Protein AF-A0A815BY81-F1 (afdb_monomer)

Nearest PDB structures (foldseek):
  7vg5-assembly1_B  TM=2.797E-01  e=1.780E+00  Methylorubrum extorquens AM1

Foldseek 3Di:
DVVVVLVVVLVPDDPVCNVVVVVVVVVVVVVCVPDPPPDDPQDPLLVLLLVVLLVLLVVCQVPQPPPPDFFQPPPGDGPNVCSNNVCSVVCVSVRVVSNCPDQQADALCLPPGVVLVLCWALHLVFQSDALVSSVSVNVVSNCRVVVCPPPPVPDDVCNVVPDDDDDDDDDDDDDDDDDDDDDDDDDDDPDDDDQDDFDDQDDLVLLLLQLLLLLLCLLLLQVQLVVPSSCLSPLLNSLSVQLNCLQQQHDHDDSGGDYCVSVVDPDDRQHSNNLSVDDNVVHDPSSVVSSVSSNVLSNPCVVLVLLSLLLSVLCLPQSLVSNVPSDPPGDPVSNVSSVSSSVSSVVSSVVSVVVVPPDPVSNVSSPVSNVSSVSVSVSSVD

Structure (mmCIF, N/CA/C/O backbone):
data_AF-A0A815BY81-F1
#
_entry.id   AF-A0A815BY81-F1
#
loop_
_atom_site.group_PDB
_atom_site.id
_atom_site.type_symbol
_atom_site.label_atom_id
_atom_site.label_alt_id
_atom_site.label_comp_id
_atom_site.label_asym_id
_atom_site.label_entity_id
_atom_site.label_seq_id
_atom_site.pdbx_PDB_ins_code
_atom_site.Cartn_x
_atom_site.Cartn_y
_atom_site.Cartn_z
_atom_site.occupancy
_atom_site.B_iso_or_equiv
_atom_site.auth_seq_id
_atom_site.auth_comp_id
_atom_site.auth_asym_id
_atom_site.auth_atom_id
_atom_site.pdbx_PDB_model_num
ATOM 1 N N . MET A 1 1 ? 24.069 11.978 -43.665 1.00 48.53 1 MET A N 1
ATOM 2 C CA . MET A 1 1 ? 25.466 11.741 -44.108 1.00 48.53 1 MET A CA 1
ATOM 3 C C . MET A 1 1 ? 25.632 10.469 -44.945 1.00 48.53 1 MET A C 1
ATOM 5 O O . MET A 1 1 ? 26.271 10.564 -45.980 1.00 48.53 1 MET A O 1
ATOM 9 N N . GLY A 1 2 ? 25.047 9.317 -44.578 1.00 62.75 2 GLY A N 1
ATOM 10 C CA . GLY A 1 2 ? 25.281 8.039 -45.286 1.00 62.75 2 GLY A CA 1
ATOM 11 C C . GLY A 1 2 ? 24.891 7.992 -46.775 1.00 62.75 2 GLY A C 1
ATOM 12 O O . GLY A 1 2 ? 25.688 7.543 -47.590 1.00 62.75 2 GLY A O 1
ATOM 13 N N . ILE A 1 3 ? 23.718 8.516 -47.156 1.00 68.75 3 ILE A N 1
ATOM 14 C CA . ILE A 1 3 ? 23.249 8.509 -48.561 1.00 68.75 3 ILE A CA 1
ATOM 15 C C . ILE A 1 3 ? 24.209 9.269 -49.490 1.00 68.75 3 ILE A C 1
ATOM 17 O O . ILE A 1 3 ? 24.577 8.759 -50.544 1.00 68.75 3 ILE A O 1
ATOM 21 N N . ASN A 1 4 ? 24.683 10.447 -49.076 1.00 73.75 4 ASN A N 1
ATOM 22 C CA . ASN A 1 4 ? 25.595 11.259 -49.890 1.00 73.75 4 ASN A CA 1
ATOM 23 C C . ASN A 1 4 ? 26.972 10.597 -50.050 1.00 73.75 4 ASN A C 1
ATOM 25 O O . ASN A 1 4 ? 27.585 10.722 -51.106 1.00 73.75 4 ASN A O 1
ATOM 29 N N . ALA A 1 5 ? 27.437 9.857 -49.037 1.00 68.88 5 ALA A N 1
ATOM 30 C CA . ALA A 1 5 ? 28.677 9.087 -49.117 1.00 68.88 5 ALA A CA 1
ATOM 31 C C . ALA A 1 5 ? 28.552 7.903 -50.091 1.00 68.88 5 ALA A C 1
ATOM 33 O O . ALA A 1 5 ? 29.449 7.679 -50.897 1.00 68.88 5 ALA A O 1
ATOM 34 N N . VAL A 1 6 ? 27.418 7.193 -50.071 1.00 77.75 6 VAL A N 1
ATOM 35 C CA . VAL A 1 6 ? 27.131 6.096 -51.010 1.00 77.75 6 VAL A CA 1
ATOM 36 C C . VAL A 1 6 ? 27.026 6.613 -52.445 1.00 77.75 6 VAL A C 1
ATOM 38 O O . VAL A 1 6 ? 27.640 6.043 -53.342 1.00 77.75 6 VAL A O 1
ATOM 41 N N . ILE A 1 7 ? 26.308 7.718 -52.664 1.00 86.25 7 ILE A N 1
ATOM 42 C CA . ILE A 1 7 ? 26.185 8.349 -53.986 1.00 86.25 7 ILE A CA 1
ATOM 43 C C . ILE A 1 7 ? 27.554 8.824 -54.491 1.00 86.25 7 ILE A C 1
ATOM 45 O O . ILE A 1 7 ? 27.908 8.545 -55.634 1.00 86.25 7 ILE A O 1
ATOM 49 N N . GLY A 1 8 ? 28.345 9.487 -53.641 1.00 85.00 8 GLY A N 1
ATOM 50 C CA . GLY A 1 8 ? 29.691 9.946 -53.994 1.00 85.00 8 GLY A CA 1
ATOM 51 C C . GLY A 1 8 ? 30.643 8.794 -54.327 1.00 85.00 8 GLY A C 1
ATOM 52 O O . GLY A 1 8 ? 31.340 8.845 -55.338 1.00 85.00 8 GLY A O 1
ATOM 53 N N . TYR A 1 9 ? 30.614 7.717 -53.537 1.00 81.81 9 TYR A N 1
ATOM 54 C CA . TYR A 1 9 ? 31.386 6.504 -53.805 1.00 81.81 9 TYR A CA 1
ATOM 55 C C . TYR A 1 9 ? 30.983 5.860 -55.139 1.00 81.81 9 TYR A C 1
ATOM 57 O O . TYR A 1 9 ? 31.836 5.628 -55.993 1.00 81.81 9 TYR A O 1
ATOM 65 N N . MET A 1 10 ? 29.683 5.664 -55.375 1.00 91.69 10 MET A N 1
ATOM 66 C CA . MET A 1 10 ? 29.163 5.088 -56.622 1.00 91.69 10 MET A CA 1
ATOM 67 C C . MET A 1 10 ? 29.511 5.929 -57.857 1.00 91.69 10 MET A C 1
ATOM 69 O O . MET A 1 10 ? 29.828 5.376 -58.911 1.00 91.69 10 MET A O 1
ATOM 73 N N . ALA A 1 11 ? 29.492 7.258 -57.734 1.00 90.31 11 ALA A N 1
ATOM 74 C CA . ALA A 1 11 ? 29.867 8.170 -58.811 1.00 90.31 11 ALA A CA 1
ATOM 75 C C . ALA A 1 11 ? 31.370 8.119 -59.134 1.00 90.31 11 ALA A C 1
ATOM 77 O O . ALA A 1 11 ? 31.743 8.294 -60.293 1.00 90.31 11 ALA A O 1
ATOM 78 N N . SER A 1 12 ? 32.216 7.843 -58.135 1.00 88.25 12 SER A N 1
ATOM 79 C CA . SER A 1 12 ? 33.674 7.765 -58.300 1.00 88.25 12 SER A CA 1
ATOM 80 C C . SER A 1 12 ? 34.167 6.492 -59.004 1.00 88.25 12 SER A C 1
ATOM 82 O O . SER A 1 12 ? 35.311 6.451 -59.451 1.00 88.25 12 SER A O 1
ATOM 84 N N . LEU A 1 13 ? 33.317 5.465 -59.132 1.00 84.62 13 LEU A N 1
ATOM 85 C CA . LEU A 1 13 ? 33.681 4.180 -59.734 1.00 84.62 13 LEU A CA 1
ATOM 86 C C . LEU A 1 13 ? 33.457 4.141 -61.261 1.00 84.62 13 LEU A C 1
ATOM 88 O O . LEU A 1 13 ? 32.479 4.729 -61.754 1.00 84.62 13 LEU A O 1
ATOM 92 N N . PRO A 1 14 ? 34.285 3.386 -62.015 1.00 90.69 14 PRO A N 1
ATOM 93 C CA . PRO A 1 14 ? 34.027 3.052 -63.416 1.00 90.69 14 PRO A CA 1
ATOM 94 C C . PRO A 1 14 ? 32.682 2.340 -63.595 1.00 90.69 14 PRO A C 1
ATOM 96 O O . PRO A 1 14 ? 32.283 1.536 -62.755 1.00 90.69 14 PRO A O 1
ATOM 99 N N . VAL A 1 15 ? 31.990 2.586 -64.714 1.00 91.19 15 VAL A N 1
ATOM 100 C CA . VAL A 1 15 ? 30.632 2.053 -64.963 1.00 91.19 15 VAL A CA 1
ATOM 101 C C . VAL A 1 15 ? 30.565 0.527 -64.821 1.00 91.19 15 VAL A C 1
ATOM 103 O O . VAL A 1 15 ? 29.623 0.022 -64.221 1.00 91.19 15 VAL A O 1
ATOM 106 N N . ALA A 1 16 ? 31.591 -0.193 -65.286 1.00 86.19 16 ALA A N 1
ATOM 107 C CA . ALA A 1 16 ? 31.665 -1.654 -65.213 1.00 86.19 16 ALA A CA 1
ATOM 108 C C . ALA A 1 16 ? 31.754 -2.217 -63.777 1.00 86.19 16 ALA A C 1
ATOM 110 O O . ALA A 1 16 ? 31.455 -3.387 -63.557 1.00 86.19 16 ALA A O 1
ATOM 111 N N . GLU A 1 17 ? 32.146 -1.404 -62.791 1.00 73.94 17 GLU A N 1
ATOM 112 C CA . GLU A 1 17 ? 32.333 -1.834 -61.397 1.00 73.94 17 GLU A CA 1
ATOM 113 C C . GLU A 1 17 ? 31.159 -1.460 -60.485 1.00 73.94 17 GLU A C 1
ATOM 115 O O . GLU A 1 17 ? 31.024 -2.005 -59.384 1.00 73.94 17 GLU A O 1
ATOM 120 N N . ARG A 1 18 ? 30.284 -0.555 -60.940 1.00 85.25 18 ARG A N 1
ATOM 121 C CA . ARG A 1 18 ? 29.180 -0.008 -60.139 1.00 85.25 18 ARG A CA 1
ATOM 122 C C . ARG A 1 18 ? 28.195 -1.081 -59.697 1.00 85.25 18 ARG A C 1
ATOM 124 O O . ARG A 1 18 ? 27.808 -1.081 -58.535 1.00 85.25 18 ARG A O 1
ATOM 131 N N . ASP A 1 19 ? 27.848 -2.032 -60.557 1.00 79.69 19 ASP A N 1
ATOM 132 C CA . ASP A 1 19 ? 26.893 -3.089 -60.199 1.00 79.69 19 ASP A CA 1
ATOM 133 C C . ASP A 1 19 ? 27.435 -4.015 -59.102 1.00 79.69 19 ASP A C 1
ATOM 135 O O . ASP A 1 19 ? 26.716 -4.394 -58.174 1.00 79.69 19 ASP A O 1
ATOM 139 N N . THR A 1 20 ? 28.725 -4.348 -59.162 1.00 70.25 20 THR A N 1
ATOM 140 C CA . THR A 1 20 ? 29.395 -5.156 -58.134 1.00 70.25 20 THR A CA 1
ATOM 141 C C . THR A 1 20 ? 29.527 -4.380 -56.826 1.00 70.25 20 THR A C 1
ATOM 143 O O . THR A 1 20 ? 29.276 -4.930 -55.751 1.00 70.25 20 THR A O 1
ATOM 146 N N . ALA A 1 21 ? 29.874 -3.093 -56.897 1.00 66.12 21 ALA A N 1
ATOM 147 C CA . ALA A 1 21 ? 29.936 -2.219 -55.731 1.00 66.12 21 ALA A CA 1
ATOM 148 C C . ALA A 1 21 ? 28.558 -2.029 -55.081 1.00 66.12 21 ALA A C 1
ATOM 150 O O . ALA A 1 21 ? 28.442 -2.133 -53.862 1.00 66.12 21 ALA A O 1
ATOM 151 N N . TRP A 1 22 ? 27.497 -1.855 -55.873 1.00 85.19 22 TRP A N 1
ATOM 152 C CA . TRP A 1 22 ? 26.129 -1.739 -55.372 1.00 85.19 22 TRP A CA 1
ATOM 153 C C . TRP A 1 22 ? 25.679 -3.010 -54.657 1.00 85.19 22 TRP A C 1
ATOM 155 O O . TRP A 1 22 ? 25.191 -2.933 -53.533 1.00 85.19 22 TRP A O 1
ATOM 165 N N . LYS A 1 23 ? 25.947 -4.188 -55.235 1.00 71.62 23 LYS A N 1
ATOM 166 C CA . LYS A 1 23 ? 25.676 -5.477 -54.577 1.00 71.62 23 LYS A CA 1
ATOM 167 C C . LYS A 1 23 ? 26.419 -5.617 -53.246 1.00 71.62 23 LYS A C 1
ATOM 169 O O . LYS A 1 23 ? 25.850 -6.134 -52.291 1.00 71.62 23 LYS A O 1
ATOM 174 N N . ARG A 1 24 ? 27.660 -5.124 -53.145 1.00 65.06 24 ARG A N 1
ATOM 175 C CA . ARG A 1 24 ? 28.427 -5.108 -51.883 1.00 65.06 24 ARG A CA 1
ATOM 176 C C . ARG A 1 24 ? 27.854 -4.133 -50.859 1.00 65.06 24 ARG A C 1
ATOM 178 O O . ARG A 1 24 ? 27.809 -4.473 -49.684 1.00 65.06 24 ARG A O 1
ATOM 185 N N . ILE A 1 25 ? 27.394 -2.958 -51.284 1.00 77.00 25 ILE A N 1
ATOM 186 C CA . ILE A 1 25 ? 26.728 -1.983 -50.406 1.00 77.00 25 ILE A CA 1
ATOM 187 C C . ILE A 1 25 ? 25.402 -2.547 -49.900 1.00 77.00 25 ILE A C 1
ATOM 189 O O . ILE A 1 25 ? 25.125 -2.457 -48.711 1.00 77.00 25 ILE A O 1
ATOM 193 N N . GLN A 1 26 ? 24.611 -3.176 -50.771 1.00 74.94 26 GLN A N 1
ATOM 194 C CA . GLN A 1 26 ? 23.369 -3.847 -50.392 1.00 74.94 26 GLN A CA 1
ATOM 195 C C . GLN A 1 26 ? 23.634 -5.002 -49.424 1.00 74.94 26 GLN A C 1
ATOM 197 O O . GLN A 1 26 ? 22.978 -5.083 -48.391 1.00 74.94 26 GLN A O 1
ATOM 202 N N . ALA A 1 27 ? 24.630 -5.848 -49.704 1.00 65.50 27 ALA A N 1
ATOM 203 C CA . ALA A 1 27 ? 25.035 -6.920 -48.801 1.00 65.50 27 ALA A CA 1
ATOM 204 C C . ALA A 1 27 ? 25.524 -6.368 -47.455 1.00 65.50 27 ALA A C 1
ATOM 206 O O . ALA A 1 27 ? 25.107 -6.860 -46.417 1.00 65.50 27 ALA A O 1
ATOM 207 N N . GLY A 1 28 ? 26.344 -5.314 -47.453 1.00 64.50 28 GLY A N 1
ATOM 208 C CA . GLY A 1 28 ? 26.811 -4.646 -46.238 1.00 64.50 28 GLY A CA 1
ATOM 209 C C . GLY A 1 28 ? 25.683 -3.976 -45.453 1.00 64.50 28 GLY A C 1
ATOM 210 O O . GLY A 1 28 ? 25.695 -4.016 -44.229 1.00 64.50 28 GLY A O 1
ATOM 211 N N . PHE A 1 29 ? 24.682 -3.417 -46.136 1.00 71.81 29 PHE A N 1
ATOM 212 C CA . PHE A 1 29 ? 23.483 -2.866 -45.511 1.00 71.81 29 PHE A CA 1
ATOM 213 C C . PHE A 1 29 ? 22.631 -3.963 -44.880 1.00 71.81 29 PHE A C 1
ATOM 215 O O . PHE A 1 29 ? 22.260 -3.818 -43.724 1.00 71.81 29 PHE A O 1
ATOM 222 N N . ILE A 1 30 ? 22.350 -5.058 -45.591 1.00 62.66 30 ILE A N 1
ATOM 223 C CA . ILE A 1 30 ? 21.593 -6.200 -45.054 1.00 62.66 30 ILE A CA 1
ATOM 224 C C . ILE A 1 30 ? 22.336 -6.787 -43.851 1.00 62.66 30 ILE A C 1
ATOM 226 O O . ILE A 1 30 ? 21.757 -6.933 -42.781 1.00 62.66 30 ILE A O 1
ATOM 230 N N . LEU A 1 31 ? 23.646 -7.002 -43.987 1.00 56.50 31 LEU A N 1
ATOM 231 C CA . LEU A 1 31 ? 24.490 -7.537 -42.925 1.00 56.50 31 LEU A CA 1
ATOM 232 C C . LEU A 1 31 ? 24.534 -6.597 -41.716 1.00 56.50 31 LEU A C 1
ATOM 234 O O . LEU A 1 31 ? 24.397 -7.054 -40.593 1.00 56.50 31 LEU A O 1
ATOM 238 N N . ALA A 1 32 ? 24.640 -5.282 -41.919 1.00 55.41 32 ALA A N 1
ATOM 239 C CA . ALA A 1 32 ? 24.532 -4.312 -40.832 1.00 55.41 32 ALA A CA 1
ATOM 240 C C . ALA A 1 32 ? 23.131 -4.309 -40.201 1.00 55.41 32 ALA A C 1
ATOM 242 O O . ALA A 1 32 ? 23.019 -4.303 -38.979 1.00 55.41 32 ALA A O 1
ATOM 243 N N . SER A 1 33 ? 22.071 -4.354 -41.008 1.00 50.72 33 SER A N 1
ATOM 244 C CA . SER A 1 33 ? 20.670 -4.326 -40.557 1.00 50.72 33 SER A CA 1
ATOM 245 C C . SER A 1 33 ? 20.299 -5.547 -39.716 1.00 50.72 33 SER A C 1
ATOM 247 O O . SER A 1 33 ? 19.435 -5.452 -38.850 1.00 50.72 33 SER A O 1
ATOM 249 N N . GLU A 1 34 ? 20.963 -6.677 -39.960 1.00 47.81 34 GLU A N 1
ATOM 250 C CA . GLU A 1 34 ? 20.783 -7.938 -39.235 1.00 47.81 34 GLU A CA 1
ATOM 251 C C . GLU A 1 34 ? 21.797 -8.136 -38.095 1.00 47.81 34 GLU A C 1
ATOM 253 O O . GLU A 1 34 ? 21.674 -9.076 -37.306 1.00 47.81 34 GLU A O 1
ATOM 258 N N . LEU A 1 35 ? 22.793 -7.252 -37.970 1.00 46.19 35 LEU A N 1
ATOM 259 C CA . LEU A 1 35 ? 23.715 -7.251 -36.841 1.00 46.19 35 LEU A CA 1
ATOM 260 C C . LEU A 1 35 ? 23.099 -6.502 -35.643 1.00 46.19 35 LEU A C 1
ATOM 262 O O . LEU A 1 35 ? 22.540 -5.416 -35.818 1.00 46.19 35 LEU A O 1
ATOM 266 N N . PRO A 1 36 ? 23.309 -6.980 -34.397 1.00 45.22 36 PRO A N 1
ATOM 267 C CA . PRO A 1 36 ? 22.882 -6.289 -33.170 1.00 45.22 36 PRO A CA 1
ATOM 268 C C . PRO A 1 36 ? 23.466 -4.874 -32.995 1.00 45.22 36 PRO A C 1
ATOM 270 O O . PRO A 1 36 ? 23.150 -4.181 -32.033 1.00 45.22 36 PRO A O 1
ATOM 273 N N . THR A 1 37 ? 24.372 -4.459 -33.884 1.00 43.38 37 THR A N 1
ATOM 274 C CA . THR A 1 37 ? 25.070 -3.173 -33.857 1.00 43.38 37 THR A CA 1
ATOM 275 C C . THR A 1 37 ? 24.299 -2.043 -34.531 1.00 43.38 37 THR A C 1
ATOM 277 O O . THR A 1 37 ? 24.677 -0.887 -34.344 1.00 43.38 37 THR A O 1
ATOM 280 N N . THR A 1 38 ? 23.248 -2.330 -35.310 1.00 45.25 38 THR A N 1
ATOM 281 C CA . THR A 1 38 ? 22.400 -1.264 -35.859 1.00 45.25 38 THR A CA 1
ATOM 282 C C . THR A 1 38 ? 21.433 -0.810 -34.770 1.00 45.25 38 THR A C 1
ATOM 284 O O . THR A 1 38 ? 20.601 -1.604 -34.331 1.00 45.25 38 THR A O 1
ATOM 287 N N . PRO A 1 39 ? 21.542 0.438 -34.273 1.00 55.34 39 PRO A N 1
ATOM 288 C CA . PRO A 1 39 ? 20.691 0.905 -33.194 1.00 55.34 39 PRO A CA 1
ATOM 289 C C . PRO A 1 39 ? 19.236 0.863 -33.657 1.00 55.34 39 PRO A C 1
ATOM 291 O O . PRO A 1 39 ? 18.868 1.581 -34.587 1.00 55.34 39 PRO A O 1
ATOM 294 N N . SER A 1 40 ? 18.414 0.045 -32.993 1.00 60.88 40 SER A N 1
ATOM 295 C CA . SER A 1 40 ? 16.973 0.036 -33.228 1.00 60.88 40 SER A CA 1
ATOM 296 C C . SER A 1 40 ? 16.444 1.467 -33.110 1.00 60.88 40 SER A C 1
ATOM 298 O O . SER A 1 40 ? 16.832 2.170 -32.159 1.00 60.88 40 SER A O 1
ATOM 300 N N . PRO A 1 41 ? 15.621 1.926 -34.069 1.00 69.00 41 PRO A N 1
ATOM 301 C CA . PRO A 1 41 ? 15.045 3.257 -34.007 1.00 69.00 41 PRO A CA 1
ATOM 302 C C . PRO A 1 41 ? 14.274 3.408 -32.696 1.00 69.00 41 PRO A C 1
ATOM 304 O O . PRO A 1 41 ? 13.594 2.482 -32.260 1.00 69.00 41 PRO A O 1
ATOM 307 N N . ARG A 1 42 ? 14.432 4.570 -32.060 1.00 81.81 42 ARG A N 1
ATOM 308 C CA . ARG A 1 42 ? 13.729 4.928 -30.825 1.00 81.81 42 ARG A CA 1
ATOM 309 C C . ARG A 1 42 ? 12.224 4.839 -31.081 1.00 81.81 42 ARG A C 1
ATOM 311 O O . ARG A 1 42 ? 11.720 5.563 -31.937 1.00 81.81 42 ARG A O 1
ATOM 318 N N . SER A 1 43 ? 11.542 3.951 -30.370 1.00 87.38 43 SER A N 1
ATOM 319 C CA . SER A 1 43 ? 10.088 3.815 -30.438 1.00 87.38 43 SER A CA 1
ATOM 320 C C . SER A 1 43 ? 9.389 4.860 -29.562 1.00 87.38 43 SER A C 1
ATOM 322 O O . SER A 1 43 ? 9.998 5.450 -28.664 1.00 87.38 43 SER A O 1
ATOM 324 N N . ASP A 1 44 ? 8.088 5.061 -29.776 1.00 89.62 44 ASP A N 1
ATOM 325 C CA . ASP A 1 44 ? 7.266 5.899 -28.891 1.00 89.62 44 ASP A CA 1
ATOM 326 C C . ASP A 1 44 ? 7.221 5.335 -27.460 1.00 89.62 44 ASP A C 1
ATOM 328 O O . ASP A 1 44 ? 7.180 6.093 -26.491 1.00 89.62 44 ASP A O 1
ATOM 332 N N . LEU A 1 45 ? 7.292 4.004 -27.318 1.00 91.69 45 LEU A N 1
ATOM 333 C CA . LEU A 1 45 ? 7.376 3.327 -26.022 1.00 91.69 45 LEU A CA 1
ATOM 334 C C . LEU A 1 45 ? 8.717 3.592 -25.332 1.00 91.69 45 LEU A C 1
ATOM 336 O O . LEU A 1 45 ? 8.727 3.842 -24.128 1.00 91.69 45 LEU A O 1
ATOM 340 N N . ASP A 1 46 ? 9.828 3.615 -26.077 1.00 91.56 46 ASP A N 1
ATOM 341 C CA . ASP A 1 46 ? 11.123 4.028 -25.526 1.00 91.56 46 ASP A CA 1
ATOM 342 C C . ASP A 1 46 ? 11.042 5.471 -25.025 1.00 91.56 46 ASP A C 1
ATOM 344 O O . ASP A 1 46 ? 11.392 5.739 -23.882 1.00 91.56 46 ASP A O 1
ATOM 348 N N . ALA A 1 47 ? 10.502 6.395 -25.828 1.00 91.31 47 ALA A N 1
ATOM 349 C CA . ALA A 1 47 ? 10.364 7.794 -25.427 1.00 91.31 47 ALA A CA 1
ATOM 350 C C . ALA A 1 47 ? 9.481 7.971 -24.176 1.00 91.31 47 ALA A C 1
ATOM 352 O O . ALA A 1 47 ? 9.818 8.756 -23.285 1.00 91.31 47 ALA A O 1
ATOM 353 N N . ALA A 1 48 ? 8.376 7.224 -24.083 1.00 94.06 48 ALA A N 1
ATOM 354 C CA . ALA A 1 48 ? 7.510 7.223 -22.909 1.00 94.06 48 ALA A CA 1
ATOM 355 C C . ALA A 1 48 ? 8.234 6.686 -21.663 1.00 94.06 48 ALA A C 1
ATOM 357 O O . ALA A 1 48 ? 8.140 7.288 -20.594 1.00 94.06 48 ALA A O 1
ATOM 358 N N . LEU A 1 49 ? 8.999 5.598 -21.792 1.00 94.69 49 LEU A N 1
ATOM 359 C CA . LEU A 1 49 ? 9.771 5.041 -20.682 1.00 94.69 49 LEU A CA 1
ATOM 360 C C . LEU A 1 49 ? 10.934 5.921 -20.249 1.00 94.69 49 LEU A C 1
ATOM 362 O O . LEU A 1 49 ? 11.173 6.042 -19.050 1.00 94.69 49 LEU A O 1
ATOM 366 N N . GLU A 1 50 ? 11.640 6.551 -21.185 1.00 94.12 50 GLU A N 1
ATOM 367 C CA . GLU A 1 50 ? 12.690 7.513 -20.851 1.00 94.12 50 GLU A CA 1
ATOM 368 C C . GLU A 1 50 ? 12.119 8.653 -20.010 1.00 94.12 50 GLU A C 1
ATOM 370 O O . GLU A 1 50 ? 12.717 9.046 -19.012 1.00 94.12 50 GLU A O 1
ATOM 375 N N . LYS A 1 51 ? 10.921 9.139 -20.353 1.00 94.00 51 LYS A N 1
ATOM 376 C CA . LYS A 1 51 ? 10.232 10.139 -19.537 1.00 94.00 51 LYS A CA 1
ATOM 377 C C . LYS A 1 51 ? 9.915 9.605 -18.136 1.00 94.00 51 LYS A C 1
ATOM 379 O O . LYS A 1 51 ? 10.272 10.255 -17.158 1.00 94.00 51 LYS A O 1
ATOM 384 N N . ILE A 1 52 ? 9.300 8.423 -18.038 1.00 94.12 52 ILE A N 1
ATOM 385 C CA . ILE A 1 52 ? 8.919 7.813 -16.753 1.00 94.12 52 ILE A CA 1
ATOM 386 C C . ILE A 1 52 ? 10.146 7.640 -15.853 1.00 94.12 52 ILE A C 1
ATOM 388 O O . ILE A 1 52 ? 10.166 8.136 -14.730 1.00 94.12 52 ILE A O 1
ATOM 392 N N . PHE A 1 53 ? 11.193 6.969 -16.333 1.00 93.62 53 PHE A N 1
ATOM 393 C CA . PHE A 1 53 ? 12.408 6.761 -15.545 1.00 93.62 53 PHE A CA 1
ATOM 394 C C . PHE A 1 53 ? 13.115 8.079 -15.230 1.00 93.62 53 PHE A C 1
ATOM 396 O O . PHE A 1 53 ? 13.597 8.230 -14.110 1.00 93.62 53 PHE A O 1
ATOM 403 N N . GLY A 1 54 ? 13.112 9.041 -16.157 1.00 92.38 54 GLY A N 1
ATOM 404 C CA . GLY A 1 54 ? 13.614 10.395 -15.936 1.00 92.38 54 GLY A CA 1
ATOM 405 C C . GLY A 1 54 ? 12.951 11.076 -14.739 1.00 92.38 54 GLY A C 1
ATOM 406 O O . GLY A 1 54 ? 13.647 11.569 -13.857 1.00 92.38 54 GLY A O 1
ATOM 407 N N . GLU A 1 55 ? 11.622 11.021 -14.640 1.00 90.38 55 GLU A N 1
ATOM 408 C CA . GLU A 1 55 ? 10.867 11.560 -13.499 1.00 90.38 55 GLU A CA 1
ATOM 409 C C . GLU A 1 55 ? 11.181 10.807 -12.192 1.00 90.38 55 GLU A C 1
ATOM 411 O O . GLU A 1 55 ? 11.276 11.418 -11.124 1.00 90.38 55 GLU A O 1
ATOM 416 N N . LYS A 1 56 ? 11.418 9.487 -12.260 1.00 89.06 56 LYS A N 1
ATOM 417 C CA . LYS A 1 56 ? 11.799 8.683 -11.084 1.00 89.06 56 LYS A CA 1
ATOM 418 C C . LYS A 1 56 ? 13.243 8.896 -10.629 1.00 89.06 56 LYS A C 1
ATOM 420 O O . LYS A 1 56 ? 13.504 8.687 -9.445 1.00 89.06 56 LYS A O 1
ATOM 425 N N . THR A 1 57 ? 14.164 9.326 -11.500 1.00 88.00 57 THR A N 1
ATOM 426 C CA . THR A 1 57 ? 15.568 9.575 -11.106 1.00 88.00 57 THR A CA 1
ATOM 427 C C . THR A 1 57 ? 15.665 10.576 -9.955 1.00 88.00 57 THR A C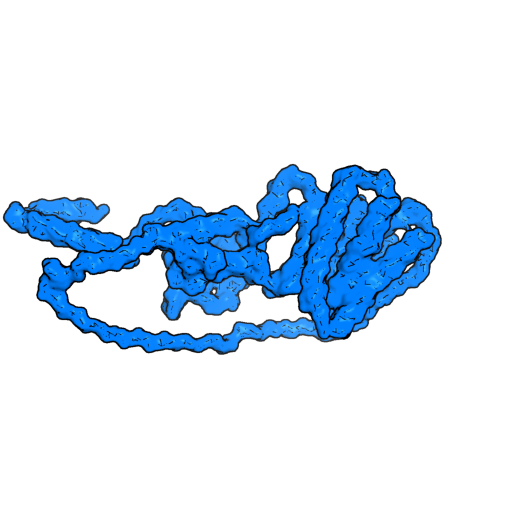 1
ATOM 429 O O . THR A 1 57 ? 16.405 10.357 -9.000 1.00 88.00 57 THR A O 1
ATOM 432 N N . ILE A 1 58 ? 14.841 11.628 -9.993 1.00 82.56 58 ILE A N 1
ATOM 433 C CA . ILE A 1 58 ? 14.800 12.679 -8.970 1.00 82.56 58 ILE A CA 1
ATOM 434 C C . ILE A 1 58 ? 14.256 12.123 -7.648 1.00 82.56 58 ILE A C 1
ATOM 436 O O . ILE A 1 58 ? 14.838 12.343 -6.588 1.00 82.56 58 ILE A O 1
ATOM 440 N N . ALA A 1 59 ? 13.154 11.373 -7.705 1.00 75.19 59 ALA A N 1
ATOM 441 C CA . ALA A 1 59 ? 12.496 10.834 -6.516 1.00 75.19 59 ALA A CA 1
ATOM 442 C C . ALA A 1 59 ? 13.317 9.736 -5.814 1.00 75.19 59 ALA A C 1
ATOM 444 O O . ALA A 1 59 ? 13.186 9.547 -4.606 1.00 75.19 59 ALA A O 1
ATOM 445 N N . ALA A 1 60 ? 14.158 9.010 -6.556 1.00 71.00 60 ALA A N 1
ATOM 446 C CA . ALA A 1 60 ? 14.843 7.816 -6.066 1.00 71.00 60 ALA A CA 1
ATOM 447 C C . ALA A 1 60 ? 16.342 8.007 -5.761 1.00 71.00 60 ALA A C 1
ATOM 449 O O . ALA A 1 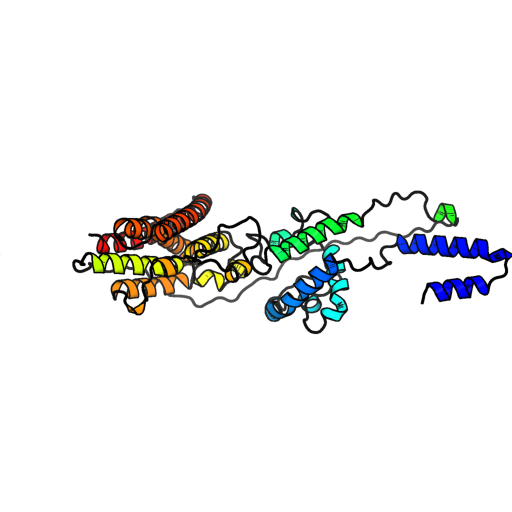60 ? 16.995 7.062 -5.311 1.00 71.00 60 ALA A O 1
ATOM 450 N N . GLN A 1 61 ? 16.887 9.213 -5.952 1.00 68.12 61 GLN A N 1
ATOM 451 C CA . GLN A 1 61 ? 18.319 9.517 -5.828 1.00 68.12 61 GLN A CA 1
ATOM 452 C C . GLN A 1 61 ? 18.971 9.044 -4.502 1.00 68.12 61 GLN A C 1
ATOM 454 O O . GLN A 1 61 ? 20.011 8.390 -4.557 1.00 68.12 61 GLN A O 1
ATOM 459 N N . PRO A 1 62 ? 18.388 9.249 -3.298 1.00 66.50 62 PRO A N 1
ATOM 460 C CA . PRO A 1 62 ? 18.988 8.726 -2.064 1.00 66.50 62 PRO A CA 1
ATOM 461 C C . PRO A 1 62 ? 18.750 7.219 -1.853 1.00 66.50 62 PRO A C 1
ATOM 463 O O . PRO A 1 62 ? 19.419 6.595 -1.031 1.00 66.50 62 PRO A O 1
ATOM 466 N N . MET A 1 63 ? 17.796 6.615 -2.569 1.00 69.94 63 MET A N 1
ATOM 467 C CA . MET A 1 63 ? 17.403 5.214 -2.387 1.00 69.94 63 MET A CA 1
ATOM 468 C C . MET A 1 63 ? 18.272 4.236 -3.187 1.00 69.94 63 MET A C 1
ATOM 470 O O . MET A 1 63 ? 18.389 3.068 -2.808 1.00 69.94 63 MET A O 1
ATOM 474 N N . HIS A 1 64 ? 18.872 4.681 -4.295 1.00 71.44 64 HIS A N 1
ATOM 475 C CA . HIS A 1 64 ? 19.639 3.816 -5.199 1.00 71.44 64 HIS A CA 1
ATOM 476 C C . HIS A 1 64 ? 21.147 3.790 -4.935 1.00 71.44 64 HIS A C 1
ATOM 478 O O . HIS A 1 64 ? 21.784 2.806 -5.316 1.00 71.44 64 HIS A O 1
ATOM 484 N N . ALA A 1 65 ? 21.685 4.753 -4.180 1.00 69.94 65 ALA A N 1
ATOM 485 C CA . ALA A 1 65 ? 23.103 4.815 -3.807 1.00 69.94 65 ALA A CA 1
ATOM 486 C C . ALA A 1 65 ? 23.624 3.520 -3.146 1.00 69.94 65 ALA A C 1
ATOM 488 O O . ALA A 1 65 ? 24.752 3.084 -3.385 1.00 69.94 65 ALA A O 1
ATOM 489 N N . SER A 1 66 ? 22.778 2.855 -2.354 1.00 69.00 66 SER A N 1
ATOM 490 C CA . SER A 1 66 ? 23.111 1.605 -1.654 1.00 69.00 66 SER A CA 1
ATOM 491 C C . SER A 1 66 ? 22.738 0.337 -2.436 1.00 69.00 66 SER A C 1
ATOM 493 O O . SER A 1 66 ? 22.900 -0.770 -1.924 1.00 69.00 66 SER A O 1
ATOM 495 N N . CYS A 1 67 ? 22.205 0.455 -3.658 1.00 73.44 67 CYS A N 1
ATOM 496 C CA . CYS A 1 67 ? 21.769 -0.694 -4.446 1.00 73.44 67 CYS A CA 1
ATOM 497 C C . CYS A 1 67 ? 22.967 -1.365 -5.148 1.00 73.44 67 CYS A C 1
ATOM 499 O O . CYS A 1 67 ? 23.575 -0.762 -6.034 1.00 73.44 67 CYS A O 1
ATOM 501 N N . PRO A 1 68 ? 23.293 -2.639 -4.850 1.00 73.19 68 PRO A N 1
ATOM 502 C CA . PRO A 1 68 ? 24.410 -3.331 -5.498 1.00 73.19 68 PRO A CA 1
ATOM 503 C C . PRO A 1 68 ? 24.080 -3.804 -6.925 1.00 73.19 68 PRO A C 1
ATOM 505 O O . PRO A 1 68 ? 24.923 -4.404 -7.595 1.00 73.19 68 PRO A O 1
ATOM 508 N N . ALA A 1 69 ? 22.845 -3.594 -7.396 1.00 77.81 69 ALA A N 1
ATOM 509 C CA . ALA A 1 69 ? 22.409 -4.070 -8.697 1.00 77.81 69 ALA A CA 1
ATOM 510 C C . ALA A 1 69 ? 23.148 -3.347 -9.833 1.00 77.81 69 ALA A C 1
ATOM 512 O O . ALA A 1 69 ? 23.218 -2.119 -9.879 1.00 77.81 69 ALA A O 1
ATOM 513 N N . LYS A 1 70 ? 23.647 -4.138 -10.786 1.00 86.12 70 LYS A N 1
ATOM 514 C CA . LYS A 1 70 ? 24.212 -3.662 -12.050 1.00 86.12 70 LYS A CA 1
ATOM 515 C C . LYS A 1 70 ? 23.294 -4.030 -13.208 1.00 86.12 70 LYS A C 1
ATOM 517 O O . LYS A 1 70 ? 22.716 -5.121 -13.220 1.00 86.12 70 LYS A O 1
ATOM 522 N N . ILE A 1 71 ? 23.187 -3.133 -14.182 1.00 86.50 71 ILE A N 1
ATOM 523 C CA . ILE A 1 71 ? 22.436 -3.340 -15.427 1.00 86.50 71 ILE A CA 1
ATOM 524 C C . ILE A 1 71 ? 23.421 -3.255 -16.598 1.00 86.50 71 ILE A C 1
ATOM 526 O O . ILE A 1 71 ? 24.251 -2.345 -16.638 1.00 86.50 71 ILE A O 1
ATOM 530 N N . GLY A 1 72 ? 23.344 -4.214 -17.529 1.00 81.12 72 GLY A N 1
ATOM 531 C CA . GLY A 1 72 ? 24.294 -4.363 -18.643 1.00 81.12 72 GLY A CA 1
ATOM 532 C C . GLY A 1 72 ? 25.370 -5.451 -18.463 1.00 81.12 72 GLY A C 1
ATOM 533 O O . GLY A 1 72 ? 26.435 -5.361 -19.062 1.00 81.12 72 GLY A O 1
ATOM 534 N N . GLY A 1 73 ? 25.129 -6.476 -17.635 1.00 76.81 73 GLY A N 1
ATOM 535 C CA . GLY A 1 73 ? 26.048 -7.617 -17.466 1.00 76.81 73 GLY A CA 1
ATOM 536 C C . GLY A 1 73 ? 27.249 -7.340 -16.547 1.00 76.81 73 GLY A C 1
ATOM 537 O O . GLY A 1 73 ? 27.183 -6.470 -15.680 1.00 76.81 73 GLY A O 1
ATOM 538 N N . GLN A 1 74 ? 28.346 -8.097 -16.703 1.00 68.06 74 GLN A N 1
ATOM 539 C CA . GLN A 1 74 ? 29.541 -8.003 -15.837 1.00 68.06 74 GLN A CA 1
ATOM 540 C C . GLN A 1 74 ? 30.219 -6.621 -15.881 1.00 68.06 74 GLN A C 1
ATOM 542 O O . GLN A 1 74 ? 30.696 -6.142 -14.853 1.00 68.06 74 GLN A O 1
ATOM 547 N N . MET A 1 75 ? 30.189 -5.963 -17.044 1.00 72.69 75 MET A N 1
ATOM 548 C CA . MET A 1 75 ? 30.700 -4.600 -17.262 1.00 72.69 75 MET A CA 1
ATOM 549 C C . MET A 1 75 ? 29.597 -3.531 -17.155 1.00 72.69 75 MET A C 1
ATOM 551 O O . MET A 1 75 ? 29.802 -2.382 -17.538 1.00 72.69 75 MET A O 1
ATOM 555 N N . GLY A 1 76 ? 28.412 -3.906 -16.665 1.00 80.00 76 GLY A N 1
ATOM 556 C CA . GLY A 1 76 ? 27.279 -3.002 -16.511 1.00 80.00 76 GLY A CA 1
ATOM 557 C C . GLY A 1 76 ? 27.517 -1.926 -15.449 1.00 80.00 76 GLY A C 1
ATOM 558 O O . GLY A 1 76 ? 28.237 -2.147 -14.470 1.00 80.00 76 GLY A O 1
ATOM 559 N N . LYS A 1 77 ? 26.876 -0.767 -15.622 1.00 86.44 77 LYS A N 1
ATOM 560 C CA . LYS A 1 77 ? 26.898 0.318 -14.629 1.00 86.44 77 LYS A CA 1
ATOM 561 C C . LYS A 1 77 ? 25.990 -0.013 -13.440 1.00 86.44 77 LYS A C 1
ATOM 563 O O . LYS A 1 77 ? 25.073 -0.840 -13.567 1.00 86.44 77 LYS A O 1
ATOM 568 N N . LYS A 1 78 ? 26.239 0.608 -12.280 1.00 88.69 78 LYS A N 1
ATOM 569 C CA . LYS A 1 78 ? 25.322 0.494 -11.136 1.00 88.69 78 LYS A CA 1
ATOM 570 C C . LYS A 1 78 ? 23.994 1.162 -11.479 1.00 88.69 78 LYS A C 1
ATOM 572 O O . LYS A 1 78 ? 23.935 2.034 -12.341 1.00 88.69 78 LYS A O 1
ATOM 577 N N . LEU A 1 79 ? 22.928 0.745 -10.798 1.00 86.88 79 LEU A N 1
ATOM 578 C CA . LEU A 1 79 ? 21.614 1.365 -10.969 1.00 86.88 79 LEU A CA 1
ATOM 579 C C . LEU A 1 79 ? 21.655 2.877 -10.687 1.00 86.88 79 LEU A C 1
ATOM 581 O O . LEU A 1 79 ? 21.033 3.633 -11.420 1.00 86.88 79 LEU A O 1
ATOM 585 N N . ASP A 1 80 ? 22.428 3.296 -9.684 1.00 87.38 80 ASP A N 1
ATOM 586 C CA . ASP A 1 80 ? 22.622 4.707 -9.327 1.00 87.38 80 ASP A CA 1
ATOM 587 C C . ASP A 1 80 ? 23.279 5.508 -10.465 1.00 87.38 80 ASP A C 1
ATOM 589 O O . ASP A 1 80 ? 22.739 6.513 -10.906 1.00 87.38 80 ASP A O 1
ATOM 593 N N . ASP A 1 81 ? 24.362 4.986 -11.054 1.00 89.12 81 ASP A N 1
ATOM 594 C CA . ASP A 1 81 ? 25.030 5.615 -12.206 1.00 89.12 81 ASP A CA 1
ATOM 595 C C . ASP A 1 81 ? 24.105 5.708 -13.434 1.00 89.12 81 ASP A C 1
ATOM 597 O O . ASP A 1 81 ? 24.193 6.633 -14.244 1.00 89.12 81 ASP A O 1
ATOM 601 N N . TRP A 1 82 ? 23.243 4.702 -13.618 1.00 91.56 82 TRP A N 1
ATOM 602 C CA . TRP A 1 82 ? 22.262 4.695 -14.698 1.00 91.56 82 TRP A CA 1
ATOM 603 C C . TRP A 1 82 ? 21.156 5.723 -14.478 1.00 91.56 82 TRP A C 1
ATOM 605 O O . TRP A 1 82 ? 20.686 6.282 -15.463 1.00 91.56 82 TRP A O 1
ATOM 615 N N . LEU A 1 83 ? 20.750 5.967 -13.232 1.00 90.50 83 LEU A N 1
ATOM 616 C CA . LEU A 1 83 ? 19.640 6.845 -12.859 1.00 90.50 83 LEU A CA 1
ATOM 617 C C . LEU A 1 83 ? 20.108 8.183 -12.261 1.00 90.50 83 LEU A C 1
ATOM 619 O O . LEU A 1 83 ? 19.340 8.833 -11.560 1.00 90.50 83 LEU A O 1
ATOM 623 N N . ASP A 1 84 ? 21.335 8.616 -12.557 1.00 89.81 84 ASP A N 1
ATOM 624 C CA . ASP A 1 84 ? 21.820 9.959 -12.226 1.00 89.81 84 ASP A CA 1
ATOM 625 C C . ASP A 1 84 ? 20.950 11.018 -12.940 1.00 89.81 84 ASP A C 1
ATOM 627 O O . ASP A 1 84 ? 20.945 11.043 -14.174 1.00 89.81 84 ASP A O 1
ATOM 631 N N . PRO A 1 85 ? 20.237 11.914 -12.227 1.00 89.50 85 PRO A N 1
ATOM 632 C CA . PRO A 1 85 ? 19.327 12.880 -12.852 1.00 89.50 85 PRO A CA 1
ATOM 633 C C . PRO A 1 85 ? 19.995 13.839 -13.849 1.00 89.50 85 PRO A C 1
ATOM 635 O O . PRO A 1 85 ? 19.346 14.315 -14.780 1.00 89.50 85 PRO A O 1
ATOM 638 N N . ILE A 1 86 ? 21.286 14.135 -13.663 1.00 89.69 86 ILE A N 1
ATOM 639 C CA . ILE A 1 86 ? 22.062 15.042 -14.515 1.00 89.69 86 ILE A CA 1
ATOM 640 C C . ILE A 1 86 ? 22.469 14.322 -15.803 1.00 89.69 86 ILE A C 1
ATOM 642 O O . ILE A 1 86 ? 22.383 14.893 -16.892 1.00 89.69 86 ILE A O 1
ATOM 646 N N . LEU A 1 87 ? 22.908 13.066 -15.695 1.00 90.62 87 LEU A N 1
ATOM 647 C CA . LEU A 1 87 ? 23.420 12.301 -16.835 1.00 90.62 87 LEU A CA 1
ATOM 648 C C . LEU A 1 87 ? 22.334 11.520 -17.579 1.00 90.62 87 LEU A C 1
ATOM 650 O O . LEU A 1 87 ? 22.499 11.247 -18.771 1.00 90.62 87 LEU A O 1
ATOM 654 N N . TYR A 1 88 ? 21.218 11.195 -16.923 1.00 92.19 88 TYR A N 1
ATOM 655 C CA . TYR A 1 88 ? 20.154 10.356 -17.470 1.00 92.19 88 TYR A CA 1
ATOM 656 C C . TYR A 1 88 ? 19.689 10.782 -18.871 1.00 92.19 88 TYR A C 1
ATOM 658 O O . TYR A 1 88 ? 19.675 9.918 -19.750 1.00 92.19 88 TYR A O 1
ATOM 666 N N . PRO A 1 89 ? 19.418 12.073 -19.166 1.00 92.19 89 PRO A N 1
ATOM 667 C CA . PRO A 1 89 ? 18.974 12.489 -20.501 1.00 92.19 89 PRO A CA 1
ATOM 668 C C . PRO A 1 89 ? 19.959 12.153 -21.630 1.00 92.19 89 PRO A C 1
ATOM 670 O O . PRO A 1 89 ? 19.569 12.081 -22.793 1.00 92.19 89 PRO A O 1
ATOM 673 N N . THR A 1 90 ? 21.242 11.963 -21.309 1.00 89.44 90 THR A N 1
ATOM 674 C CA . THR A 1 90 ? 22.291 11.667 -22.295 1.00 89.44 90 THR A CA 1
ATOM 675 C C . THR A 1 90 ? 22.432 10.175 -22.597 1.00 89.44 90 THR A C 1
ATOM 677 O O . THR A 1 90 ? 22.919 9.810 -23.668 1.00 89.44 90 THR A O 1
ATOM 680 N N . HIS A 1 91 ? 21.999 9.298 -21.683 1.00 90.56 91 HIS A N 1
ATOM 681 C CA . HIS A 1 91 ? 22.163 7.845 -21.809 1.00 90.56 91 HIS A CA 1
ATOM 682 C C . HIS A 1 91 ? 20.878 7.041 -21.593 1.00 90.56 91 HIS A C 1
ATOM 684 O O . HIS A 1 91 ? 20.946 5.815 -21.521 1.00 90.56 91 HIS A O 1
ATOM 690 N N . SER A 1 92 ? 19.719 7.689 -21.506 1.00 92.75 92 SER A N 1
ATOM 691 C CA . SER A 1 92 ? 18.415 7.079 -21.214 1.00 92.75 92 SER A CA 1
ATOM 692 C C . SER A 1 92 ? 18.070 5.922 -22.159 1.00 92.75 92 SER A C 1
ATOM 694 O O . SER A 1 92 ? 17.714 4.833 -21.709 1.00 92.75 92 SER A O 1
ATOM 696 N N . LEU A 1 93 ? 18.301 6.079 -23.464 1.00 90.38 93 LEU A N 1
ATOM 697 C CA . LEU A 1 93 ? 18.070 5.006 -24.433 1.00 90.38 93 LEU A CA 1
ATOM 698 C C . LEU A 1 93 ? 19.062 3.843 -24.273 1.00 90.38 93 LEU A C 1
ATOM 700 O O . LEU A 1 93 ? 18.703 2.676 -24.432 1.00 90.38 93 LEU A O 1
ATOM 704 N N . ALA A 1 94 ? 20.321 4.143 -23.945 1.00 90.12 94 ALA A N 1
ATOM 705 C CA . ALA A 1 94 ? 21.324 3.115 -23.670 1.00 90.12 94 ALA A CA 1
ATOM 706 C C . ALA A 1 94 ? 20.980 2.331 -22.394 1.00 90.12 94 ALA A C 1
ATOM 708 O O . ALA A 1 94 ? 21.151 1.112 -22.362 1.00 90.12 94 ALA A O 1
ATOM 709 N N . PHE A 1 95 ? 20.434 3.013 -21.384 1.00 92.56 95 PHE A N 1
ATOM 710 C CA . PHE A 1 95 ? 19.898 2.396 -20.177 1.00 92.56 95 PHE A CA 1
ATOM 711 C C . PHE A 1 95 ? 18.753 1.433 -20.500 1.00 92.56 95 PHE A C 1
ATOM 713 O O . PHE A 1 95 ? 18.817 0.275 -20.094 1.00 92.56 95 PHE A O 1
ATOM 720 N N . LEU A 1 96 ? 17.742 1.866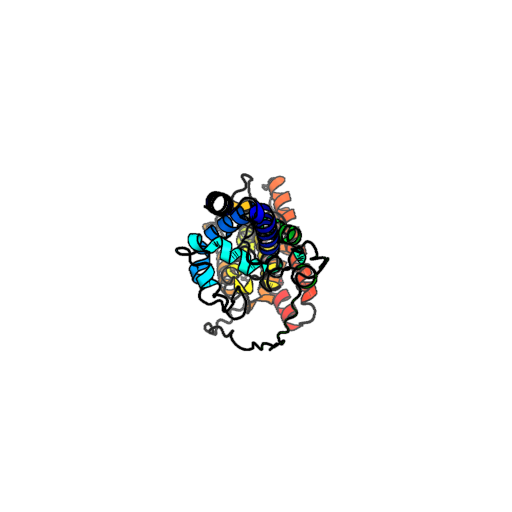 -21.266 1.00 93.06 96 LEU A N 1
ATOM 721 C CA . LEU A 1 96 ? 16.602 1.011 -21.620 1.00 93.06 96 LEU A CA 1
ATOM 722 C C . LEU A 1 96 ? 17.032 -0.245 -22.381 1.00 93.06 96 LEU A C 1
ATOM 724 O O . LEU A 1 96 ? 16.559 -1.339 -22.080 1.00 93.06 96 LEU A O 1
ATOM 728 N N . ARG A 1 97 ? 17.982 -0.115 -23.312 1.00 89.31 97 ARG A N 1
ATOM 729 C CA . ARG A 1 97 ? 18.557 -1.264 -24.029 1.00 89.31 97 ARG A CA 1
ATOM 730 C C . ARG A 1 97 ? 19.268 -2.221 -23.074 1.00 89.31 97 ARG A C 1
ATOM 732 O O . ARG A 1 97 ? 18.985 -3.415 -23.071 1.00 89.31 97 ARG A O 1
ATOM 739 N N . ALA A 1 98 ? 20.123 -1.694 -22.197 1.00 90.75 98 ALA A N 1
ATOM 740 C CA . ALA A 1 98 ? 20.806 -2.503 -21.192 1.00 90.75 98 ALA A CA 1
ATOM 741 C C . ALA A 1 98 ? 19.827 -3.175 -20.207 1.00 90.75 98 ALA A C 1
ATOM 743 O O . ALA A 1 98 ? 20.097 -4.278 -19.730 1.00 90.75 98 ALA A O 1
ATOM 744 N N . LEU A 1 99 ? 18.694 -2.531 -19.905 1.00 92.44 99 LEU A N 1
ATOM 745 C CA . LEU A 1 99 ? 17.623 -3.076 -19.073 1.00 92.44 99 LEU A CA 1
ATOM 746 C C . LEU A 1 99 ? 16.863 -4.198 -19.793 1.00 92.44 99 LEU A C 1
ATOM 748 O O . LEU A 1 99 ? 16.639 -5.245 -19.182 1.00 92.44 99 LEU A O 1
ATOM 752 N N . ALA A 1 100 ? 16.531 -4.011 -21.074 1.00 91.19 100 ALA A N 1
ATOM 753 C CA . ALA A 1 100 ? 15.877 -5.006 -21.928 1.00 91.19 100 ALA A CA 1
ATOM 754 C C . ALA A 1 100 ? 16.692 -6.302 -22.057 1.00 91.19 100 ALA A C 1
ATOM 756 O O . ALA A 1 100 ? 16.119 -7.388 -22.116 1.00 91.19 100 ALA A O 1
ATOM 757 N N . ASP A 1 101 ? 18.021 -6.183 -22.072 1.00 88.19 101 ASP A N 1
ATOM 758 C CA . ASP A 1 101 ? 18.959 -7.313 -22.139 1.00 88.19 101 ASP A CA 1
ATOM 759 C C . ASP A 1 101 ? 19.364 -7.859 -20.764 1.00 88.19 101 ASP A C 1
ATOM 761 O O . ASP A 1 101 ? 20.142 -8.809 -20.652 1.00 88.19 101 ASP A O 1
ATOM 765 N N . SER A 1 102 ? 18.862 -7.264 -19.683 1.00 89.38 102 SER A N 1
ATOM 766 C CA . SER A 1 102 ? 19.189 -7.699 -18.332 1.00 89.38 102 SER A CA 1
ATOM 767 C C . SER A 1 102 ? 18.325 -8.879 -17.886 1.00 89.38 102 SER A C 1
ATOM 769 O O . SER A 1 102 ? 17.205 -9.082 -18.343 1.00 89.38 102 SER A O 1
ATOM 771 N N . ARG A 1 103 ? 18.781 -9.584 -16.845 1.00 89.38 103 ARG A N 1
ATOM 772 C CA . ARG A 1 103 ? 18.004 -10.636 -16.158 1.00 89.38 103 ARG A CA 1
ATOM 773 C C . ARG A 1 103 ? 16.667 -10.173 -15.553 1.00 89.38 103 ARG A C 1
ATOM 775 O O . ARG A 1 103 ? 15.941 -10.990 -14.993 1.00 89.38 103 ARG A O 1
ATOM 782 N N . TRP A 1 104 ? 16.385 -8.869 -15.551 1.00 91.12 104 TRP A N 1
ATOM 783 C CA . TRP A 1 104 ? 15.152 -8.319 -14.991 1.00 91.12 104 TRP A CA 1
ATOM 784 C C . TRP A 1 104 ? 13.984 -8.368 -15.975 1.00 91.12 104 TRP A C 1
ATOM 786 O O . TRP A 1 104 ? 12.834 -8.382 -15.530 1.00 91.12 104 TRP A O 1
ATOM 796 N N . VAL A 1 105 ? 14.275 -8.435 -17.275 1.00 93.88 105 VAL A N 1
ATOM 797 C CA . VAL A 1 105 ? 13.288 -8.419 -18.354 1.00 93.88 105 VAL A CA 1
ATOM 798 C C . VAL A 1 105 ? 13.334 -9.748 -19.102 1.00 93.88 105 VAL A C 1
ATOM 800 O O . VAL A 1 105 ? 14.388 -10.215 -19.518 1.00 93.88 105 VAL A O 1
ATOM 803 N N . VAL A 1 106 ? 12.167 -10.361 -19.273 1.00 93.31 106 VAL A N 1
ATOM 804 C CA . VAL A 1 106 ? 11.952 -11.479 -20.192 1.00 93.31 106 VAL A CA 1
ATOM 805 C C . VAL A 1 106 ? 11.218 -10.899 -21.395 1.00 93.31 106 VAL A C 1
ATOM 807 O O . VAL A 1 106 ? 10.044 -10.546 -21.302 1.00 93.31 106 VAL A O 1
ATOM 810 N N . ARG A 1 107 ? 11.936 -10.730 -22.510 1.00 92.75 107 ARG A N 1
ATOM 811 C CA . ARG A 1 107 ? 11.416 -10.095 -23.732 1.00 92.75 107 ARG A CA 1
ATOM 812 C C . ARG A 1 107 ? 10.119 -10.771 -24.185 1.00 92.75 107 ARG A C 1
ATOM 814 O O . ARG A 1 107 ? 10.060 -11.992 -24.275 1.00 92.75 107 ARG A O 1
ATOM 821 N N . GLY A 1 108 ? 9.092 -9.976 -24.471 1.00 93.06 108 GLY A N 1
ATOM 822 C CA . GLY A 1 108 ? 7.772 -10.459 -24.874 1.00 93.06 108 GLY A CA 1
ATOM 823 C C . GLY A 1 108 ? 6.890 -10.990 -23.746 1.00 93.06 108 GLY A C 1
ATOM 824 O O . GLY A 1 108 ? 5.717 -11.250 -23.987 1.00 93.06 108 GLY A O 1
ATOM 825 N N . GLU A 1 109 ? 7.423 -11.155 -22.534 1.00 94.75 109 GLU A N 1
ATOM 826 C CA . GLU A 1 109 ? 6.731 -11.812 -21.426 1.00 94.75 109 GLU A CA 1
ATOM 827 C C . GLU A 1 109 ? 6.754 -10.927 -20.164 1.00 94.75 109 GLU A C 1
ATOM 829 O O . GLU A 1 109 ? 7.542 -11.166 -19.235 1.00 94.75 109 GLU A O 1
ATOM 834 N N . PRO A 1 110 ? 5.897 -9.890 -20.090 1.00 94.12 110 PRO A N 1
ATOM 835 C CA . PRO A 1 110 ? 5.864 -8.974 -18.949 1.00 94.12 110 PRO A CA 1
ATOM 836 C C . PRO A 1 110 ? 5.613 -9.699 -17.623 1.00 94.12 110 PRO A C 1
ATOM 838 O O . PRO A 1 110 ? 6.330 -9.460 -16.657 1.00 94.12 110 PRO A O 1
ATOM 841 N N . GLU A 1 111 ? 4.700 -10.671 -17.585 1.00 92.06 111 GLU A N 1
ATOM 842 C CA . GLU A 1 111 ? 4.365 -11.397 -16.349 1.00 92.06 111 GLU A CA 1
ATOM 843 C C . GLU A 1 111 ? 5.507 -12.274 -15.813 1.00 92.06 111 GLU A C 1
ATOM 845 O O . GLU A 1 111 ? 5.631 -12.497 -14.606 1.00 92.06 111 GLU A O 1
ATOM 850 N N . LYS A 1 112 ? 6.395 -12.756 -16.694 1.00 93.94 112 LYS A N 1
ATOM 851 C CA . LYS A 1 112 ? 7.592 -13.510 -16.283 1.00 93.94 112 LYS A CA 1
ATOM 852 C C . LYS A 1 112 ? 8.755 -12.593 -15.907 1.00 93.94 112 LYS A C 1
ATOM 854 O O . LYS A 1 112 ? 9.682 -13.021 -15.208 1.00 93.94 112 LYS A O 1
ATOM 859 N N . SER A 1 113 ? 8.710 -11.332 -16.329 1.00 94.75 113 SER A N 1
ATOM 860 C CA . SER A 1 113 ? 9.756 -10.352 -16.056 1.00 94.75 113 SER A CA 1
ATOM 861 C C . SER A 1 113 ? 9.829 -10.041 -14.563 1.00 94.75 113 SER A C 1
ATOM 863 O O . SER A 1 113 ? 8.841 -9.715 -13.906 1.00 94.75 113 SER A O 1
ATOM 865 N N . LYS A 1 114 ? 11.032 -10.149 -13.988 1.00 93.56 114 LYS A N 1
ATOM 866 C CA . LYS A 1 114 ? 11.257 -9.821 -12.573 1.00 93.56 114 LYS A CA 1
ATOM 867 C 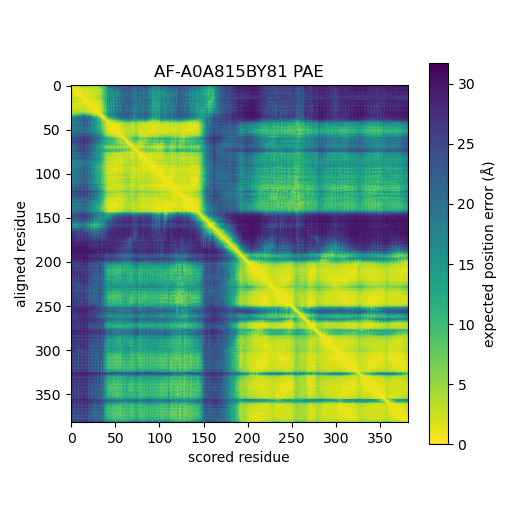C . LYS A 1 114 ? 10.945 -8.351 -12.287 1.00 93.56 114 LYS A C 1
ATOM 869 O O . LYS A 1 114 ? 10.421 -8.059 -11.222 1.00 93.56 114 LYS A O 1
ATOM 874 N N . LEU A 1 115 ? 11.233 -7.458 -13.236 1.00 93.19 115 LEU A N 1
ATOM 875 C CA . LEU A 1 115 ? 10.968 -6.025 -13.114 1.00 93.19 115 LEU A CA 1
ATOM 876 C C . LEU A 1 115 ? 9.490 -5.734 -12.811 1.00 93.19 115 LEU A C 1
ATOM 878 O O . LEU A 1 115 ? 9.195 -5.081 -11.818 1.00 93.19 115 LEU A O 1
ATOM 882 N N . ILE A 1 116 ? 8.578 -6.286 -13.618 1.00 95.06 116 ILE A N 1
ATOM 883 C CA . ILE A 1 116 ? 7.129 -6.094 -13.462 1.00 95.06 116 ILE A CA 1
ATOM 884 C C . ILE A 1 116 ? 6.642 -6.662 -12.129 1.00 95.06 116 ILE A C 1
ATOM 886 O O . ILE A 1 116 ? 5.938 -5.984 -11.386 1.00 95.06 116 ILE A O 1
ATOM 890 N N . ARG A 1 117 ? 7.079 -7.875 -11.769 1.00 92.31 117 ARG A N 1
ATOM 891 C CA . ARG A 1 117 ? 6.717 -8.495 -10.483 1.00 92.31 117 ARG A CA 1
ATOM 892 C C . ARG A 1 117 ? 7.164 -7.676 -9.276 1.00 92.31 117 ARG A C 1
ATOM 894 O O . ARG A 1 117 ? 6.455 -7.632 -8.283 1.00 92.31 117 ARG A O 1
ATOM 901 N N . GLU A 1 118 ? 8.328 -7.036 -9.354 1.00 90.12 118 GLU A N 1
ATOM 902 C CA . GLU A 1 118 ? 8.838 -6.201 -8.263 1.00 90.12 118 GLU A CA 1
ATOM 903 C C . GLU A 1 118 ? 8.097 -4.862 -8.162 1.00 90.12 118 GLU A C 1
ATOM 905 O O . GLU A 1 118 ? 8.090 -4.273 -7.087 1.00 90.12 118 GLU A O 1
ATOM 910 N N . MET A 1 119 ? 7.464 -4.394 -9.242 1.00 89.19 119 MET A N 1
ATOM 911 C CA . MET A 1 119 ? 6.614 -3.198 -9.236 1.00 89.19 119 MET A CA 1
ATOM 912 C C . MET A 1 119 ? 5.188 -3.498 -8.758 1.00 89.19 119 MET A C 1
ATOM 914 O O . MET A 1 119 ? 4.590 -2.649 -8.105 1.00 89.19 119 MET A O 1
ATOM 918 N N . LYS A 1 120 ? 4.655 -4.694 -9.044 1.00 85.94 120 LYS A N 1
ATOM 919 C CA . LYS A 1 120 ? 3.320 -5.148 -8.612 1.00 85.94 120 LYS A CA 1
ATOM 920 C C . LYS A 1 120 ? 3.254 -5.438 -7.099 1.00 85.94 120 LYS A C 1
ATOM 922 O O . LYS A 1 120 ? 4.254 -5.398 -6.380 1.00 85.94 120 LYS A O 1
ATOM 927 N N . TRP A 1 121 ? 2.044 -5.720 -6.604 1.00 75.62 121 TRP A N 1
ATOM 928 C CA . TRP A 1 121 ? 1.777 -6.064 -5.201 1.00 75.62 121 TRP A CA 1
ATOM 929 C C . TRP A 1 121 ? 2.714 -7.170 -4.681 1.00 75.62 121 TRP A C 1
ATOM 931 O O . TRP A 1 121 ? 2.833 -8.232 -5.287 1.00 75.62 121 TRP A O 1
ATOM 941 N N . GLY A 1 122 ? 3.357 -6.928 -3.533 1.00 76.56 122 GLY A N 1
ATOM 942 C CA . GLY A 1 122 ? 4.319 -7.846 -2.905 1.00 76.56 122 GLY A CA 1
ATOM 943 C C . GLY A 1 122 ? 5.758 -7.704 -3.411 1.00 76.56 122 GLY A C 1
ATOM 944 O O . GLY A 1 122 ? 6.668 -8.322 -2.861 1.00 76.56 122 GLY A O 1
ATOM 945 N N . GLY A 1 123 ? 5.984 -6.883 -4.437 1.00 82.81 123 GLY A N 1
ATOM 946 C CA . GLY A 1 123 ? 7.307 -6.542 -4.938 1.00 82.81 123 GLY A CA 1
ATOM 947 C C . GLY A 1 123 ? 7.990 -5.429 -4.137 1.00 82.81 123 GLY A C 1
ATOM 948 O O . GLY A 1 123 ? 7.341 -4.612 -3.486 1.00 82.81 123 GLY A O 1
ATOM 949 N N . ARG A 1 124 ? 9.328 -5.358 -4.188 1.00 82.31 124 ARG A N 1
ATOM 950 C CA . ARG A 1 124 ? 10.105 -4.354 -3.427 1.00 82.31 124 ARG A CA 1
ATOM 951 C C . ARG A 1 124 ? 10.014 -2.935 -3.988 1.00 82.31 124 ARG A C 1
ATOM 953 O O . ARG A 1 124 ? 10.414 -1.994 -3.314 1.00 82.31 124 ARG A O 1
ATOM 960 N N . MET A 1 125 ? 9.541 -2.791 -5.221 1.00 83.62 125 MET A N 1
ATOM 961 C CA . MET A 1 125 ? 9.315 -1.514 -5.902 1.00 83.62 125 MET A CA 1
ATOM 962 C C . MET A 1 125 ? 7.820 -1.159 -5.942 1.00 83.62 125 MET A C 1
ATOM 964 O O . MET A 1 125 ? 7.423 -0.258 -6.684 1.00 83.62 125 MET A O 1
ATOM 968 N N . PHE A 1 126 ? 6.991 -1.856 -5.160 1.00 81.88 126 PHE A N 1
ATOM 969 C CA . PHE A 1 126 ? 5.571 -1.565 -5.040 1.00 81.88 126 PHE A CA 1
ATOM 970 C C . PHE A 1 126 ? 5.331 -0.111 -4.611 1.00 81.88 126 PHE A C 1
ATOM 972 O O . PHE A 1 126 ? 5.978 0.394 -3.694 1.00 81.88 126 PHE A O 1
ATOM 979 N N . GLY A 1 127 ? 4.416 0.570 -5.305 1.00 79.62 127 GLY A N 1
ATOM 980 C CA . GLY A 1 127 ? 4.077 1.977 -5.067 1.00 79.62 127 GLY A CA 1
ATOM 981 C C . GLY A 1 127 ? 5.066 2.996 -5.648 1.00 79.62 127 GLY A C 1
ATOM 982 O O . GLY A 1 127 ? 4.745 4.180 -5.705 1.00 79.62 127 GLY A O 1
ATOM 983 N N . ALA A 1 128 ? 6.237 2.573 -6.144 1.00 84.06 128 ALA A N 1
ATOM 984 C CA . ALA A 1 128 ? 7.178 3.486 -6.804 1.00 84.06 128 ALA A CA 1
ATOM 985 C C . ALA A 1 128 ? 6.685 3.927 -8.197 1.00 84.06 128 ALA A C 1
ATOM 987 O O . ALA A 1 128 ? 7.020 5.019 -8.669 1.00 84.06 128 ALA A O 1
ATOM 988 N N . PHE A 1 129 ? 5.869 3.085 -8.838 1.00 88.06 129 PHE A N 1
ATOM 989 C CA . PHE A 1 129 ? 5.294 3.314 -10.160 1.00 88.06 129 PHE A CA 1
ATOM 990 C C . PHE A 1 129 ? 3.767 3.313 -10.100 1.00 88.06 129 PHE A C 1
ATOM 992 O O . PHE A 1 129 ? 3.162 2.547 -9.350 1.00 88.06 129 PHE A O 1
ATOM 999 N N . THR A 1 130 ? 3.140 4.159 -10.911 1.00 84.94 130 THR A N 1
ATOM 1000 C CA . THR A 1 130 ? 1.685 4.182 -11.078 1.00 84.94 130 THR A CA 1
ATOM 1001 C C . THR A 1 130 ? 1.221 3.023 -11.963 1.00 84.94 130 THR A C 1
ATOM 1003 O O . THR A 1 130 ? 1.994 2.483 -12.753 1.00 84.94 130 THR A O 1
ATOM 1006 N N . SER A 1 131 ? -0.063 2.655 -11.888 1.00 83.00 131 SER A N 1
ATOM 1007 C CA . SER A 1 131 ? -0.636 1.626 -12.775 1.00 83.00 131 SER A CA 1
ATOM 1008 C C . SER A 1 131 ? -0.452 1.957 -14.265 1.00 83.00 131 SER A C 1
ATOM 1010 O O . SER A 1 131 ? -0.150 1.067 -15.054 1.00 83.00 131 SER A O 1
ATOM 1012 N N . GLN A 1 132 ? -0.562 3.235 -14.649 1.00 86.38 132 GLN A N 1
ATOM 1013 C CA . GLN A 1 132 ? -0.350 3.666 -16.035 1.00 86.38 132 GLN A CA 1
ATOM 1014 C C . GLN A 1 132 ? 1.117 3.524 -16.454 1.00 86.38 132 GLN A C 1
ATOM 1016 O O . GLN A 1 132 ? 1.398 3.075 -17.562 1.00 86.38 132 GLN A O 1
ATOM 1021 N N . GLU A 1 133 ? 2.053 3.885 -15.574 1.00 93.06 133 GLU A N 1
ATOM 1022 C CA . GLU A 1 133 ? 3.486 3.714 -15.830 1.00 93.06 133 GLU A CA 1
ATOM 1023 C C . GLU A 1 133 ? 3.833 2.230 -16.001 1.00 93.06 133 GLU A C 1
ATOM 1025 O O . GLU A 1 133 ? 4.518 1.867 -16.955 1.00 93.06 133 GLU A O 1
ATOM 1030 N N . VAL A 1 134 ? 3.308 1.358 -15.133 1.00 93.38 134 VAL A N 1
ATOM 1031 C CA . VAL A 1 134 ? 3.516 -0.092 -15.255 1.00 93.38 134 VAL A CA 1
ATOM 1032 C C . VAL A 1 134 ? 2.909 -0.643 -16.542 1.00 93.38 134 VAL A C 1
ATOM 1034 O O . VAL A 1 134 ? 3.581 -1.414 -17.219 1.00 93.38 134 VAL A O 1
ATOM 1037 N N . ALA A 1 135 ? 1.721 -0.192 -16.951 1.00 92.06 135 ALA A N 1
ATOM 1038 C CA . ALA A 1 135 ? 1.127 -0.597 -18.226 1.00 92.06 135 ALA A CA 1
ATOM 1039 C C . ALA A 1 135 ? 2.004 -0.214 -19.437 1.00 92.06 135 ALA A C 1
ATOM 1041 O O . ALA A 1 135 ? 2.126 -0.990 -20.386 1.00 92.06 135 ALA A O 1
ATOM 1042 N N . VAL A 1 136 ? 2.667 0.951 -19.401 1.00 95.50 136 VAL A N 1
ATOM 1043 C CA . VAL A 1 136 ? 3.639 1.351 -20.437 1.00 95.50 136 VAL A CA 1
ATOM 1044 C C . VAL A 1 136 ? 4.856 0.421 -20.435 1.00 95.50 136 VAL A C 1
ATOM 1046 O O . VAL A 1 136 ? 5.291 -0.002 -21.506 1.00 95.50 136 VAL A O 1
ATOM 1049 N N . LEU A 1 137 ? 5.381 0.051 -19.260 1.00 95.69 137 LEU A N 1
ATOM 1050 C CA . LEU A 1 137 ? 6.466 -0.932 -19.164 1.00 95.69 137 LEU A CA 1
ATOM 1051 C C . LEU A 1 137 ? 6.050 -2.308 -19.697 1.00 95.69 137 LEU A C 1
ATOM 1053 O O . LEU A 1 137 ? 6.826 -2.935 -20.412 1.00 95.69 137 LEU A O 1
ATOM 1057 N N . GLU A 1 138 ? 4.851 -2.788 -19.373 1.00 95.62 138 GLU A N 1
ATOM 1058 C CA . GLU A 1 138 ? 4.349 -4.075 -19.864 1.00 95.62 138 GLU A CA 1
ATOM 1059 C C . GLU A 1 138 ? 4.203 -4.070 -21.389 1.00 95.62 138 GLU A C 1
ATOM 1061 O O . GLU A 1 138 ? 4.669 -4.998 -22.054 1.00 95.62 138 GLU A O 1
ATOM 1066 N N . ALA A 1 139 ? 3.633 -2.998 -21.951 1.00 95.19 139 ALA A N 1
ATOM 1067 C CA . ALA A 1 139 ? 3.521 -2.810 -23.394 1.00 95.19 139 ALA A CA 1
ATOM 1068 C C . ALA A 1 139 ? 4.898 -2.783 -24.074 1.00 95.19 139 ALA A C 1
ATOM 1070 O O . ALA A 1 139 ? 5.090 -3.444 -25.095 1.00 95.19 139 ALA A O 1
ATOM 1071 N N . TRP A 1 140 ? 5.869 -2.083 -23.483 1.00 95.69 140 TRP A N 1
ATOM 1072 C CA . TRP A 1 140 ? 7.248 -2.064 -23.966 1.00 95.69 140 TRP A CA 1
ATOM 1073 C C . TRP A 1 140 ? 7.893 -3.451 -23.927 1.00 95.69 140 TRP A C 1
ATOM 1075 O O . TRP A 1 140 ? 8.436 -3.889 -24.938 1.00 95.69 140 TRP A O 1
ATOM 1085 N N . ILE A 1 141 ? 7.775 -4.201 -22.823 1.00 95.00 141 ILE A N 1
ATOM 1086 C CA . ILE A 1 141 ? 8.322 -5.566 -22.732 1.00 95.00 141 ILE A CA 1
ATOM 1087 C C . ILE A 1 141 ? 7.691 -6.484 -23.782 1.00 95.00 141 ILE A C 1
ATOM 1089 O O . ILE A 1 141 ? 8.411 -7.261 -24.410 1.00 95.00 141 ILE A O 1
ATOM 1093 N N . CYS A 1 142 ? 6.377 -6.393 -23.999 1.00 93.62 142 CYS A N 1
ATOM 1094 C CA . CYS A 1 142 ? 5.685 -7.117 -25.067 1.00 93.62 142 CYS A CA 1
ATOM 1095 C C . CYS A 1 142 ? 6.268 -6.793 -26.451 1.00 93.62 142 CYS A C 1
ATOM 1097 O O . CYS A 1 142 ? 6.493 -7.698 -27.259 1.00 93.62 142 CYS A O 1
ATOM 1099 N N . ASP A 1 143 ? 6.547 -5.515 -26.715 1.00 90.81 143 ASP A N 1
ATOM 1100 C CA . ASP A 1 143 ? 7.068 -5.036 -27.997 1.00 90.81 143 ASP A CA 1
ATOM 1101 C C . ASP A 1 143 ? 8.508 -5.507 -28.271 1.00 90.81 143 ASP A C 1
ATOM 1103 O O . ASP A 1 143 ? 8.857 -5.787 -29.419 1.00 90.81 143 ASP A O 1
ATOM 1107 N N . LEU A 1 144 ? 9.312 -5.763 -27.225 1.00 87.69 144 LEU A N 1
ATOM 1108 C CA . LEU A 1 144 ? 10.679 -6.296 -27.361 1.00 87.69 144 LEU A CA 1
ATOM 1109 C C . LEU A 1 144 ? 10.762 -7.627 -28.130 1.00 87.69 144 LEU A C 1
ATOM 1111 O O . LEU A 1 144 ? 11.842 -7.973 -28.617 1.00 87.69 144 LEU A O 1
ATOM 1115 N N . ASN A 1 145 ? 9.660 -8.380 -28.240 1.00 78.38 145 ASN A N 1
ATOM 1116 C CA . ASN A 1 145 ? 9.610 -9.631 -29.000 1.00 78.38 145 ASN A CA 1
ATOM 1117 C C . ASN A 1 145 ? 9.450 -9.414 -30.513 1.00 78.38 145 ASN A C 1
ATOM 1119 O O . ASN A 1 145 ? 9.847 -10.270 -31.301 1.00 78.38 145 ASN A O 1
ATOM 1123 N N . ARG A 1 146 ? 8.912 -8.265 -30.943 1.00 66.00 146 ARG A N 1
ATOM 1124 C CA . ARG A 1 146 ? 8.706 -7.953 -32.370 1.00 66.00 146 ARG A CA 1
ATOM 1125 C C . ARG A 1 146 ? 10.016 -7.755 -33.129 1.00 66.00 146 ARG A C 1
ATOM 1127 O O . ARG A 1 146 ? 10.049 -7.903 -34.346 1.00 66.00 146 ARG A O 1
ATOM 1134 N N . HIS A 1 147 ? 11.097 -7.485 -32.403 1.00 57.94 147 HIS A N 1
ATOM 1135 C CA . HIS A 1 147 ? 12.445 -7.348 -32.950 1.00 57.94 147 HIS A CA 1
ATOM 1136 C C . HIS A 1 147 ? 13.262 -8.650 -32.918 1.00 57.94 147 HIS A C 1
ATOM 1138 O O . HIS A 1 147 ? 14.353 -8.688 -33.475 1.00 57.94 147 HIS A O 1
ATOM 1144 N N . ASN A 1 148 ? 12.722 -9.727 -32.336 1.00 51.50 148 ASN A N 1
ATOM 1145 C CA . ASN A 1 148 ? 13.295 -11.072 -32.383 1.00 51.50 148 ASN A CA 1
ATOM 1146 C C . ASN A 1 148 ? 12.547 -11.929 -33.414 1.00 51.50 148 ASN A C 1
ATOM 1148 O O . ASN A 1 148 ? 12.012 -12.991 -33.088 1.00 51.50 148 ASN A O 1
ATOM 1152 N N . LEU A 1 149 ? 12.505 -11.496 -34.681 1.00 44.53 149 LEU A N 1
ATOM 1153 C CA . LEU A 1 149 ? 12.230 -12.464 -35.742 1.00 44.53 149 LEU A CA 1
ATOM 1154 C C . LEU A 1 149 ? 13.291 -13.569 -35.619 1.00 44.53 149 LEU A C 1
ATOM 1156 O O . LEU A 1 149 ? 14.478 -13.248 -35.509 1.00 44.53 149 LEU A O 1
ATOM 1160 N N . PRO A 1 150 ? 12.902 -14.858 -35.582 1.00 41.59 150 PRO A N 1
ATOM 1161 C CA . PRO A 1 150 ? 13.872 -15.932 -35.525 1.00 41.59 150 PRO A CA 1
ATOM 1162 C C . PRO A 1 150 ? 14.788 -15.754 -36.726 1.00 41.59 150 PRO A C 1
ATOM 1164 O O . PRO A 1 150 ? 14.319 -15.772 -37.866 1.00 41.59 150 PRO A O 1
ATOM 1167 N N . ILE A 1 151 ? 16.079 -15.559 -36.461 1.00 43.84 151 ILE A N 1
ATOM 1168 C CA . ILE A 1 151 ? 17.122 -15.596 -37.477 1.00 43.84 151 ILE A CA 1
ATOM 1169 C C . ILE A 1 151 ? 17.064 -17.007 -38.074 1.00 43.84 151 ILE A C 1
ATOM 1171 O O . ILE A 1 151 ? 17.750 -17.927 -37.627 1.00 43.84 151 ILE A O 1
ATOM 1175 N N . LYS A 1 152 ? 16.205 -17.218 -39.077 1.00 39.78 152 LYS A N 1
ATOM 1176 C CA . LYS A 1 152 ? 16.384 -18.304 -40.027 1.00 39.78 152 LYS A CA 1
ATOM 1177 C C . LYS A 1 152 ? 17.681 -17.942 -40.723 1.00 39.78 152 LYS A C 1
ATOM 1179 O O . LYS A 1 152 ? 17.694 -17.086 -41.596 1.00 39.78 152 LYS A O 1
ATOM 1184 N N . ARG A 1 153 ? 18.781 -18.556 -40.285 1.00 43.25 153 ARG A N 1
ATOM 1185 C CA . ARG A 1 153 ? 20.064 -18.538 -40.989 1.00 43.25 153 ARG A CA 1
ATOM 1186 C C . ARG A 1 153 ? 19.878 -19.244 -42.335 1.00 43.25 153 ARG A C 1
ATOM 1188 O O . ARG A 1 153 ? 20.291 -20.385 -42.511 1.00 43.25 153 ARG A O 1
ATOM 1195 N N . THR A 1 154 ? 19.174 -18.618 -43.269 1.00 40.50 154 THR A N 1
ATOM 1196 C CA . THR A 1 154 ? 19.114 -19.052 -44.659 1.00 40.50 154 THR A CA 1
ATOM 1197 C C . THR A 1 154 ? 20.381 -18.562 -45.338 1.00 40.50 154 THR A C 1
ATOM 1199 O O . THR A 1 154 ? 20.448 -17.421 -45.772 1.00 40.50 154 THR A O 1
ATOM 1202 N N . GLY A 1 155 ? 21.376 -19.452 -45.387 1.00 45.25 155 GLY A N 1
ATOM 1203 C CA . GLY A 1 155 ? 22.630 -19.284 -46.122 1.00 45.25 155 GLY A CA 1
ATOM 1204 C C . GLY A 1 155 ? 23.654 -18.443 -45.369 1.00 45.25 155 GLY A C 1
ATOM 1205 O O . GLY A 1 155 ? 23.509 -17.231 -45.256 1.00 45.25 155 GLY A O 1
ATOM 1206 N N . SER A 1 156 ? 24.705 -19.078 -44.846 1.00 44.69 156 SER A N 1
ATOM 1207 C CA . SER A 1 156 ? 25.815 -18.343 -44.249 1.00 44.69 156 SER A CA 1
ATOM 1208 C C . SER A 1 156 ? 26.485 -17.447 -45.297 1.00 44.69 156 SER A C 1
ATOM 1210 O O . SER A 1 156 ? 26.610 -17.804 -46.468 1.00 44.69 156 SER A O 1
ATOM 1212 N N . TYR A 1 157 ? 26.943 -16.274 -44.858 1.00 41.12 157 TYR A N 1
ATOM 1213 C CA . TYR A 1 157 ? 27.804 -15.339 -45.595 1.00 41.12 157 TYR A CA 1
ATOM 1214 C C . TYR A 1 157 ? 28.987 -16.041 -46.299 1.00 41.12 157 TYR A C 1
ATOM 1216 O O . TYR A 1 157 ? 29.455 -15.589 -47.343 1.00 41.12 157 TYR A O 1
ATOM 1224 N N . GLU A 1 158 ? 29.411 -17.194 -45.778 1.00 42.44 158 GLU A N 1
ATOM 1225 C CA . GLU A 1 158 ? 30.464 -18.069 -46.305 1.00 42.44 158 GLU A CA 1
ATOM 1226 C C . GLU A 1 158 ? 30.078 -18.715 -47.647 1.00 42.44 158 GLU A C 1
ATOM 1228 O O . GLU A 1 158 ? 30.939 -18.877 -48.504 1.00 42.44 158 GLU A O 1
ATOM 1233 N N . ALA A 1 159 ? 28.791 -18.991 -47.898 1.00 47.47 159 ALA A N 1
ATOM 1234 C CA . ALA A 1 159 ? 28.302 -19.442 -49.207 1.00 47.47 159 ALA A CA 1
ATOM 1235 C C . ALA A 1 159 ? 28.261 -18.307 -50.253 1.00 47.47 159 ALA A C 1
ATOM 1237 O O . ALA A 1 159 ? 28.308 -18.569 -51.453 1.00 47.47 159 ALA A O 1
ATOM 1238 N N . PHE A 1 160 ? 28.193 -17.046 -49.808 1.00 45.84 160 PHE A N 1
ATOM 1239 C CA . PHE A 1 160 ? 28.193 -15.852 -50.663 1.00 45.84 160 PHE A CA 1
ATOM 1240 C C . PHE A 1 160 ? 29.608 -15.275 -50.894 1.00 45.84 160 PHE A C 1
ATOM 1242 O O . PHE A 1 160 ? 29.829 -14.587 -51.888 1.00 45.84 160 PHE A O 1
ATOM 1249 N N . THR A 1 161 ? 30.574 -15.553 -50.001 1.00 45.44 161 THR A N 1
ATOM 1250 C CA . THR A 1 161 ? 31.935 -14.961 -50.014 1.00 45.44 161 THR A CA 1
ATOM 1251 C C . THR A 1 161 ? 33.106 -15.956 -49.974 1.00 45.44 161 THR A C 1
ATOM 1253 O O . THR A 1 161 ? 34.227 -15.561 -50.285 1.00 45.44 161 THR A O 1
ATOM 1256 N N . GLY A 1 162 ? 32.875 -17.237 -49.670 1.00 43.16 162 GLY A N 1
ATOM 1257 C CA . GLY A 1 162 ? 33.826 -18.333 -49.900 1.00 43.16 162 GLY A CA 1
ATOM 1258 C C . GLY A 1 162 ? 34.945 -18.564 -48.871 1.00 43.16 162 GLY A C 1
ATOM 1259 O O . GLY A 1 162 ? 35.933 -19.194 -49.239 1.00 43.16 162 GLY A O 1
ATOM 1260 N N . ALA A 1 163 ? 34.851 -18.102 -47.616 1.00 38.16 163 ALA A N 1
ATOM 1261 C CA . ALA A 1 163 ? 35.923 -18.300 -46.623 1.00 38.16 163 ALA A CA 1
ATOM 1262 C C . ALA A 1 163 ? 35.414 -18.717 -45.227 1.00 38.16 163 ALA A C 1
ATOM 1264 O O . ALA A 1 163 ? 34.591 -18.020 -44.643 1.00 38.16 163 ALA A O 1
ATOM 1265 N N . GLU A 1 164 ? 35.946 -19.819 -44.675 1.00 32.38 164 GLU A N 1
ATOM 1266 C CA . GLU A 1 164 ? 35.654 -20.318 -43.317 1.00 32.38 164 GLU A CA 1
ATOM 1267 C C . GLU A 1 164 ? 36.603 -19.717 -42.264 1.00 32.38 164 GLU A C 1
ATOM 1269 O O . GLU A 1 164 ? 37.822 -19.726 -42.439 1.00 32.38 164 GLU A O 1
ATOM 1274 N N . THR A 1 165 ? 36.075 -19.288 -41.111 1.00 34.91 165 THR A N 1
ATOM 1275 C CA . THR A 1 165 ? 36.892 -19.007 -39.911 1.00 34.91 165 THR A CA 1
ATOM 1276 C C . THR A 1 165 ? 36.245 -19.558 -38.639 1.00 34.91 165 THR A C 1
ATOM 1278 O O . THR A 1 165 ? 35.041 -19.450 -38.432 1.00 34.91 165 THR A O 1
ATOM 1281 N N . LYS A 1 166 ? 37.062 -20.169 -37.768 1.00 34.72 166 LYS A N 1
ATOM 1282 C CA . LYS A 1 166 ? 36.651 -20.776 -36.489 1.00 34.72 166 LYS A CA 1
ATOM 1283 C C . LYS A 1 166 ? 37.140 -19.930 -35.314 1.00 34.72 166 LYS A C 1
ATOM 1285 O O . LYS A 1 166 ? 38.311 -19.562 -35.287 1.00 34.72 166 LYS A O 1
ATOM 1290 N N . PHE A 1 167 ? 36.289 -19.726 -34.307 1.00 32.22 167 PHE A N 1
ATOM 1291 C CA . PHE A 1 167 ? 36.681 -19.145 -33.017 1.00 32.22 167 PHE A CA 1
ATOM 1292 C C . PHE A 1 167 ? 36.209 -19.993 -31.823 1.00 32.22 167 PHE A C 1
ATOM 1294 O O . PHE A 1 167 ? 35.195 -20.688 -31.938 1.00 32.22 167 PHE A O 1
ATOM 1301 N N . PRO A 1 168 ? 36.939 -19.957 -30.687 1.00 34.84 168 PRO A N 1
ATOM 1302 C CA . PRO A 1 168 ? 36.678 -20.803 -29.529 1.00 34.84 168 PRO A CA 1
ATOM 1303 C C . PRO A 1 168 ? 35.713 -20.161 -28.520 1.00 34.84 168 PRO A C 1
ATOM 1305 O O . PRO A 1 168 ? 35.615 -18.942 -28.394 1.00 34.84 168 PRO A O 1
ATOM 1308 N N . VAL A 1 169 ? 35.030 -21.027 -27.770 1.00 33.47 169 VAL A N 1
ATOM 1309 C CA . VAL A 1 169 ? 34.057 -20.706 -26.717 1.00 33.47 169 VAL A CA 1
ATOM 1310 C C . VAL A 1 169 ? 34.763 -20.658 -25.362 1.00 33.47 169 VAL A C 1
ATOM 1312 O O . VAL A 1 169 ? 35.478 -21.596 -25.018 1.00 33.47 169 VAL A O 1
ATOM 1315 N N . ILE A 1 170 ? 34.519 -19.616 -24.562 1.00 28.97 170 ILE A N 1
ATOM 1316 C CA . ILE A 1 170 ? 34.877 -19.593 -23.136 1.00 28.97 170 ILE A CA 1
ATOM 1317 C C . ILE A 1 170 ? 33.664 -19.093 -22.348 1.00 28.97 170 ILE A C 1
ATOM 1319 O O . ILE A 1 170 ? 33.153 -18.006 -22.606 1.00 28.97 170 ILE A O 1
ATOM 1323 N N . GLY A 1 171 ? 33.204 -19.902 -21.394 1.00 38.56 171 GLY A N 1
ATOM 1324 C CA . GLY A 1 171 ? 32.174 -19.548 -20.420 1.00 38.56 171 GLY A CA 1
ATOM 1325 C C . GLY A 1 171 ? 32.737 -19.622 -19.007 1.00 38.56 171 GLY A C 1
ATOM 1326 O O . GLY A 1 171 ? 33.545 -20.503 -18.738 1.00 38.56 171 GLY A O 1
ATOM 1327 N N . VAL A 1 172 ? 32.301 -18.728 -18.113 1.00 25.98 172 VAL A N 1
ATOM 1328 C CA . VAL A 1 172 ? 32.477 -18.876 -16.658 1.00 25.98 172 VAL A CA 1
ATOM 1329 C C . VAL A 1 172 ? 31.302 -18.233 -15.909 1.00 25.98 172 VAL A C 1
ATOM 1331 O O . VAL A 1 172 ? 30.811 -17.160 -16.261 1.00 25.98 172 VAL A O 1
ATOM 1334 N N . THR A 1 173 ? 30.861 -18.953 -14.881 1.00 30.19 173 THR A N 1
ATOM 1335 C CA . THR A 1 173 ? 29.733 -18.755 -13.965 1.00 30.19 173 THR A CA 1
ATOM 1336 C C . THR A 1 173 ? 30.042 -17.815 -12.787 1.00 30.19 173 THR A C 1
ATOM 1338 O O . THR A 1 173 ? 31.195 -17.602 -12.430 1.00 30.19 173 THR A O 1
ATOM 1341 N N . CYS A 1 174 ? 28.987 -17.253 -12.179 1.00 28.28 174 CYS A N 1
ATOM 1342 C CA . CYS A 1 174 ? 29.010 -16.374 -10.994 1.00 28.28 174 CYS A CA 1
ATOM 1343 C C . CYS A 1 174 ? 28.843 -17.143 -9.670 1.00 28.28 174 CYS A C 1
ATOM 1345 O O . CYS A 1 174 ? 28.153 -18.156 -9.669 1.00 28.28 174 CYS A O 1
ATOM 1347 N N . GLU A 1 175 ? 29.255 -16.540 -8.546 1.00 28.95 175 GLU A N 1
ATOM 1348 C CA . GLU A 1 175 ? 28.610 -16.716 -7.229 1.00 28.95 175 GLU A CA 1
ATOM 1349 C C . GLU A 1 175 ? 28.505 -15.374 -6.477 1.00 28.95 175 GLU A C 1
ATOM 1351 O O . GLU A 1 175 ? 29.399 -14.535 -6.558 1.00 28.95 175 GLU A O 1
ATOM 1356 N N . TRP A 1 176 ? 27.370 -15.157 -5.800 1.00 28.16 176 TRP A N 1
ATOM 1357 C CA . TRP A 1 176 ? 27.026 -13.963 -5.017 1.00 28.16 176 TRP A CA 1
ATOM 1358 C C . TRP A 1 176 ? 26.370 -14.404 -3.707 1.00 28.16 176 TRP A C 1
ATOM 1360 O O . TRP A 1 176 ? 25.199 -14.785 -3.700 1.00 28.16 176 TRP A O 1
ATOM 1370 N N . SER A 1 177 ? 27.090 -14.285 -2.603 1.00 33.44 177 SER A N 1
ATOM 1371 C CA . SER A 1 177 ? 26.536 -14.331 -1.254 1.00 33.44 177 SER A CA 1
ATOM 1372 C C . SER A 1 177 ? 27.222 -13.256 -0.425 1.00 33.44 177 SER A C 1
ATOM 1374 O O . SER A 1 177 ? 28.396 -12.975 -0.636 1.00 33.44 177 SER A O 1
ATOM 1376 N N . ASP A 1 178 ? 26.451 -12.680 0.492 1.00 28.42 178 ASP A N 1
ATOM 1377 C CA . ASP A 1 178 ? 26.826 -11.657 1.471 1.00 28.42 178 ASP A CA 1
ATOM 1378 C C . ASP A 1 178 ? 26.632 -10.221 0.980 1.00 28.42 178 ASP A C 1
ATOM 1380 O O . ASP A 1 178 ? 27.312 -9.758 0.078 1.00 28.42 178 ASP A O 1
ATOM 1384 N N . ILE A 1 179 ? 25.642 -9.542 1.569 1.00 30.02 179 ILE A N 1
ATOM 1385 C CA . ILE A 1 179 ? 25.579 -8.110 1.934 1.00 30.02 179 ILE A CA 1
ATOM 1386 C C . ILE A 1 179 ? 24.098 -7.823 2.193 1.00 30.02 179 ILE A C 1
ATOM 1388 O O . ILE A 1 179 ? 23.379 -7.510 1.256 1.00 30.02 179 ILE A O 1
ATOM 1392 N N . LEU A 1 180 ? 23.639 -7.954 3.442 1.00 30.05 180 LEU A N 1
ATOM 1393 C CA . LEU A 1 180 ? 22.524 -7.185 4.020 1.00 30.05 180 LEU A CA 1
ATOM 1394 C C . LEU A 1 180 ? 22.551 -7.363 5.552 1.00 30.05 180 LEU A C 1
ATOM 1396 O O . LEU A 1 180 ? 21.963 -8.299 6.086 1.00 30.05 180 LEU A O 1
ATOM 1400 N N . ALA A 1 181 ? 23.214 -6.451 6.265 1.00 28.47 181 ALA A N 1
ATOM 1401 C CA . ALA A 1 181 ? 23.053 -6.284 7.709 1.00 28.47 181 ALA A CA 1
ATOM 1402 C C . ALA A 1 181 ? 22.665 -4.827 7.993 1.00 28.47 181 ALA A C 1
ATOM 1404 O O . ALA A 1 181 ? 23.382 -3.906 7.607 1.00 28.47 181 ALA A O 1
ATOM 1405 N N . CYS A 1 182 ? 21.513 -4.626 8.638 1.00 30.41 182 CYS A N 1
ATOM 1406 C CA . CYS A 1 182 ? 21.033 -3.315 9.082 1.00 30.41 182 CYS A CA 1
ATOM 1407 C C . CYS A 1 182 ? 21.345 -3.083 10.574 1.00 30.41 182 CYS A C 1
ATOM 1409 O O . CYS A 1 182 ? 21.441 -4.051 11.333 1.00 30.41 182 CYS A O 1
ATOM 1411 N N . PRO A 1 183 ? 21.471 -1.816 11.016 1.00 31.12 183 PRO A N 1
ATOM 1412 C CA . PRO A 1 183 ? 21.806 -1.488 12.395 1.00 31.12 183 PRO A CA 1
ATOM 1413 C C . PRO A 1 183 ? 20.618 -1.669 13.350 1.00 31.12 183 PRO A C 1
ATOM 1415 O O . PRO A 1 183 ? 19.456 -1.495 12.987 1.00 31.12 183 PRO A O 1
ATOM 1418 N N . SER A 1 184 ? 20.939 -2.015 14.597 1.00 32.09 184 SER A N 1
ATOM 1419 C CA . SER A 1 184 ? 19.977 -2.316 15.662 1.00 32.09 184 SER A CA 1
ATOM 1420 C C . SER A 1 184 ? 19.446 -1.042 16.326 1.00 32.09 184 SER A C 1
ATOM 1422 O O . SER A 1 184 ? 20.230 -0.221 16.794 1.00 32.09 184 SER A O 1
ATOM 1424 N N . ALA A 1 185 ? 18.120 -0.910 16.423 1.00 36.50 185 ALA A N 1
ATOM 1425 C CA . ALA A 1 185 ? 17.455 0.132 17.207 1.00 36.50 185 ALA A CA 1
ATOM 1426 C C . ALA A 1 185 ? 17.428 -0.208 18.720 1.00 36.50 185 ALA A C 1
ATOM 1428 O O . ALA A 1 185 ? 17.483 -1.395 19.074 1.00 36.50 185 ALA A O 1
ATOM 1429 N N . PRO A 1 186 ? 17.306 0.794 19.618 1.00 38.06 186 PRO A N 1
ATOM 1430 C CA . PRO A 1 186 ? 17.385 0.605 21.065 1.00 38.06 186 PRO A CA 1
ATOM 1431 C C . PRO A 1 186 ? 16.366 -0.407 21.611 1.00 38.06 186 PRO A C 1
ATOM 1433 O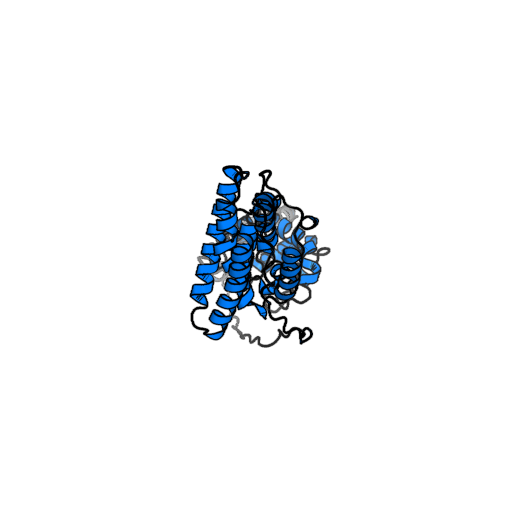 O . PRO A 1 186 ? 15.251 -0.579 21.102 1.00 38.06 186 PRO A O 1
ATOM 1436 N N . ARG A 1 187 ? 16.787 -1.119 22.657 1.00 47.81 187 ARG A N 1
ATOM 1437 C CA . ARG A 1 187 ? 15.995 -2.110 23.390 1.00 47.81 187 ARG A CA 1
ATOM 1438 C C . ARG A 1 187 ? 15.300 -1.447 24.586 1.00 47.81 187 ARG A C 1
ATOM 1440 O O . ARG A 1 187 ? 15.901 -0.596 25.223 1.00 47.81 187 ARG A O 1
ATOM 1447 N N . GLN A 1 188 ? 14.116 -1.981 24.907 1.00 43.91 188 GLN A N 1
ATOM 1448 C CA . GLN A 1 188 ? 13.348 -1.860 26.161 1.00 43.91 188 GLN A CA 1
ATOM 1449 C C . GLN A 1 188 ? 12.288 -0.750 26.248 1.00 43.91 188 GLN A C 1
ATOM 1451 O O . GLN A 1 188 ? 12.494 0.269 26.887 1.00 43.91 188 GLN A O 1
ATOM 1456 N N . TYR A 1 189 ? 11.096 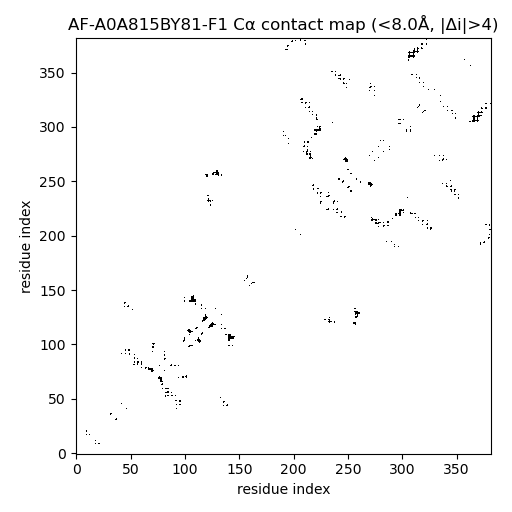-1.052 25.725 1.00 46.88 189 TYR A N 1
ATOM 1457 C CA . TYR A 1 189 ? 9.826 -0.710 26.374 1.00 46.88 189 TYR A CA 1
ATOM 1458 C C . TYR A 1 189 ? 8.904 -1.929 26.259 1.00 46.88 189 TYR A C 1
ATOM 1460 O O . TYR A 1 189 ? 8.453 -2.275 25.170 1.00 46.88 189 TYR A O 1
ATOM 1468 N N . THR A 1 190 ? 8.677 -2.633 27.369 1.00 48.09 190 THR A N 1
ATOM 1469 C CA . THR A 1 190 ? 7.620 -3.649 27.489 1.00 48.09 190 THR A CA 1
ATOM 1470 C C . THR A 1 190 ? 6.343 -2.934 27.918 1.00 48.09 190 THR A C 1
ATOM 1472 O O . THR A 1 190 ? 5.956 -2.983 29.084 1.00 48.09 190 THR A O 1
ATOM 1475 N N . SER A 1 191 ? 5.735 -2.179 27.005 1.00 55.06 191 SER A N 1
ATOM 1476 C CA . SER A 1 191 ? 4.455 -1.520 27.271 1.00 55.06 191 SER A CA 1
ATOM 1477 C C . SER A 1 191 ? 3.344 -2.560 27.165 1.00 55.06 191 SER A C 1
ATOM 1479 O O . SER A 1 191 ? 2.869 -2.865 26.076 1.00 55.06 191 SER A O 1
ATOM 1481 N N . SER A 1 192 ? 2.970 -3.152 28.298 1.00 66.69 192 SER A N 1
ATOM 1482 C CA . SER A 1 192 ? 1.750 -3.952 28.397 1.00 66.69 192 SER A CA 1
ATOM 1483 C C . SER A 1 192 ? 0.550 -3.032 28.165 1.00 66.69 192 SER A C 1
ATOM 1485 O O . SER A 1 192 ? 0.389 -2.066 28.909 1.00 66.69 192 SER A O 1
ATOM 1487 N N . LEU A 1 193 ? -0.284 -3.322 27.160 1.00 73.88 193 LEU A N 1
ATOM 1488 C CA . LEU A 1 193 ? -1.592 -2.676 26.998 1.00 73.88 193 LEU A CA 1
ATOM 1489 C C . LEU A 1 193 ? -2.433 -2.995 28.227 1.00 73.88 193 LEU A C 1
ATOM 1491 O O . LEU A 1 193 ? -2.771 -4.155 28.463 1.00 73.88 193 LEU A O 1
ATOM 1495 N N . MET A 1 194 ? -2.738 -1.978 29.024 1.00 73.62 194 MET A N 1
ATOM 1496 C CA . MET A 1 194 ? -3.619 -2.138 30.172 1.00 73.62 194 MET A CA 1
ATOM 1497 C C . MET A 1 194 ? -5.036 -1.733 29.764 1.00 73.62 194 MET A C 1
ATOM 1499 O O . MET A 1 194 ? -5.211 -0.663 29.178 1.00 73.62 194 MET A O 1
ATOM 1503 N N . PRO A 1 195 ? -6.060 -2.553 30.061 1.00 66.94 195 PRO A N 1
ATOM 1504 C CA . PRO A 1 195 ? -7.443 -2.124 29.925 1.00 66.94 195 PRO A CA 1
ATOM 1505 C C . PRO A 1 195 ? -7.661 -0.875 30.784 1.00 66.94 195 PRO A C 1
ATOM 1507 O O . PRO A 1 195 ? -7.323 -0.870 31.968 1.00 66.94 195 PRO A O 1
ATOM 1510 N N . THR A 1 196 ? -8.215 0.185 30.202 1.00 63.59 196 THR A N 1
ATOM 1511 C CA . THR A 1 196 ? -8.592 1.385 30.956 1.00 63.59 196 THR A CA 1
ATOM 1512 C C . THR A 1 196 ? -9.666 1.024 31.983 1.00 63.59 196 THR A C 1
ATOM 1514 O O . THR A 1 196 ? -10.637 0.337 31.648 1.00 63.59 196 THR A O 1
ATOM 1517 N N . ASN A 1 197 ? -9.486 1.478 33.226 1.00 62.03 197 ASN A N 1
ATOM 1518 C CA . ASN A 1 197 ? -10.425 1.238 34.321 1.00 62.03 197 ASN A CA 1
ATOM 1519 C C . ASN A 1 197 ? -11.814 1.846 34.039 1.00 62.03 197 ASN A C 1
ATOM 1521 O O . ASN A 1 197 ? -11.962 2.731 33.201 1.00 62.03 197 ASN A O 1
ATOM 1525 N N . SER A 1 198 ? -12.821 1.312 34.739 1.00 62.78 198 SER A N 1
ATOM 1526 C CA . SER A 1 198 ? -14.265 1.552 34.583 1.00 62.78 198 SER A CA 1
ATOM 1527 C C . SER A 1 198 ? -14.653 2.985 34.206 1.00 62.78 198 SER A C 1
ATOM 1529 O O . SER A 1 198 ? -14.343 3.929 34.934 1.00 62.78 198 SER A O 1
ATOM 1531 N N . PHE A 1 199 ? -15.416 3.120 33.122 1.00 68.81 199 PHE A N 1
ATOM 1532 C CA . PHE A 1 199 ? -16.025 4.381 32.714 1.00 68.81 199 PHE A CA 1
ATOM 1533 C C . PHE A 1 199 ? -17.200 4.732 33.635 1.00 68.81 199 PHE A C 1
ATOM 1535 O O . PHE A 1 199 ? -17.967 3.861 34.051 1.00 68.81 199 PHE A O 1
ATOM 1542 N N . SER A 1 200 ? -17.369 6.022 33.927 1.00 77.62 200 SER A N 1
ATOM 1543 C CA . SER A 1 200 ? -18.644 6.536 34.437 1.00 77.62 200 SER A CA 1
ATOM 1544 C C . SER A 1 200 ? -19.745 6.326 33.385 1.00 77.62 200 SER A C 1
ATOM 1546 O O . SER A 1 200 ? -19.434 6.366 32.192 1.00 77.62 200 SER A O 1
ATOM 1548 N N . PRO A 1 201 ? -21.021 6.145 33.779 1.00 82.38 201 PRO A N 1
ATOM 1549 C CA . PRO A 1 201 ? -22.115 5.962 32.828 1.00 82.38 201 PRO A CA 1
ATOM 1550 C C . PRO A 1 201 ? -22.175 7.126 31.831 1.00 82.38 201 PRO A C 1
ATOM 1552 O O . PRO A 1 201 ? -22.367 8.273 32.232 1.00 82.38 201 PRO A O 1
ATOM 1555 N N . LEU A 1 202 ? -22.001 6.827 30.543 1.00 85.31 202 LEU A N 1
ATOM 1556 C CA . LEU A 1 202 ? -22.031 7.818 29.466 1.00 85.31 202 LEU A CA 1
ATOM 1557 C C . LEU A 1 202 ? -23.464 8.024 28.956 1.00 85.31 202 LEU A C 1
ATOM 1559 O O . LEU A 1 202 ? -24.236 7.072 28.815 1.00 85.31 202 LEU A O 1
ATOM 1563 N N . SER A 1 203 ? -23.819 9.260 28.613 1.00 89.44 203 SER A N 1
ATOM 1564 C CA . SER A 1 203 ? -25.033 9.557 27.848 1.00 89.44 203 SER A CA 1
ATOM 1565 C C . SER A 1 203 ? -24.942 8.996 26.424 1.00 89.44 203 SER A C 1
ATOM 1567 O O . SER A 1 203 ? -23.859 8.740 25.903 1.00 89.44 203 SER A O 1
ATOM 1569 N N . PHE A 1 204 ? -26.080 8.841 25.742 1.00 88.81 204 PHE A N 1
ATOM 1570 C CA . PHE A 1 204 ? -26.110 8.327 24.366 1.00 88.81 204 PHE A CA 1
ATOM 1571 C C . PHE A 1 204 ? -25.208 9.120 23.400 1.00 88.81 204 PHE A C 1
ATOM 1573 O O . PHE A 1 204 ? -24.498 8.530 22.586 1.00 88.81 204 PHE A O 1
ATOM 1580 N N . GLN A 1 205 ? -25.193 10.451 23.516 1.00 87.75 205 GLN A N 1
ATOM 1581 C CA . GLN A 1 205 ? -24.364 11.311 22.670 1.00 87.75 205 GLN A CA 1
ATOM 1582 C C . GLN A 1 205 ? -22.869 11.116 22.954 1.00 87.75 205 GLN A C 1
ATOM 1584 O O . GLN A 1 205 ? -22.075 11.027 22.019 1.00 87.75 205 GLN A O 1
ATOM 1589 N N . GLU A 1 206 ? -22.485 10.980 24.226 1.00 88.56 206 GLU A N 1
ATOM 1590 C CA . GLU A 1 206 ? -21.100 10.698 24.619 1.00 88.56 206 GLU A CA 1
ATOM 1591 C C . GLU A 1 206 ? -20.650 9.309 24.149 1.00 88.56 206 GLU A C 1
ATOM 1593 O O . GLU A 1 206 ? -19.532 9.170 23.653 1.00 88.56 206 GLU A O 1
ATOM 1598 N N . LYS A 1 207 ? -21.533 8.300 24.223 1.00 90.50 207 LYS A N 1
ATOM 1599 C CA . LYS A 1 207 ? -21.283 6.956 23.675 1.00 90.50 207 LYS A CA 1
ATOM 1600 C C . LYS A 1 207 ? -21.019 7.022 22.170 1.00 90.50 207 LYS A C 1
ATOM 1602 O O . LYS A 1 207 ? -20.007 6.502 21.703 1.00 90.50 207 LYS A O 1
ATOM 1607 N N . SER A 1 208 ? -21.884 7.710 21.420 1.00 89.62 208 SER A N 1
ATOM 1608 C CA . SER A 1 208 ? -21.717 7.899 19.972 1.00 89.62 208 SER A CA 1
ATOM 1609 C C . SER A 1 208 ? -20.393 8.594 19.647 1.00 89.62 208 SER A C 1
ATOM 1611 O O . SER A 1 208 ? -19.645 8.119 18.796 1.00 89.62 208 SER A O 1
ATOM 1613 N N . HIS A 1 209 ? -20.070 9.686 20.343 1.00 88.88 209 HIS A N 1
ATOM 1614 C CA . HIS A 1 209 ? -18.835 10.433 20.111 1.00 88.88 209 HIS A CA 1
ATOM 1615 C C . HIS A 1 209 ? -17.586 9.596 20.422 1.00 88.88 209 HIS A C 1
ATOM 1617 O O . HIS A 1 209 ? -16.636 9.582 19.640 1.00 88.88 209 HIS A O 1
ATOM 1623 N N . ALA A 1 210 ? -17.583 8.853 21.532 1.00 89.69 210 ALA A N 1
ATOM 1624 C CA . ALA A 1 210 ? -16.472 7.980 21.905 1.00 89.69 210 ALA A CA 1
ATOM 1625 C C . ALA A 1 210 ? -16.235 6.869 20.868 1.00 89.69 210 ALA A C 1
ATOM 1627 O O . ALA A 1 210 ? -15.092 6.600 20.503 1.00 89.69 210 ALA A O 1
ATOM 1628 N N . ILE A 1 211 ? -17.302 6.266 20.337 1.00 93.00 211 ILE A N 1
ATOM 1629 C CA . ILE A 1 211 ? -17.201 5.238 19.295 1.00 93.00 211 ILE A CA 1
ATOM 1630 C C . ILE A 1 211 ? -16.693 5.817 17.963 1.00 93.00 211 ILE A C 1
ATOM 1632 O O . ILE A 1 211 ? -15.808 5.217 17.355 1.00 93.00 211 ILE A O 1
ATOM 1636 N N . LEU A 1 212 ? -17.147 7.004 17.547 1.00 91.00 212 LEU A N 1
ATOM 1637 C CA . LEU A 1 212 ? -16.601 7.693 16.363 1.00 91.00 212 LEU A CA 1
ATOM 1638 C C . LEU A 1 212 ? -15.128 8.087 16.550 1.00 91.00 212 LEU A C 1
ATOM 1640 O O . LEU A 1 212 ? -14.331 8.003 15.620 1.00 91.00 212 LEU A O 1
ATOM 1644 N N . SER A 1 213 ? -14.742 8.446 17.773 1.00 90.88 213 SER A N 1
ATOM 1645 C CA . SER A 1 213 ? -13.343 8.717 18.121 1.00 90.88 213 SER A CA 1
ATOM 1646 C C . SER A 1 213 ? -12.472 7.465 17.991 1.00 90.88 213 SER A C 1
ATOM 1648 O O . SER A 1 213 ? -11.343 7.543 17.524 1.00 90.88 213 SER A O 1
ATOM 1650 N N . LEU A 1 214 ? -12.989 6.295 18.381 1.00 93.25 214 LEU A N 1
ATOM 1651 C CA . LEU A 1 214 ? -12.300 5.021 18.162 1.00 93.25 214 LEU A CA 1
ATOM 1652 C C . LEU A 1 214 ? -12.244 4.656 16.676 1.00 93.25 214 LEU A C 1
ATOM 1654 O O . LEU A 1 214 ? -11.246 4.104 16.217 1.00 93.25 214 LEU A O 1
ATOM 1658 N N . LEU A 1 215 ? -13.289 4.976 15.911 1.00 94.50 215 LEU A N 1
ATOM 1659 C CA . LEU A 1 215 ? -13.297 4.760 14.469 1.00 94.50 215 LEU A CA 1
ATOM 1660 C C . LEU A 1 215 ? -12.195 5.573 13.775 1.00 94.50 215 LEU A C 1
ATOM 1662 O O . LEU A 1 215 ? -11.466 5.011 12.955 1.00 94.50 215 LEU A O 1
ATOM 1666 N N . SER A 1 216 ? -12.017 6.849 14.134 1.00 91.75 216 SER A N 1
ATOM 1667 C CA . SER A 1 216 ? -11.022 7.723 13.492 1.00 91.75 216 SER A CA 1
ATOM 1668 C C . SER A 1 216 ? -9.576 7.265 13.707 1.00 91.75 216 SER A C 1
ATOM 1670 O O . SER A 1 216 ? -8.717 7.531 12.871 1.00 91.75 216 SER A O 1
ATOM 1672 N N . VAL A 1 217 ? -9.307 6.516 14.780 1.00 92.88 217 VAL A N 1
ATOM 1673 C CA . VAL A 1 217 ? -7.974 5.974 15.103 1.00 92.88 217 VAL A CA 1
ATOM 1674 C C . VAL A 1 217 ? -7.791 4.514 14.696 1.00 92.88 217 VAL A C 1
ATOM 1676 O O . VAL A 1 217 ? -6.764 3.907 14.993 1.00 92.88 217 VAL A O 1
ATOM 1679 N N . SER A 1 218 ? -8.754 3.934 13.980 1.00 95.31 218 SER A N 1
ATOM 1680 C CA . SER A 1 218 ? -8.697 2.529 13.560 1.00 95.31 218 SER A CA 1
ATOM 1681 C C . SER A 1 218 ? -7.584 2.216 12.549 1.00 95.31 218 SER A C 1
ATOM 1683 O O . SER A 1 218 ? -7.303 1.041 12.332 1.00 95.31 218 SER A O 1
ATOM 1685 N N . ALA A 1 219 ? -6.939 3.232 11.957 1.00 94.44 219 ALA A N 1
ATOM 1686 C CA . ALA A 1 219 ? -5.764 3.100 11.084 1.00 94.44 219 ALA A CA 1
ATOM 1687 C C . ALA A 1 219 ? -4.422 3.083 11.836 1.00 94.44 219 ALA A C 1
ATOM 1689 O O . ALA A 1 219 ? -3.439 2.542 11.323 1.00 94.44 219 ALA A O 1
ATOM 1690 N N . VAL A 1 220 ? -4.388 3.598 13.071 1.00 93.56 220 VAL A N 1
ATOM 1691 C CA . VAL A 1 220 ? -3.160 3.725 13.868 1.00 93.56 220 VAL A CA 1
ATOM 1692 C C . VAL A 1 220 ? -2.386 2.406 14.019 1.00 93.56 220 VAL A C 1
ATOM 1694 O O . VAL A 1 220 ? -1.162 2.477 13.884 1.00 93.56 220 VAL A O 1
ATOM 1697 N N . PRO A 1 221 ? -3.012 1.211 14.204 1.00 95.69 221 PRO A N 1
ATOM 1698 C CA . PRO A 1 221 ? -2.268 -0.043 14.368 1.00 95.69 221 PRO A CA 1
ATOM 1699 C C . PRO A 1 221 ? -1.205 -0.301 13.289 1.00 95.69 221 PRO A C 1
ATOM 1701 O O . PRO A 1 221 ? -0.189 -0.943 13.550 1.00 95.69 221 PRO A O 1
ATOM 1704 N N . PHE A 1 222 ? -1.419 0.199 12.070 1.00 94.69 222 PHE A N 1
ATOM 1705 C CA . PHE A 1 222 ? -0.526 -0.029 10.937 1.00 94.69 222 PHE A CA 1
ATOM 1706 C C . PHE A 1 222 ? 0.142 1.241 10.398 1.00 94.69 222 PHE A C 1
ATOM 1708 O O . PHE A 1 222 ? 1.005 1.143 9.527 1.00 94.69 222 PHE A O 1
ATOM 1715 N N . GLU A 1 223 ? -0.197 2.420 10.921 1.00 88.00 223 GLU A N 1
ATOM 1716 C CA . GLU A 1 223 ? 0.174 3.727 10.358 1.00 88.00 223 GLU A CA 1
ATOM 1717 C C . GLU A 1 223 ? 1.692 3.981 10.305 1.00 88.00 223 GLU A C 1
ATOM 1719 O O . GLU A 1 223 ? 2.181 4.697 9.436 1.00 88.00 223 GLU A O 1
ATOM 1724 N N . TYR A 1 224 ? 2.471 3.333 11.174 1.00 86.06 224 TYR A N 1
ATOM 1725 C CA . TYR A 1 224 ? 3.936 3.435 11.177 1.00 86.06 224 TYR A CA 1
ATOM 1726 C C . TYR A 1 224 ? 4.637 2.489 10.194 1.00 86.06 224 TYR A C 1
ATOM 1728 O O . TYR A 1 224 ? 5.829 2.654 9.935 1.00 86.06 224 TYR A O 1
ATOM 1736 N N . LEU A 1 225 ? 3.941 1.498 9.635 1.00 81.62 225 LEU A N 1
ATOM 1737 C CA . LEU A 1 225 ? 4.547 0.508 8.746 1.00 81.62 225 LEU A CA 1
ATOM 1738 C C . LEU A 1 225 ? 5.046 1.090 7.405 1.00 81.62 225 LEU A C 1
ATOM 1740 O O . LEU A 1 225 ? 6.150 0.713 6.998 1.00 81.62 225 LEU A O 1
ATOM 1744 N N . PRO A 1 226 ? 4.337 2.041 6.753 1.00 78.44 226 PRO A N 1
ATOM 1745 C CA . PRO A 1 226 ? 4.832 2.746 5.565 1.00 78.44 226 PRO A CA 1
ATOM 1746 C C . PRO A 1 226 ? 6.181 3.453 5.756 1.00 78.44 226 PRO A C 1
ATOM 1748 O O . PRO A 1 226 ? 6.932 3.607 4.795 1.00 78.44 226 PRO A O 1
ATOM 1751 N N . SER A 1 227 ? 6.538 3.819 6.994 1.00 73.81 227 SER A N 1
ATOM 1752 C CA . SER A 1 227 ? 7.845 4.409 7.325 1.00 73.81 227 SER A CA 1
ATOM 1753 C C . SER A 1 227 ? 9.018 3.438 7.132 1.00 73.81 227 SER A C 1
ATOM 1755 O O . SER A 1 227 ? 10.176 3.850 7.175 1.00 73.81 227 SER A O 1
ATOM 1757 N N . PHE A 1 228 ? 8.741 2.152 6.879 1.00 71.75 228 PHE A N 1
ATOM 1758 C CA . PHE A 1 228 ? 9.730 1.118 6.578 1.00 71.75 228 PHE A CA 1
ATOM 1759 C C . PHE A 1 228 ? 9.460 0.494 5.196 1.00 71.75 228 PHE A C 1
ATOM 1761 O O . PHE A 1 228 ? 8.972 -0.640 5.112 1.00 71.75 228 PHE A O 1
ATOM 1768 N N . PRO A 1 229 ? 9.812 1.170 4.082 1.00 65.56 229 PRO A N 1
ATOM 1769 C CA . PRO A 1 229 ? 9.472 0.715 2.729 1.00 65.56 229 PRO A CA 1
ATOM 1770 C C . PRO A 1 229 ? 9.931 -0.716 2.419 1.00 65.56 229 PRO A C 1
ATOM 1772 O O . PRO A 1 229 ? 9.192 -1.505 1.836 1.00 65.56 229 PRO A O 1
ATOM 1775 N N . ALA A 1 230 ? 11.116 -1.106 2.901 1.00 67.81 230 ALA A N 1
ATOM 1776 C CA . ALA A 1 230 ? 11.645 -2.461 2.724 1.00 67.81 230 ALA A CA 1
ATOM 1777 C C . ALA A 1 230 ? 10.762 -3.556 3.356 1.00 67.81 230 ALA A C 1
ATOM 1779 O O . ALA A 1 230 ? 10.823 -4.714 2.946 1.00 67.81 230 ALA A O 1
ATOM 1780 N N . LYS A 1 231 ? 9.954 -3.203 4.361 1.00 74.50 231 LYS A N 1
ATOM 1781 C CA . LYS A 1 231 ? 9.063 -4.117 5.086 1.00 74.50 231 LYS A CA 1
ATOM 1782 C C . LYS A 1 231 ? 7.642 -4.107 4.545 1.00 74.50 231 LYS A C 1
ATOM 1784 O O . LYS A 1 231 ? 6.939 -5.100 4.726 1.00 74.50 231 LYS A O 1
ATOM 1789 N N . CYS A 1 232 ? 7.253 -3.062 3.815 1.00 76.75 232 CYS A N 1
ATOM 1790 C CA . CYS A 1 232 ? 5.954 -2.984 3.150 1.00 76.75 232 CYS A CA 1
ATOM 1791 C C . CYS A 1 232 ? 5.746 -4.142 2.164 1.00 76.75 232 CYS A C 1
ATOM 1793 O O . CYS A 1 232 ? 4.640 -4.649 2.079 1.00 76.75 232 CYS A O 1
ATOM 1795 N N . ALA A 1 233 ? 6.810 -4.632 1.518 1.00 77.62 233 ALA A N 1
ATOM 1796 C CA . ALA A 1 233 ? 6.756 -5.773 0.596 1.00 77.62 233 ALA A CA 1
ATOM 1797 C C . ALA A 1 233 ? 6.619 -7.151 1.283 1.00 77.62 233 ALA A C 1
ATOM 1799 O O . ALA A 1 233 ? 6.431 -8.164 0.613 1.00 77.62 233 ALA A O 1
ATOM 1800 N N . SER A 1 234 ? 6.740 -7.227 2.613 1.00 82.25 234 SER A N 1
ATOM 1801 C CA . SER A 1 234 ? 6.518 -8.483 3.341 1.00 82.25 234 SER A CA 1
ATOM 1802 C C . SER A 1 234 ? 5.034 -8.853 3.361 1.00 82.25 234 SER A C 1
ATOM 1804 O O . SER A 1 234 ? 4.178 -7.988 3.218 1.00 82.25 234 SER A O 1
ATOM 1806 N N . THR A 1 235 ? 4.693 -10.119 3.616 1.00 87.88 235 THR A N 1
ATOM 1807 C CA . THR A 1 235 ? 3.286 -10.542 3.754 1.00 87.88 235 THR A CA 1
ATOM 1808 C C . THR A 1 235 ? 2.518 -9.703 4.786 1.00 87.88 235 THR A C 1
ATOM 1810 O O . THR A 1 235 ? 1.387 -9.296 4.531 1.00 87.88 235 THR A O 1
ATOM 1813 N N . TYR A 1 236 ? 3.145 -9.421 5.935 1.00 91.25 236 TYR A N 1
ATOM 1814 C CA . TYR A 1 236 ? 2.587 -8.547 6.971 1.00 91.25 236 TYR A CA 1
ATOM 1815 C C . TYR A 1 236 ? 2.427 -7.109 6.466 1.00 91.25 236 TYR A C 1
ATOM 1817 O O . TYR A 1 236 ? 1.347 -6.535 6.571 1.00 91.25 236 TYR A O 1
ATOM 1825 N N . GLY A 1 237 ? 3.486 -6.583 5.841 1.00 86.50 237 GLY A N 1
ATOM 1826 C CA . GLY A 1 237 ? 3.519 -5.304 5.135 1.00 86.50 237 GLY A CA 1
ATOM 1827 C C . GLY A 1 237 ? 2.331 -5.106 4.211 1.00 86.50 237 GLY A C 1
ATOM 1828 O O . GLY A 1 237 ? 1.548 -4.177 4.387 1.00 86.50 237 GLY A O 1
ATOM 1829 N N . MET A 1 238 ? 2.159 -6.026 3.265 1.00 85.25 238 MET A N 1
ATOM 1830 C CA . MET A 1 238 ? 1.098 -5.955 2.273 1.00 85.25 238 MET A CA 1
ATOM 1831 C C . MET A 1 238 ? -0.285 -6.040 2.923 1.00 85.25 238 MET A C 1
ATOM 1833 O O . MET A 1 238 ? -1.168 -5.285 2.535 1.00 85.25 238 MET A O 1
ATOM 1837 N N . MET A 1 239 ? -0.486 -6.911 3.921 1.00 93.69 239 MET A N 1
ATOM 1838 C CA . MET A 1 239 ? -1.752 -6.979 4.666 1.00 93.69 239 MET A CA 1
ATOM 1839 C C . MET A 1 239 ? -2.085 -5.629 5.312 1.00 93.69 239 MET A C 1
ATOM 1841 O O . MET A 1 239 ? -3.167 -5.088 5.091 1.00 93.69 239 MET A O 1
ATOM 1845 N N . ALA A 1 240 ? -1.136 -5.046 6.039 1.00 93.25 240 ALA A N 1
ATOM 1846 C CA . ALA A 1 240 ? -1.321 -3.766 6.704 1.00 93.25 240 ALA A CA 1
ATOM 1847 C C . ALA A 1 240 ? -1.568 -2.619 5.709 1.00 93.25 240 ALA A C 1
ATOM 1849 O O . ALA A 1 240 ? -2.480 -1.826 5.923 1.00 93.25 240 ALA A O 1
ATOM 1850 N N . ILE A 1 241 ? -0.845 -2.562 4.583 1.00 88.94 241 ILE A N 1
ATOM 1851 C CA . ILE A 1 241 ? -1.081 -1.561 3.528 1.00 88.94 241 ILE A CA 1
ATOM 1852 C C . ILE A 1 241 ? -2.485 -1.694 2.925 1.00 88.94 241 ILE A C 1
ATOM 1854 O O . ILE A 1 241 ? -3.150 -0.683 2.711 1.00 88.94 241 ILE A O 1
ATOM 1858 N N . ARG A 1 242 ? -2.972 -2.916 2.679 1.00 90.88 242 ARG A N 1
ATOM 1859 C CA . ARG A 1 242 ? -4.341 -3.140 2.178 1.00 90.88 242 ARG A CA 1
ATOM 1860 C C . ARG A 1 242 ? -5.399 -2.682 3.178 1.00 90.88 242 ARG A C 1
ATOM 1862 O O . ARG A 1 242 ? -6.371 -2.036 2.785 1.00 90.88 242 ARG A O 1
ATOM 1869 N N . CYS A 1 243 ? -5.183 -2.960 4.465 1.00 94.75 243 CYS A N 1
ATOM 1870 C CA . CYS A 1 243 ? -6.030 -2.454 5.542 1.00 94.75 243 CYS A CA 1
ATOM 1871 C C . CYS A 1 243 ? -6.011 -0.922 5.583 1.00 94.75 243 CYS A C 1
ATOM 1873 O O . CYS A 1 243 ? -7.071 -0.317 5.506 1.00 94.75 243 CYS A O 1
ATOM 1875 N N . LEU A 1 244 ? -4.836 -0.283 5.612 1.00 92.25 244 LEU A N 1
ATOM 1876 C CA . LEU A 1 244 ? -4.718 1.181 5.593 1.00 92.25 244 LEU A CA 1
ATOM 1877 C C . LEU A 1 244 ? -5.420 1.790 4.381 1.00 92.25 244 LEU A C 1
ATOM 1879 O O . LEU A 1 244 ? -6.161 2.755 4.522 1.00 92.25 244 LEU A O 1
ATOM 1883 N N . ARG A 1 245 ? -5.259 1.199 3.194 1.00 90.19 245 ARG A N 1
ATOM 1884 C CA . ARG A 1 245 ? -5.951 1.666 1.989 1.00 90.19 245 ARG A CA 1
ATOM 1885 C C . ARG A 1 245 ? -7.462 1.622 2.139 1.00 90.19 245 ARG A C 1
ATOM 1887 O O . ARG A 1 245 ? -8.133 2.583 1.782 1.00 90.19 245 ARG A O 1
ATOM 1894 N N . ALA A 1 246 ? -7.997 0.526 2.670 1.00 93.12 246 ALA A N 1
ATOM 1895 C CA . ALA A 1 246 ? -9.418 0.445 2.972 1.00 93.12 246 ALA A CA 1
ATOM 1896 C C . ALA A 1 246 ? -9.824 1.504 4.002 1.00 93.12 246 ALA A C 1
ATOM 1898 O O . ALA A 1 246 ? -10.777 2.234 3.763 1.00 93.12 246 ALA A O 1
ATOM 1899 N N . LEU A 1 247 ? -9.079 1.640 5.097 1.00 94.19 247 LEU A N 1
ATOM 1900 C CA . LEU A 1 247 ? -9.385 2.578 6.177 1.00 94.19 247 LEU A CA 1
ATOM 1901 C C . LEU A 1 247 ? -9.350 4.039 5.716 1.00 94.19 247 LEU A C 1
ATOM 1903 O O . LEU A 1 247 ? -10.201 4.809 6.133 1.00 94.19 247 LEU A O 1
ATOM 1907 N N . TYR A 1 248 ? -8.456 4.415 4.807 1.00 90.88 248 TYR A N 1
ATOM 1908 C CA . TYR A 1 248 ? -8.418 5.758 4.218 1.00 90.88 248 TYR A CA 1
ATOM 1909 C C . TYR A 1 248 ? -9.355 5.929 3.010 1.00 90.88 248 TYR A C 1
ATOM 1911 O O . TYR A 1 248 ? -9.265 6.929 2.312 1.00 90.88 248 TYR A O 1
ATOM 1919 N N . GLY A 1 249 ? -10.241 4.969 2.724 1.00 88.69 249 GLY A N 1
ATOM 1920 C CA . GLY A 1 249 ? -11.254 5.105 1.672 1.00 88.69 249 GLY A CA 1
ATOM 1921 C C . GLY A 1 249 ? -10.736 4.939 0.240 1.00 88.69 249 GLY A C 1
ATOM 1922 O O . GLY A 1 249 ? -11.491 5.156 -0.709 1.00 88.69 249 GLY A O 1
ATOM 1923 N N . PHE A 1 250 ? -9.479 4.526 0.052 1.00 86.00 250 PHE A N 1
ATOM 1924 C CA . PHE A 1 250 ? -8.927 4.246 -1.275 1.00 86.00 250 PHE A CA 1
ATOM 1925 C C . PHE A 1 250 ? -9.673 3.099 -1.949 1.00 86.00 250 PHE A C 1
ATOM 1927 O O . PHE A 1 250 ? -10.194 2.206 -1.276 1.00 86.00 250 PHE A O 1
ATOM 1934 N N . LEU A 1 251 ? -9.702 3.087 -3.282 1.00 81.81 251 LEU A N 1
ATOM 1935 C CA . LEU A 1 251 ? -10.417 2.072 -4.057 1.00 81.81 251 LEU A CA 1
ATOM 1936 C C . LEU A 1 251 ? -9.892 0.646 -3.783 1.00 81.81 251 LEU A C 1
ATOM 1938 O O . LEU A 1 251 ? -8.754 0.476 -3.330 1.00 81.81 251 LEU A O 1
ATOM 1942 N N . PRO A 1 252 ? -10.721 -0.394 -4.016 1.00 74.31 252 PRO A N 1
ATOM 1943 C CA . PRO A 1 252 ? -10.286 -1.781 -3.907 1.00 74.31 252 PRO A CA 1
ATOM 1944 C C . PRO A 1 252 ? -9.044 -2.039 -4.756 1.00 74.31 252 PRO A C 1
ATOM 1946 O O . PRO A 1 252 ? -8.905 -1.489 -5.850 1.00 74.31 252 PRO A O 1
ATOM 1949 N N . ASP A 1 253 ? -8.158 -2.891 -4.252 1.00 67.56 253 ASP A N 1
ATOM 1950 C CA . ASP A 1 253 ? -6.939 -3.239 -4.965 1.00 67.56 253 ASP A CA 1
ATOM 1951 C C . ASP A 1 253 ? -7.304 -3.935 -6.282 1.00 67.56 253 ASP A C 1
ATOM 1953 O O . ASP A 1 253 ? -7.998 -4.952 -6.301 1.00 67.56 253 ASP A O 1
ATOM 1957 N N . SER A 1 254 ? -6.835 -3.379 -7.393 1.00 64.31 254 SER A N 1
ATOM 1958 C CA . SER A 1 254 ? -6.619 -4.163 -8.605 1.00 64.31 254 SER A CA 1
ATOM 1959 C C . SER A 1 254 ? -5.259 -4.859 -8.480 1.00 64.31 254 SER A C 1
ATOM 1961 O O . SER A 1 254 ? -4.406 -4.419 -7.707 1.00 64.31 254 SER A O 1
ATOM 1963 N N . ASP A 1 255 ? -5.016 -5.927 -9.246 1.00 53.91 255 ASP A N 1
ATOM 1964 C CA . ASP A 1 255 ? -3.693 -6.584 -9.309 1.00 53.91 255 ASP A CA 1
ATOM 1965 C C . ASP A 1 255 ? -2.565 -5.627 -9.769 1.00 53.91 255 ASP A C 1
ATOM 1967 O O . ASP A 1 255 ? -1.378 -5.965 -9.727 1.00 53.91 255 ASP A O 1
ATOM 1971 N N . THR A 1 256 ? -2.919 -4.413 -10.195 1.00 50.56 256 THR A N 1
ATOM 1972 C CA . THR A 1 256 ? -2.017 -3.356 -10.642 1.00 50.56 256 THR A CA 1
ATOM 1973 C C . THR A 1 256 ? -1.605 -2.408 -9.510 1.00 50.56 256 THR A C 1
ATOM 1975 O O . THR A 1 256 ? -2.260 -2.285 -8.475 1.00 50.56 256 THR A O 1
ATOM 1978 N N . CYS A 1 257 ? -0.459 -1.748 -9.691 1.00 51.75 257 CYS A N 1
ATOM 1979 C CA . CYS A 1 257 ? 0.169 -0.878 -8.698 1.00 51.75 257 CYS A CA 1
ATOM 1980 C C . CYS A 1 257 ? -0.775 0.209 -8.171 1.00 51.75 257 CYS A C 1
ATOM 1982 O O . CYS A 1 257 ? -1.180 1.100 -8.926 1.00 51.75 257 CYS A O 1
ATOM 1984 N N . ALA A 1 258 ? -1.046 0.192 -6.866 1.00 56.62 258 ALA A N 1
ATOM 1985 C CA . ALA A 1 258 ? -1.642 1.330 -6.180 1.00 56.62 258 ALA A CA 1
ATOM 1986 C C . ALA A 1 258 ? -0.653 2.504 -6.221 1.00 56.62 258 ALA A C 1
ATOM 1988 O O . ALA A 1 258 ? 0.466 2.396 -5.721 1.00 56.62 258 ALA A O 1
ATOM 1989 N N . GLY A 1 259 ? -1.044 3.603 -6.861 1.00 57.31 259 GLY A N 1
ATOM 1990 C CA . GLY A 1 259 ? -0.197 4.781 -7.038 1.00 57.31 259 GLY A CA 1
ATOM 1991 C C . GLY A 1 259 ? -0.943 6.079 -6.746 1.00 57.31 259 GLY A C 1
ATOM 1992 O O . GLY A 1 259 ? -2.149 6.079 -6.510 1.00 57.31 259 GLY A O 1
ATOM 1993 N N . MET A 1 260 ? -0.219 7.198 -6.836 1.00 56.31 260 MET A N 1
ATOM 1994 C CA . MET A 1 260 ? -0.713 8.566 -6.589 1.00 56.31 260 MET A CA 1
ATOM 1995 C C . MET A 1 260 ? -1.942 8.976 -7.418 1.00 56.31 260 MET A C 1
ATOM 1997 O O . MET A 1 260 ? -2.586 9.970 -7.102 1.00 56.31 260 MET A O 1
ATOM 2001 N N . ASN A 1 261 ? -2.290 8.215 -8.456 1.00 59.59 261 ASN A N 1
ATOM 2002 C CA . ASN A 1 261 ? -3.448 8.468 -9.312 1.00 59.59 261 ASN A CA 1
ATOM 2003 C C . ASN A 1 261 ? -4.773 8.463 -8.532 1.00 59.59 261 ASN A C 1
ATOM 2005 O O . ASN A 1 261 ? -5.720 9.128 -8.932 1.00 59.59 261 ASN A O 1
ATOM 2009 N N . GLU A 1 262 ? -4.844 7.727 -7.421 1.00 65.38 262 GLU A N 1
ATOM 2010 C CA . GLU A 1 262 ? -6.034 7.708 -6.560 1.00 65.38 262 GLU A CA 1
ATOM 2011 C C . GLU A 1 262 ? -6.152 8.974 -5.696 1.00 65.38 262 GLU A C 1
ATOM 2013 O O . GLU A 1 262 ? -7.250 9.366 -5.315 1.00 65.38 262 GLU A O 1
ATOM 2018 N N . VAL A 1 263 ? -5.032 9.653 -5.422 1.00 60.94 263 VAL A N 1
ATOM 2019 C CA . VAL A 1 263 ? -5.014 10.937 -4.698 1.00 60.94 263 VAL A CA 1
ATOM 2020 C C . VAL A 1 263 ? -5.506 12.074 -5.599 1.00 60.94 263 VAL A C 1
ATOM 2022 O O . VAL A 1 263 ? -6.011 13.080 -5.113 1.00 60.94 263 VAL A O 1
ATOM 2025 N N . THR A 1 264 ? -5.376 11.923 -6.920 1.00 59.94 264 THR A N 1
ATOM 2026 C CA . THR A 1 264 ? -5.774 12.942 -7.901 1.00 59.94 264 THR A CA 1
ATOM 2027 C C . THR A 1 264 ? -7.171 12.728 -8.481 1.00 59.94 264 THR A C 1
ATOM 2029 O O . THR A 1 264 ? -7.645 13.566 -9.250 1.00 59.94 264 THR A O 1
ATOM 2032 N N . THR A 1 265 ? -7.862 11.637 -8.136 1.00 60.78 265 THR A N 1
ATOM 2033 C CA . THR A 1 265 ? -9.250 11.423 -8.562 1.00 60.78 265 THR A CA 1
ATOM 2034 C C . THR A 1 265 ? -10.204 12.410 -7.883 1.00 60.78 265 THR A C 1
ATOM 2036 O O . THR A 1 265 ? -10.256 12.497 -6.665 1.00 60.78 265 THR A O 1
ATOM 2039 N N . ASN A 1 266 ? -11.021 13.111 -8.679 1.00 56.94 266 ASN A N 1
ATOM 2040 C CA . ASN A 1 266 ? -11.950 14.172 -8.243 1.00 56.94 266 ASN A CA 1
ATOM 2041 C C . ASN A 1 266 ? -13.169 13.692 -7.414 1.00 56.94 266 ASN A C 1
ATOM 2043 O O . ASN A 1 266 ? -14.143 14.431 -7.274 1.00 56.94 266 ASN A O 1
ATOM 2047 N N . GLY A 1 267 ? -13.175 12.450 -6.922 1.00 67.31 267 GLY A N 1
ATOM 2048 C CA . GLY A 1 267 ? -14.273 11.899 -6.123 1.00 67.31 267 GLY A CA 1
ATOM 2049 C C . GLY A 1 267 ? -14.043 12.098 -4.620 1.00 67.31 267 GLY A C 1
ATOM 2050 O O . GLY A 1 267 ? -12.890 12.116 -4.192 1.00 67.31 267 GLY A O 1
ATOM 2051 N N . PRO A 1 268 ? -15.103 12.219 -3.798 1.00 71.62 268 PRO A N 1
ATOM 2052 C CA . PRO A 1 268 ? -14.947 12.229 -2.349 1.00 71.62 268 PRO A CA 1
ATOM 2053 C C . PRO A 1 268 ? -14.420 10.865 -1.884 1.00 71.62 268 PRO A C 1
ATOM 2055 O O . PRO A 1 268 ? -15.083 9.840 -2.051 1.00 71.62 268 PRO A O 1
ATOM 2058 N N . ILE A 1 269 ? -13.217 10.858 -1.316 1.00 78.50 269 ILE A N 1
ATOM 2059 C CA . ILE A 1 269 ? -12.647 9.691 -0.645 1.00 78.50 269 ILE A CA 1
ATOM 2060 C C . ILE A 1 269 ? -13.249 9.655 0.762 1.00 78.50 269 ILE A C 1
ATOM 2062 O O . ILE A 1 269 ? -13.043 10.578 1.545 1.00 78.50 269 ILE A O 1
ATOM 2066 N N . LEU A 1 270 ? -14.034 8.620 1.063 1.00 88.56 270 LEU A N 1
ATOM 2067 C CA . LEU A 1 270 ? -14.646 8.428 2.380 1.00 88.56 270 LEU A CA 1
ATOM 2068 C C . LEU A 1 270 ? -13.885 7.348 3.145 1.00 88.56 270 LEU A C 1
ATOM 2070 O O . LEU A 1 270 ? -14.193 6.162 3.013 1.00 88.56 270 LEU A O 1
ATOM 2074 N N . GLY A 1 271 ? -12.879 7.762 3.911 1.00 90.50 271 GLY A N 1
ATOM 2075 C CA . GLY A 1 271 ? -12.200 6.926 4.889 1.00 90.50 271 GLY A CA 1
ATOM 2076 C C . GLY A 1 271 ? -12.845 7.009 6.272 1.00 90.50 271 GLY A C 1
ATOM 2077 O O . GLY A 1 271 ? -13.822 7.717 6.505 1.00 90.50 271 GLY A O 1
ATOM 2078 N N . VAL A 1 272 ? -12.287 6.266 7.224 1.00 92.19 272 VAL A N 1
ATOM 2079 C CA . VAL A 1 272 ? -12.752 6.217 8.617 1.00 92.19 272 VAL A CA 1
ATOM 2080 C C . VAL A 1 272 ? -12.632 7.564 9.325 1.00 92.19 272 VAL A C 1
ATOM 2082 O O . VAL A 1 272 ? -13.425 7.838 10.219 1.00 92.19 272 VAL A O 1
ATOM 2085 N N . VAL A 1 273 ? -11.679 8.411 8.925 1.00 88.31 273 VAL A N 1
ATOM 2086 C CA . VAL A 1 273 ? -11.506 9.760 9.485 1.00 88.31 273 VAL A CA 1
ATOM 2087 C C . VAL A 1 273 ? -12.612 10.683 8.981 1.00 88.31 273 VAL A C 1
ATOM 2089 O O . VAL A 1 273 ? -13.248 11.364 9.785 1.00 88.31 273 VAL A O 1
ATOM 2092 N N . GLU A 1 274 ? -12.888 10.661 7.675 1.00 89.56 274 GLU A N 1
ATOM 2093 C CA . GLU A 1 274 ? -13.955 11.451 7.060 1.00 89.56 274 GLU A CA 1
ATOM 2094 C C . GLU A 1 274 ? -15.332 11.015 7.570 1.00 89.56 274 GLU A C 1
ATOM 2096 O O . GLU A 1 274 ? -16.141 11.867 7.921 1.00 89.56 274 GLU A O 1
ATOM 2101 N N . ILE A 1 275 ? -15.569 9.701 7.680 1.00 87.88 275 ILE A N 1
ATOM 2102 C CA . ILE A 1 275 ? -16.818 9.136 8.217 1.00 87.88 275 ILE A CA 1
ATOM 2103 C C . ILE A 1 275 ? -16.981 9.464 9.703 1.00 87.88 275 ILE A C 1
ATOM 2105 O O . ILE A 1 275 ? -18.092 9.728 10.154 1.00 87.88 275 ILE A O 1
ATOM 2109 N N . ALA A 1 276 ? -15.899 9.422 10.488 1.00 87.50 276 ALA A N 1
ATOM 2110 C CA . ALA A 1 276 ? -15.984 9.742 11.906 1.00 87.50 276 ALA A CA 1
ATOM 2111 C C . ALA A 1 276 ? -16.365 11.208 12.129 1.00 87.50 276 ALA A C 1
ATOM 2113 O O . ALA A 1 276 ? -17.116 11.494 13.056 1.00 87.50 276 ALA A O 1
ATOM 2114 N N . GLY A 1 277 ? -15.828 12.133 11.323 1.00 82.19 277 GLY A N 1
ATOM 2115 C CA . GLY A 1 277 ? -16.128 13.566 11.423 1.00 82.19 277 GLY A CA 1
ATOM 2116 C C . GLY A 1 277 ? -15.747 14.205 12.768 1.00 82.19 277 GLY A C 1
ATOM 2117 O O . GLY A 1 277 ? -16.156 15.329 13.052 1.00 82.19 277 GLY A O 1
ATOM 2118 N N . VAL A 1 278 ? -14.978 13.502 13.607 1.00 73.06 278 VAL A N 1
ATOM 2119 C CA . VAL A 1 278 ? -14.597 13.924 14.961 1.00 73.06 278 VAL A CA 1
ATOM 2120 C C . VAL A 1 278 ? -13.149 14.396 14.975 1.00 73.06 278 VAL A C 1
ATOM 2122 O O . VAL A 1 278 ? -12.235 13.670 14.576 1.00 73.06 278 VAL A O 1
ATOM 2125 N N . ALA A 1 279 ? -12.914 15.596 15.507 1.00 65.12 279 ALA A N 1
ATOM 2126 C CA . ALA A 1 279 ? -11.566 16.052 15.798 1.00 65.12 279 ALA A CA 1
ATOM 2127 C C . ALA A 1 279 ? -11.020 15.328 17.038 1.00 65.12 279 ALA A C 1
ATOM 2129 O O . ALA A 1 279 ? -11.654 15.303 18.091 1.00 65.12 279 ALA A O 1
ATOM 2130 N N . LEU A 1 280 ? -9.786 14.813 16.962 1.00 63.16 280 LEU A N 1
ATOM 2131 C CA . LEU A 1 280 ? -9.133 14.127 18.091 1.00 63.16 280 LEU A CA 1
ATOM 2132 C C . LEU A 1 280 ? -9.063 14.973 19.377 1.00 63.16 280 LEU A C 1
ATOM 2134 O O . LEU A 1 280 ? -8.961 14.430 20.474 1.00 63.16 280 LEU A O 1
ATOM 2138 N N . LYS A 1 281 ? -9.130 16.303 19.261 1.00 65.75 281 LYS A N 1
ATOM 2139 C CA . LYS A 1 281 ? -9.111 17.233 20.400 1.00 65.75 281 LYS A CA 1
ATOM 2140 C C . LYS A 1 281 ? -10.373 17.164 21.261 1.00 65.75 281 LYS A C 1
ATOM 2142 O O . LYS A 1 281 ? -10.286 17.456 22.447 1.00 65.75 281 LYS A O 1
ATOM 2147 N N . ASP A 1 282 ? -11.487 16.728 20.684 1.00 71.19 282 ASP A N 1
ATOM 2148 C CA . ASP A 1 282 ? -12.785 16.666 21.361 1.00 71.19 282 ASP A CA 1
ATOM 2149 C C . ASP A 1 282 ? -13.016 15.298 22.026 1.00 71.19 282 ASP A C 1
ATOM 2151 O O . ASP A 1 282 ? -14.063 15.028 22.611 1.00 71.19 282 ASP A O 1
ATOM 2155 N N . THR A 1 283 ? -12.028 14.403 21.941 1.00 72.38 283 THR A N 1
ATOM 2156 C CA . THR A 1 283 ? -12.126 13.029 22.435 1.00 72.38 283 THR A CA 1
ATOM 2157 C C . THR A 1 283 ? -11.910 12.945 23.945 1.00 72.38 283 THR A C 1
ATOM 2159 O O . THR A 1 283 ? -11.132 13.698 24.543 1.00 72.38 283 THR A O 1
ATOM 2162 N N . SER A 1 284 ? -12.609 12.003 24.583 1.00 78.75 284 SER A N 1
ATOM 2163 C CA . SER A 1 284 ? -12.490 11.787 26.025 1.00 78.75 284 SER A CA 1
ATOM 2164 C C . SER A 1 284 ? -11.055 11.414 26.410 1.00 78.75 284 SER A C 1
ATOM 2166 O O . SER A 1 284 ? -10.305 10.830 25.628 1.00 78.75 284 SER A O 1
ATOM 2168 N N . GLU A 1 285 ? -10.656 11.750 27.637 1.00 80.69 285 GLU A N 1
ATOM 2169 C CA . GLU A 1 285 ? -9.304 11.474 28.141 1.00 80.69 285 GLU A CA 1
ATOM 2170 C C . GLU A 1 285 ? -8.913 9.993 28.033 1.00 80.69 285 GLU A C 1
ATOM 2172 O O . GLU A 1 285 ? -7.810 9.688 27.591 1.00 80.69 285 GLU A O 1
ATOM 2177 N N . HIS A 1 286 ? -9.849 9.082 28.301 1.00 79.44 286 HIS A N 1
ATOM 2178 C CA . HIS A 1 286 ? -9.642 7.639 28.170 1.00 79.44 286 HIS A CA 1
ATOM 2179 C C . HIS A 1 286 ? -9.331 7.206 26.730 1.00 79.44 286 HIS A C 1
ATOM 2181 O O . HIS A 1 286 ? -8.443 6.384 26.504 1.00 79.44 286 HIS A O 1
ATOM 2187 N N . VAL A 1 287 ? -10.034 7.769 25.738 1.00 81.75 287 VAL A N 1
ATOM 2188 C CA . VAL A 1 287 ? -9.742 7.483 24.325 1.00 81.75 287 VAL A CA 1
ATOM 2189 C C . VAL A 1 287 ? -8.372 8.050 23.956 1.00 81.75 287 VAL A C 1
ATOM 2191 O O . VAL A 1 287 ? -7.594 7.362 23.302 1.00 81.75 287 VAL A O 1
ATOM 2194 N N . ARG A 1 288 ? -8.023 9.253 24.431 1.00 82.06 288 ARG A N 1
ATOM 2195 C CA . ARG A 1 288 ? -6.692 9.843 24.204 1.00 82.06 288 ARG A CA 1
ATOM 2196 C C . ARG A 1 288 ? -5.566 8.996 24.796 1.00 82.06 288 ARG A C 1
ATOM 2198 O O . ARG A 1 288 ? -4.547 8.809 24.135 1.00 82.06 288 ARG A O 1
ATOM 2205 N N . GLU A 1 289 ? -5.748 8.463 26.001 1.00 85.75 289 GLU A N 1
ATOM 2206 C CA . GLU A 1 289 ? -4.772 7.573 26.635 1.00 85.75 289 GLU A CA 1
ATOM 2207 C C . GLU A 1 289 ? -4.587 6.282 25.829 1.00 85.75 289 GLU A C 1
ATOM 2209 O O . GLU A 1 289 ? -3.456 5.898 25.524 1.00 85.75 289 GLU A O 1
ATOM 2214 N N . PHE A 1 290 ? -5.687 5.649 25.411 1.00 88.00 290 PHE A N 1
ATOM 2215 C CA . PHE A 1 290 ? -5.631 4.465 24.556 1.00 88.00 290 PHE A CA 1
ATOM 2216 C C . PHE A 1 290 ? -4.909 4.748 23.231 1.00 88.00 290 PHE A C 1
ATOM 2218 O O . PHE A 1 290 ? -4.047 3.973 22.822 1.00 88.00 290 PHE A O 1
ATOM 2225 N N . VAL A 1 291 ? -5.194 5.885 22.591 1.00 86.31 291 VAL A N 1
ATOM 2226 C CA . VAL A 1 291 ? -4.527 6.304 21.348 1.00 86.31 291 VAL A CA 1
ATOM 2227 C C . VAL A 1 291 ? -3.028 6.504 21.556 1.00 86.31 291 VAL A C 1
ATOM 2229 O O . VAL A 1 291 ? -2.235 6.065 20.726 1.00 86.31 291 VAL A O 1
ATOM 2232 N N . ALA A 1 292 ? -2.613 7.104 22.674 1.00 85.38 292 ALA A N 1
ATOM 2233 C CA . ALA A 1 292 ? -1.198 7.257 22.999 1.00 85.38 292 ALA A CA 1
ATOM 2234 C C . ALA A 1 292 ? -0.494 5.897 23.160 1.00 85.38 292 ALA A C 1
ATOM 2236 O O . ALA A 1 292 ? 0.593 5.695 22.616 1.00 85.38 292 ALA A O 1
ATOM 2237 N N . GLN A 1 293 ? -1.125 4.938 23.849 1.00 89.62 293 GLN A N 1
ATOM 2238 C CA . GLN A 1 293 ? -0.599 3.572 23.963 1.00 89.62 293 GLN A CA 1
ATOM 2239 C C . GLN A 1 293 ? -0.521 2.883 22.594 1.00 89.62 293 GLN A C 1
ATOM 2241 O O . GLN A 1 293 ? 0.488 2.253 22.265 1.00 89.62 293 GLN A O 1
ATOM 2246 N N . LEU A 1 294 ? -1.560 3.044 21.775 1.00 90.12 294 LEU A N 1
ATOM 2247 C CA . LEU A 1 294 ? -1.640 2.465 20.441 1.00 90.12 294 LEU A CA 1
ATOM 2248 C C . LEU A 1 294 ? -0.535 3.000 19.521 1.00 90.12 294 LEU A C 1
ATOM 2250 O O . LEU A 1 294 ? 0.121 2.210 18.841 1.00 90.12 294 LEU A O 1
ATOM 2254 N N . LEU A 1 295 ? -0.265 4.308 19.550 1.00 87.19 295 LEU A N 1
ATOM 2255 C CA . LEU A 1 295 ? 0.836 4.935 18.810 1.00 87.19 295 LEU A CA 1
ATOM 2256 C C . LEU A 1 295 ? 2.198 4.357 19.217 1.00 87.19 295 LEU A C 1
ATOM 2258 O O . LEU A 1 295 ? 2.994 3.983 18.355 1.00 87.19 295 LEU A O 1
ATOM 2262 N N . CYS A 1 296 ? 2.449 4.214 20.522 1.00 87.56 296 CYS A N 1
ATOM 2263 C CA . CYS A 1 296 ? 3.695 3.637 21.037 1.00 87.56 296 CYS A CA 1
ATOM 2264 C C . CYS A 1 296 ? 3.937 2.208 20.531 1.00 87.56 296 CYS A C 1
ATOM 2266 O O . CYS A 1 296 ? 5.062 1.846 20.185 1.00 87.56 296 CYS A O 1
ATOM 2268 N N . ILE A 1 297 ? 2.890 1.386 20.473 1.00 90.50 297 ILE A N 1
ATOM 2269 C CA . ILE A 1 297 ? 2.992 -0.010 20.026 1.00 90.50 297 ILE A CA 1
ATOM 2270 C C . ILE A 1 297 ? 3.155 -0.080 18.508 1.00 90.50 297 ILE A C 1
ATOM 2272 O O . ILE A 1 297 ? 3.987 -0.844 18.009 1.00 90.50 297 ILE A O 1
ATOM 2276 N N . SER A 1 298 ? 2.423 0.765 17.783 1.00 90.06 298 SER A N 1
ATOM 2277 C CA . SER A 1 298 ? 2.457 0.833 16.320 1.00 90.06 298 SER A CA 1
ATOM 2278 C C . SER A 1 298 ? 3.823 1.274 15.796 1.00 90.06 298 SER A C 1
ATOM 2280 O O . SER A 1 298 ? 4.256 0.788 14.755 1.00 90.06 298 SER A O 1
ATOM 2282 N N . ALA A 1 299 ? 4.568 2.088 16.553 1.00 87.25 299 ALA A N 1
ATOM 2283 C CA . ALA A 1 299 ? 5.941 2.487 16.227 1.00 87.25 299 ALA A CA 1
ATOM 2284 C C . ALA A 1 299 ? 6.946 1.314 16.144 1.00 87.25 299 ALA A C 1
ATOM 2286 O O . ALA A 1 299 ? 8.054 1.471 15.622 1.00 87.25 299 ALA A O 1
ATOM 2287 N N . HIS A 1 300 ? 6.578 0.122 16.628 1.00 87.06 300 HIS A N 1
ATOM 2288 C CA . HIS A 1 300 ? 7.402 -1.087 16.574 1.00 87.06 300 HIS A CA 1
ATOM 2289 C C . HIS A 1 300 ? 6.650 -2.266 15.937 1.00 87.06 300 HIS A C 1
ATOM 2291 O O . HIS A 1 300 ? 6.464 -3.306 16.578 1.00 87.06 300 HIS A O 1
ATOM 2297 N N . PRO A 1 301 ? 6.253 -2.154 14.659 1.00 90.56 301 PRO A N 1
ATOM 2298 C CA . PRO A 1 301 ? 5.239 -3.029 14.088 1.00 90.56 301 PRO A CA 1
ATOM 2299 C C . PRO A 1 301 ? 5.696 -4.485 13.921 1.00 90.56 301 PRO A C 1
ATOM 2301 O O . PRO A 1 301 ? 4.860 -5.378 13.910 1.00 90.56 301 PRO A O 1
ATOM 2304 N N . GLU A 1 302 ? 7.005 -4.750 13.841 1.00 88.50 302 GLU A N 1
ATOM 2305 C CA . GLU A 1 302 ? 7.542 -6.121 13.783 1.00 88.50 302 GLU A CA 1
ATOM 2306 C C . GLU A 1 302 ? 7.539 -6.821 15.144 1.00 88.50 302 GLU A C 1
ATOM 2308 O O . GLU A 1 302 ? 7.299 -8.021 15.229 1.00 88.50 302 GLU A O 1
ATOM 2313 N N . ARG A 1 303 ? 7.823 -6.074 16.218 1.00 90.44 303 ARG A N 1
ATOM 2314 C CA . ARG A 1 303 ? 7.836 -6.623 17.583 1.00 90.44 303 ARG A CA 1
ATOM 2315 C C . ARG A 1 303 ? 6.422 -6.880 18.087 1.00 90.44 303 ARG A C 1
ATOM 2317 O O . ARG A 1 303 ? 6.224 -7.772 18.896 1.00 90.44 303 ARG A O 1
ATOM 2324 N N . ASN A 1 304 ? 5.476 -6.092 17.588 1.00 94.19 304 ASN A N 1
ATOM 2325 C CA . ASN A 1 304 ? 4.089 -6.074 18.018 1.00 94.19 304 ASN A CA 1
ATOM 2326 C C . ASN A 1 304 ? 3.143 -6.621 16.934 1.00 94.19 304 ASN A C 1
ATOM 2328 O O . ASN A 1 304 ? 1.963 -6.290 16.929 1.00 94.19 304 ASN A O 1
ATOM 2332 N N . GLU A 1 305 ? 3.641 -7.439 15.999 1.00 94.88 305 GLU A N 1
ATOM 2333 C CA . GLU A 1 305 ? 2.870 -7.914 14.839 1.00 94.88 305 GLU A CA 1
ATOM 2334 C C . GLU A 1 305 ? 1.533 -8.551 15.256 1.00 94.88 305 GLU A C 1
ATOM 2336 O O . GLU A 1 305 ? 0.471 -8.136 14.794 1.00 94.88 305 GLU A O 1
ATOM 2341 N N . ALA A 1 306 ? 1.581 -9.528 16.167 1.00 96.31 306 ALA A N 1
ATOM 2342 C CA . ALA A 1 306 ? 0.405 -10.259 16.627 1.00 96.31 306 ALA A CA 1
ATOM 2343 C C . ALA A 1 306 ? -0.620 -9.339 17.298 1.00 96.31 306 ALA A C 1
ATOM 2345 O O . ALA A 1 306 ? -1.795 -9.339 16.931 1.00 96.31 306 ALA A O 1
ATOM 2346 N N . ILE A 1 307 ? -0.168 -8.518 18.249 1.00 96.62 307 ILE A N 1
ATOM 2347 C CA . ILE A 1 307 ? -1.050 -7.639 19.014 1.00 96.62 307 ILE A CA 1
ATOM 2348 C C . ILE A 1 307 ? -1.669 -6.543 18.139 1.00 96.62 307 ILE A C 1
ATOM 2350 O O . ILE A 1 307 ? -2.849 -6.253 18.300 1.00 96.62 307 ILE A O 1
ATOM 2354 N N . LEU A 1 308 ? -0.934 -5.988 17.167 1.00 97.25 308 LEU A N 1
ATOM 2355 C CA . LEU A 1 308 ? -1.454 -4.999 16.213 1.00 97.25 308 LEU A CA 1
ATOM 2356 C C . LEU A 1 308 ? -2.511 -5.605 15.283 1.00 97.25 308 LEU A C 1
ATOM 2358 O O . LEU A 1 308 ? -3.554 -4.993 15.057 1.00 97.25 308 LEU A O 1
ATOM 2362 N N . VAL A 1 309 ? -2.288 -6.836 14.809 1.00 97.56 309 VAL A N 1
ATOM 2363 C CA . VAL A 1 309 ? -3.296 -7.609 14.062 1.00 97.56 309 VAL A CA 1
ATOM 2364 C C . VAL A 1 309 ? -4.536 -7.852 14.922 1.00 97.56 309 VAL A C 1
ATOM 2366 O O . VAL A 1 309 ? -5.654 -7.669 14.448 1.00 97.56 309 VAL A O 1
ATOM 2369 N N . GLY A 1 310 ? -4.346 -8.199 16.195 1.00 97.81 310 GLY A N 1
ATOM 2370 C CA . GLY A 1 310 ? -5.417 -8.366 17.172 1.00 97.81 310 GLY A CA 1
ATOM 2371 C C . GLY A 1 310 ? -6.232 -7.100 17.412 1.00 97.81 310 GLY A C 1
ATOM 2372 O O . GLY A 1 310 ? -7.460 -7.132 17.387 1.00 97.81 310 GLY A O 1
ATOM 2373 N N . LEU A 1 311 ? -5.557 -5.969 17.607 1.00 97.88 311 LEU A N 1
ATOM 2374 C CA . LEU A 1 311 ? -6.189 -4.661 17.770 1.00 97.88 311 LEU A CA 1
ATOM 2375 C C . LEU A 1 311 ? -7.026 -4.315 16.535 1.00 97.88 311 LEU A C 1
ATOM 2377 O O . LEU A 1 311 ? -8.197 -3.962 16.676 1.00 97.88 311 LEU A O 1
ATOM 2381 N N . GLN A 1 312 ? -6.474 -4.487 15.328 1.00 98.25 312 GLN A N 1
ATOM 2382 C CA . GLN A 1 312 ? -7.226 -4.268 14.092 1.00 98.25 312 GLN A CA 1
ATOM 2383 C C . GLN A 1 312 ? -8.446 -5.194 13.988 1.00 98.25 312 GLN A C 1
ATOM 2385 O O . GLN A 1 312 ? -9.529 -4.735 13.619 1.00 98.25 312 GLN A O 1
ATOM 2390 N N . ASP A 1 313 ? -8.295 -6.474 14.339 1.00 98.12 313 ASP A N 1
ATOM 2391 C CA . ASP A 1 313 ? -9.397 -7.440 14.381 1.00 98.12 313 ASP A CA 1
ATOM 2392 C C . ASP A 1 313 ? -10.513 -6.974 15.329 1.00 98.12 313 ASP A C 1
ATOM 2394 O O . ASP A 1 313 ? -11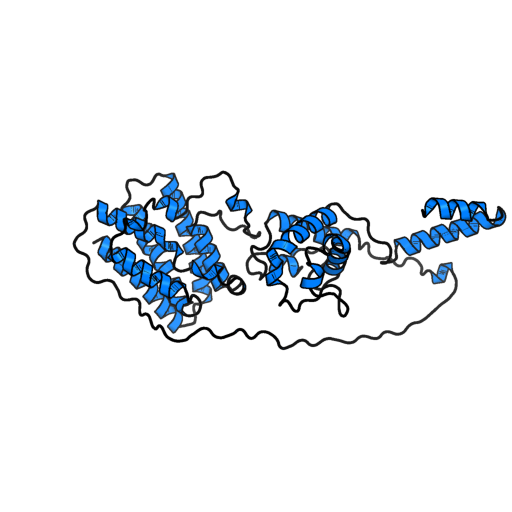.699 -7.024 14.999 1.00 98.12 313 ASP A O 1
ATOM 2398 N N . GLY A 1 314 ? -10.122 -6.444 16.489 1.00 98.12 314 GLY A N 1
ATOM 2399 C CA . GLY A 1 314 ? -11.025 -5.856 17.467 1.00 98.12 314 GLY A CA 1
ATOM 2400 C C . GLY A 1 314 ? -11.758 -4.617 16.947 1.00 98.12 314 GLY A C 1
ATOM 2401 O O . GLY A 1 314 ? -12.966 -4.497 17.149 1.00 98.12 314 GLY A O 1
ATOM 2402 N N . PHE A 1 315 ? -11.084 -3.716 16.225 1.00 98.19 315 PHE A N 1
ATOM 2403 C CA . PHE A 1 315 ? -11.759 -2.580 15.586 1.00 98.19 315 PHE A CA 1
ATOM 2404 C C . PHE A 1 315 ? -12.847 -3.064 14.615 1.00 98.19 315 PHE A C 1
ATOM 2406 O O . PHE A 1 315 ? -13.988 -2.604 14.692 1.00 98.19 315 PHE A O 1
ATOM 2413 N N . ILE A 1 316 ? -12.523 -4.033 13.753 1.00 97.88 316 ILE A N 1
ATOM 2414 C CA . ILE A 1 316 ? -13.440 -4.579 12.738 1.00 97.88 316 ILE A CA 1
ATOM 2415 C C . ILE A 1 316 ? -14.661 -5.266 13.372 1.00 97.88 316 ILE A C 1
ATOM 2417 O O . ILE A 1 316 ? -15.766 -5.170 12.827 1.00 97.88 316 ILE A O 1
ATOM 2421 N N . ASP A 1 317 ? -14.482 -5.962 14.497 1.00 97.81 317 ASP A N 1
ATOM 2422 C CA . ASP A 1 317 ? -15.552 -6.736 15.140 1.00 97.81 317 ASP A CA 1
ATOM 2423 C C . ASP A 1 317 ? -16.373 -5.968 16.168 1.00 97.81 317 ASP A C 1
ATOM 2425 O O . ASP A 1 317 ? -17.528 -6.329 16.387 1.00 97.81 317 ASP A O 1
ATOM 2429 N N . TYR A 1 318 ? -15.819 -4.924 16.783 1.00 97.81 318 TYR A N 1
ATOM 2430 C CA . TYR A 1 318 ? -16.494 -4.224 17.876 1.00 97.81 318 TYR A CA 1
ATOM 2431 C C . TYR A 1 318 ? -16.765 -2.755 17.558 1.00 97.81 318 TYR A C 1
ATOM 2433 O O . TYR A 1 318 ? -17.899 -2.307 17.711 1.00 97.81 318 TYR A O 1
ATOM 2441 N N . VAL A 1 319 ? -15.777 -2.005 17.059 1.00 96.69 319 VAL A N 1
ATOM 2442 C CA . VAL A 1 319 ? -15.944 -0.560 16.804 1.00 96.69 319 VAL A CA 1
ATOM 2443 C C . VAL A 1 319 ? -16.836 -0.309 15.591 1.00 96.69 319 VAL A C 1
ATOM 2445 O O . VAL A 1 319 ? -17.770 0.484 15.679 1.00 96.69 319 VAL A O 1
ATOM 2448 N N . PHE A 1 320 ? -16.606 -1.012 14.479 1.00 96.75 320 PHE A N 1
ATOM 2449 C CA . PHE A 1 320 ? -17.406 -0.830 13.263 1.00 96.75 320 PHE A CA 1
ATOM 2450 C C . PHE A 1 320 ? -18.896 -1.168 13.483 1.00 96.75 320 PHE A C 1
ATOM 2452 O O . PHE A 1 320 ? -19.736 -0.324 13.173 1.00 96.75 320 PHE A O 1
ATOM 2459 N N . PRO A 1 321 ? -19.269 -2.323 14.076 1.00 96.19 321 PRO A N 1
ATOM 2460 C CA . PRO A 1 321 ? -20.666 -2.596 14.427 1.00 96.19 321 PRO A CA 1
ATOM 2461 C C . PRO A 1 321 ? -21.268 -1.592 15.401 1.00 96.19 321 PRO A C 1
ATOM 2463 O O . PRO A 1 321 ? -22.421 -1.209 15.226 1.00 96.19 321 PRO A O 1
ATOM 2466 N N . ALA A 1 322 ? -20.507 -1.153 16.409 1.00 94.88 322 ALA A N 1
ATOM 2467 C CA . ALA A 1 322 ? -20.988 -0.148 17.351 1.00 94.88 322 ALA A CA 1
ATOM 2468 C C . ALA A 1 322 ? -21.295 1.179 16.640 1.00 94.88 322 ALA A C 1
ATOM 2470 O O . ALA A 1 322 ? -22.318 1.791 16.934 1.00 94.88 322 ALA A O 1
ATOM 2471 N N . CYS A 1 323 ? -20.478 1.588 15.659 1.00 93.25 323 CYS A N 1
ATOM 2472 C CA . CYS A 1 323 ? -20.765 2.751 14.814 1.00 93.25 323 CYS A CA 1
ATOM 2473 C C . CYS A 1 323 ? -22.075 2.569 14.034 1.00 93.25 323 CYS A C 1
ATOM 2475 O O . CYS A 1 323 ? -22.918 3.462 14.040 1.00 93.25 323 CYS A O 1
ATOM 2477 N N . GLU A 1 324 ? -22.270 1.405 13.400 1.00 91.75 324 GLU A N 1
ATOM 2478 C CA . GLU A 1 324 ? -23.491 1.101 12.636 1.00 91.75 324 GLU A CA 1
ATOM 2479 C C . GLU A 1 324 ? -24.758 1.091 13.513 1.00 91.75 324 GLU A C 1
ATOM 2481 O O . GLU A 1 324 ? -25.836 1.431 13.033 1.00 91.75 324 GLU A O 1
ATOM 2486 N N . GLN A 1 325 ? -24.645 0.688 14.783 1.00 89.69 325 GLN A N 1
ATOM 2487 C CA . GLN A 1 325 ? -25.777 0.582 15.711 1.00 89.69 325 GLN A CA 1
ATOM 2488 C C . GLN A 1 325 ? -26.111 1.899 16.411 1.00 89.69 325 GLN A C 1
ATOM 2490 O O . GLN A 1 325 ? -27.283 2.216 16.603 1.00 89.69 325 GLN A O 1
ATOM 2495 N N . LEU A 1 326 ? -25.090 2.642 16.842 1.00 81.38 326 LEU A N 1
ATOM 2496 C CA . LEU A 1 326 ? -25.275 3.838 17.660 1.00 81.38 326 LEU A CA 1
ATOM 2497 C C . LEU A 1 326 ? -25.529 5.087 16.826 1.00 81.38 326 LEU A C 1
ATOM 2499 O O . LEU A 1 326 ? -26.079 6.052 17.358 1.00 81.38 326 LEU A O 1
ATOM 2503 N N . HIS A 1 327 ? -25.139 5.109 15.549 1.00 71.12 327 HIS A N 1
ATOM 2504 C CA . HIS A 1 327 ? -25.163 6.356 14.803 1.00 71.12 327 HIS A CA 1
ATOM 2505 C C . HIS A 1 327 ? -26.395 6.507 13.906 1.00 71.12 327 HIS A C 1
ATOM 2507 O O . HIS A 1 327 ? -26.480 5.968 12.807 1.00 71.12 327 HIS A O 1
ATOM 2513 N N . THR A 1 328 ? -27.344 7.322 14.372 1.00 67.50 328 THR A N 1
ATOM 2514 C CA . THR A 1 328 ? -28.529 7.763 13.617 1.00 67.50 328 THR A CA 1
ATOM 2515 C C . THR A 1 328 ? -28.231 8.873 12.601 1.00 67.50 328 THR A C 1
ATOM 2517 O O . THR A 1 328 ? -29.131 9.259 11.859 1.00 67.50 328 THR A O 1
ATOM 2520 N N . GLN A 1 329 ? -27.001 9.405 12.574 1.00 73.50 329 GLN A N 1
ATOM 2521 C CA . GLN A 1 329 ? -26.632 10.578 11.770 1.00 73.50 329 GLN A CA 1
ATOM 2522 C C . GLN A 1 329 ? -25.787 10.249 10.531 1.00 73.50 329 GLN A C 1
ATOM 2524 O O . GLN A 1 329 ? -25.662 11.118 9.672 1.00 73.50 329 GLN A O 1
ATOM 2529 N N . LEU A 1 330 ? -25.253 9.024 10.393 1.00 84.44 330 LEU A N 1
ATOM 2530 C CA . LEU A 1 330 ? -24.565 8.643 9.154 1.00 84.44 330 LEU A CA 1
ATOM 2531 C C . LEU A 1 330 ? -25.558 8.599 7.998 1.00 84.44 330 LEU A C 1
ATOM 2533 O O . LEU A 1 330 ? -26.613 7.961 8.067 1.00 84.44 330 LEU A O 1
ATOM 2537 N N . SER A 1 331 ? -25.176 9.224 6.896 1.00 90.12 331 SER A N 1
ATOM 2538 C CA . SER A 1 331 ? -25.849 9.064 5.621 1.00 90.12 331 SER A CA 1
ATOM 2539 C C . SER A 1 331 ? -25.771 7.611 5.139 1.00 90.12 331 SER A C 1
ATOM 2541 O O . SER A 1 331 ? -24.876 6.836 5.487 1.00 90.12 331 SER A O 1
ATOM 2543 N N . VAL A 1 332 ? -26.698 7.240 4.253 1.00 90.94 332 VAL A N 1
ATOM 2544 C CA . VAL A 1 332 ? -26.692 5.924 3.590 1.00 90.94 332 VAL A CA 1
ATOM 2545 C C . VAL A 1 332 ? -25.358 5.668 2.875 1.00 90.94 332 VAL A C 1
ATOM 2547 O O . VAL A 1 332 ? -24.860 4.543 2.884 1.00 90.94 332 VAL A O 1
ATOM 2550 N N . MET A 1 333 ? -24.763 6.716 2.297 1.00 90.94 333 MET A N 1
ATOM 2551 C CA . MET A 1 333 ? -23.473 6.647 1.614 1.00 90.94 333 MET A CA 1
ATOM 2552 C C . MET A 1 333 ? -22.326 6.342 2.588 1.00 90.94 333 MET A C 1
ATOM 2554 O O . MET A 1 333 ? -21.521 5.457 2.306 1.00 90.94 333 MET A O 1
ATOM 2558 N N . GLU A 1 334 ? -22.269 7.010 3.742 1.00 91.62 334 GLU A N 1
ATOM 2559 C CA . GLU A 1 334 ? -21.248 6.756 4.771 1.00 91.62 334 GLU A CA 1
ATOM 2560 C C . GLU A 1 334 ? -21.385 5.356 5.371 1.00 91.62 334 GLU A C 1
ATOM 2562 O O . GLU A 1 334 ? -20.386 4.664 5.540 1.00 91.62 334 GLU A O 1
ATOM 2567 N N . LEU A 1 335 ? -22.612 4.884 5.614 1.00 92.06 335 LEU A N 1
ATOM 2568 C CA . LEU A 1 335 ? -22.854 3.509 6.067 1.00 92.06 335 LEU A CA 1
ATOM 2569 C C . LEU A 1 335 ? -22.395 2.475 5.032 1.00 92.06 335 LEU A C 1
ATOM 2571 O O . LEU A 1 335 ? -21.805 1.452 5.386 1.00 92.06 335 LEU A O 1
ATOM 2575 N N . GLN A 1 336 ? -22.650 2.724 3.746 1.00 92.62 336 GLN A N 1
ATOM 2576 C CA . GLN A 1 336 ? -22.187 1.845 2.674 1.00 92.62 336 GLN A CA 1
ATOM 2577 C C . GLN A 1 336 ? -20.657 1.849 2.564 1.00 92.62 336 GLN A C 1
ATOM 2579 O O . GLN A 1 336 ? -20.058 0.780 2.416 1.00 92.62 336 GLN A O 1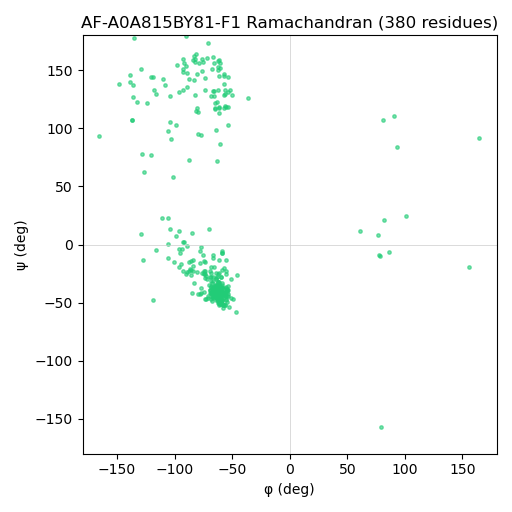
ATOM 2584 N N . ALA A 1 337 ? -20.025 3.020 2.682 1.00 92.38 337 ALA A N 1
ATOM 2585 C CA . ALA A 1 337 ? -18.573 3.148 2.726 1.00 92.38 337 ALA A CA 1
ATOM 2586 C C . ALA A 1 337 ? -17.999 2.382 3.928 1.00 92.38 337 ALA A C 1
ATOM 2588 O O . ALA A 1 337 ? -17.168 1.498 3.738 1.00 92.38 337 ALA A O 1
ATOM 2589 N N . LEU A 1 338 ? -18.523 2.606 5.137 1.00 94.88 338 LEU A N 1
ATOM 2590 C CA . LEU A 1 338 ? -18.086 1.943 6.367 1.00 94.88 338 LEU A CA 1
ATOM 2591 C C . LEU A 1 338 ? -18.155 0.411 6.262 1.00 94.88 338 LEU A C 1
ATOM 2593 O O . LEU A 1 338 ? -17.199 -0.283 6.613 1.00 94.88 338 LEU A O 1
ATOM 2597 N N . ARG A 1 339 ? -19.249 -0.129 5.710 1.00 95.19 339 ARG A N 1
ATOM 2598 C CA . ARG A 1 339 ? -19.406 -1.575 5.465 1.00 95.19 339 ARG A CA 1
ATOM 2599 C C . ARG A 1 339 ? -18.405 -2.110 4.446 1.00 95.19 339 ARG A C 1
ATOM 2601 O O . ARG A 1 339 ? -17.851 -3.189 4.648 1.00 95.19 339 ARG A O 1
ATOM 2608 N N . SER A 1 340 ? -18.156 -1.361 3.372 1.00 94.75 340 SER A N 1
ATOM 2609 C CA . SER A 1 340 ? -17.159 -1.715 2.354 1.00 94.75 340 SER A CA 1
ATOM 2610 C C . SER A 1 340 ? -15.745 -1.758 2.944 1.00 94.75 340 SER A C 1
ATOM 2612 O O . SER A 1 340 ? -15.023 -2.740 2.752 1.00 94.75 340 SER A O 1
ATOM 2614 N N . ILE A 1 341 ? -15.377 -0.745 3.737 1.00 95.75 341 ILE A N 1
ATOM 2615 C CA . ILE A 1 341 ? -14.102 -0.680 4.464 1.00 95.75 341 ILE A CA 1
ATOM 2616 C C . ILE A 1 341 ? -13.962 -1.896 5.381 1.00 95.75 341 ILE A C 1
ATOM 2618 O O . ILE A 1 341 ? -12.978 -2.633 5.288 1.00 95.75 341 ILE A O 1
ATOM 2622 N N . ARG A 1 342 ? -14.979 -2.157 6.213 1.00 97.12 342 ARG A N 1
ATOM 2623 C CA . ARG A 1 342 ? -15.007 -3.294 7.141 1.00 97.12 342 ARG A CA 1
ATOM 2624 C C . ARG A 1 342 ? -14.780 -4.621 6.424 1.00 97.12 342 ARG A C 1
ATOM 2626 O O . ARG A 1 342 ? -13.946 -5.414 6.855 1.00 97.12 342 ARG A O 1
ATOM 2633 N N . ALA A 1 343 ? -15.510 -4.856 5.333 1.00 96.69 343 ALA A N 1
ATOM 2634 C CA . ALA A 1 343 ? -15.438 -6.095 4.565 1.00 96.69 343 ALA A CA 1
ATOM 2635 C C . ALA A 1 343 ? -14.044 -6.317 3.962 1.00 96.69 343 ALA A C 1
ATOM 2637 O O . ALA A 1 343 ? -13.506 -7.422 4.040 1.00 96.69 343 ALA A O 1
ATOM 2638 N N . ARG A 1 344 ? -13.426 -5.265 3.416 1.00 95.12 344 ARG A N 1
ATOM 2639 C CA . ARG A 1 344 ? -12.078 -5.330 2.832 1.00 95.12 344 ARG A CA 1
ATOM 2640 C C . ARG A 1 344 ? -10.992 -5.576 3.875 1.00 95.12 344 ARG A C 1
ATOM 2642 O O . ARG A 1 344 ? -10.114 -6.413 3.651 1.00 95.12 344 ARG A O 1
ATOM 2649 N N . CYS A 1 345 ? -11.059 -4.888 5.016 1.00 96.81 345 CYS A N 1
ATOM 2650 C CA . CYS A 1 345 ? -10.141 -5.133 6.125 1.00 96.81 345 CYS A CA 1
ATOM 2651 C C . CYS A 1 345 ? -10.278 -6.577 6.628 1.00 96.81 345 CYS A C 1
ATOM 2653 O O . CYS A 1 345 ? -9.277 -7.278 6.736 1.00 96.81 345 CYS A O 1
ATOM 2655 N N . ARG A 1 346 ? -11.516 -7.052 6.841 1.00 97.69 346 ARG A N 1
ATOM 2656 C CA . ARG A 1 346 ? -11.821 -8.430 7.264 1.00 97.69 346 ARG A CA 1
ATOM 2657 C C . ARG A 1 346 ? -11.236 -9.464 6.302 1.00 97.69 346 ARG A C 1
ATOM 2659 O O . ARG A 1 346 ? -10.483 -10.329 6.730 1.00 97.69 346 ARG A O 1
ATOM 2666 N N . GLN A 1 347 ? -11.512 -9.331 5.004 1.00 95.69 347 GLN A N 1
ATOM 2667 C CA . GLN A 1 347 ? -10.994 -10.240 3.977 1.00 95.69 347 GLN A CA 1
ATOM 2668 C C . GLN A 1 347 ? -9.461 -10.326 4.003 1.00 95.69 347 GLN A C 1
ATOM 2670 O O . GLN A 1 347 ? -8.891 -11.416 3.921 1.00 95.69 347 GLN A O 1
ATOM 2675 N N . THR A 1 348 ? -8.794 -9.176 4.114 1.00 94.06 348 THR A N 1
ATOM 2676 C CA . THR A 1 348 ? -7.330 -9.100 4.126 1.00 94.06 348 THR A CA 1
ATOM 2677 C C . THR A 1 348 ? -6.751 -9.737 5.391 1.00 94.06 348 THR A C 1
ATOM 2679 O O . THR A 1 348 ? -5.797 -10.517 5.313 1.00 94.06 348 THR A O 1
ATOM 2682 N N . LEU A 1 349 ? -7.339 -9.434 6.550 1.00 96.00 349 LEU A N 1
ATOM 2683 C CA . LEU A 1 349 ? -6.886 -9.940 7.841 1.00 96.00 349 LEU A CA 1
ATOM 2684 C C . LEU A 1 349 ? -7.083 -11.456 7.945 1.00 96.00 349 LEU A C 1
ATOM 2686 O O . LEU A 1 349 ? -6.150 -12.162 8.317 1.00 96.00 349 LEU A O 1
ATOM 2690 N N . ASP A 1 350 ? -8.243 -11.973 7.535 1.00 96.38 350 ASP A N 1
ATOM 2691 C CA . ASP A 1 350 ? -8.555 -13.406 7.585 1.00 96.38 350 ASP A CA 1
ATOM 2692 C C . ASP A 1 350 ? -7.590 -14.227 6.716 1.00 96.38 350 ASP A C 1
ATOM 2694 O O . ASP A 1 350 ? -7.116 -15.289 7.130 1.00 96.38 350 ASP A O 1
ATOM 2698 N N . ALA A 1 351 ? -7.246 -13.723 5.523 1.00 94.38 351 ALA A N 1
ATOM 2699 C CA . ALA A 1 351 ? -6.262 -14.361 4.650 1.00 94.38 351 ALA A CA 1
ATOM 2700 C C . ALA A 1 351 ? -4.880 -14.455 5.320 1.00 94.38 351 ALA A C 1
ATOM 2702 O O . ALA A 1 351 ? -4.218 -15.493 5.241 1.00 94.38 351 ALA A O 1
ATOM 2703 N N . TYR A 1 352 ? -4.466 -13.395 6.017 1.00 95.12 352 TYR A N 1
ATOM 2704 C CA . TYR A 1 352 ? -3.193 -13.344 6.730 1.00 95.12 352 TYR A CA 1
ATOM 2705 C C . TYR A 1 352 ? -3.175 -14.237 7.980 1.00 95.12 352 TYR A C 1
ATOM 2707 O O . TYR A 1 352 ? -2.244 -15.022 8.168 1.00 95.12 352 TYR A O 1
ATOM 2715 N N . VAL A 1 353 ? -4.227 -14.187 8.802 1.00 95.19 353 VAL A N 1
ATOM 2716 C CA . VAL A 1 353 ? -4.380 -15.035 9.997 1.00 95.19 353 VAL A CA 1
ATOM 2717 C C . VAL A 1 353 ? -4.371 -16.512 9.604 1.00 95.19 353 VAL A C 1
ATOM 2719 O O . VAL A 1 353 ? -3.664 -17.314 10.213 1.00 95.19 353 VAL A O 1
ATOM 2722 N N . LYS A 1 354 ? -5.064 -16.878 8.517 1.00 93.94 354 LYS A N 1
ATOM 2723 C CA . LYS A 1 354 ? -5.049 -18.247 7.984 1.00 93.94 354 LYS A CA 1
ATOM 2724 C C . LYS A 1 354 ? -3.640 -18.718 7.615 1.00 93.94 354 LYS A C 1
ATOM 2726 O O . LYS A 1 354 ? -3.332 -19.888 7.825 1.00 93.94 354 LYS A O 1
ATOM 2731 N N . GLN A 1 355 ? -2.789 -17.835 7.093 1.00 91.38 355 GLN A N 1
ATOM 2732 C CA . GLN A 1 355 ? -1.394 -18.156 6.780 1.00 91.38 355 GLN A CA 1
ATOM 2733 C C . GLN A 1 355 ? -0.525 -18.326 8.037 1.00 91.38 355 GLN A C 1
ATOM 2735 O O . GLN A 1 355 ? 0.440 -19.088 8.011 1.00 91.38 355 GLN A O 1
ATOM 2740 N N . LYS A 1 356 ? -0.852 -17.626 9.129 1.00 89.94 356 LYS A N 1
ATOM 2741 C CA . LYS A 1 356 ? -0.116 -17.667 10.405 1.00 89.94 356 LYS A CA 1
ATOM 2742 C C . LYS A 1 356 ? -0.568 -18.778 11.357 1.00 89.94 356 LYS A C 1
ATOM 2744 O O . LYS A 1 356 ? 0.163 -19.081 12.303 1.00 89.94 356 LYS A O 1
ATOM 2749 N N . ASN A 1 357 ? -1.735 -19.386 11.119 1.00 76.38 357 ASN A N 1
ATOM 2750 C CA . ASN A 1 357 ? -2.275 -20.486 11.921 1.00 76.38 357 ASN A CA 1
ATOM 2751 C C . ASN A 1 357 ? -1.254 -21.636 12.033 1.00 76.38 357 ASN A C 1
ATOM 2753 O O . ASN A 1 357 ? -1.048 -22.403 11.097 1.00 76.38 357 ASN A O 1
ATOM 2757 N N . GLY A 1 358 ? -0.594 -21.725 13.191 1.00 69.69 358 GLY A N 1
ATOM 2758 C CA . GLY A 1 358 ? 0.518 -22.646 13.453 1.00 69.69 358 GLY A CA 1
ATOM 2759 C C . GLY A 1 358 ? 1.459 -22.185 14.575 1.00 69.69 358 GLY A C 1
ATOM 2760 O O . GLY A 1 358 ? 2.149 -23.007 15.172 1.00 69.69 358 GLY A O 1
ATOM 2761 N N . HIS A 1 359 ? 1.449 -20.894 14.923 1.00 78.75 359 HIS A N 1
ATOM 2762 C CA . HIS A 1 359 ? 2.267 -20.331 16.004 1.00 78.75 359 HIS A CA 1
ATOM 2763 C C . HIS A 1 359 ? 1.419 -20.006 17.246 1.00 78.75 359 HIS A C 1
ATOM 2765 O O . HIS A 1 359 ? 0.796 -18.949 17.317 1.00 78.75 359 HIS A O 1
ATOM 2771 N N . GLY A 1 360 ? 1.403 -20.903 18.240 1.00 82.81 360 GLY A N 1
ATOM 2772 C CA . GLY A 1 360 ? 0.537 -20.787 19.427 1.00 82.81 360 GLY A CA 1
ATOM 2773 C C . GLY A 1 360 ? 0.671 -19.465 20.199 1.00 82.81 360 GLY A C 1
ATOM 2774 O O . GLY A 1 360 ? -0.341 -18.847 20.518 1.00 82.81 360 GLY A O 1
ATOM 2775 N N . ASN A 1 361 ? 1.900 -18.987 20.429 1.00 91.44 361 ASN A N 1
ATOM 2776 C CA . ASN A 1 361 ? 2.133 -17.719 21.139 1.00 91.44 361 ASN A CA 1
ATOM 2777 C C . ASN A 1 361 ? 1.634 -16.504 20.345 1.00 91.44 361 ASN A C 1
ATOM 2779 O O . ASN A 1 361 ? 1.030 -15.604 20.916 1.00 91.44 361 ASN A O 1
ATOM 2783 N N . TRP A 1 362 ? 1.828 -16.511 19.024 1.00 94.19 362 TRP A N 1
ATOM 2784 C CA . TRP A 1 362 ? 1.369 -15.431 18.149 1.00 94.19 362 TRP A CA 1
ATOM 2785 C C . TRP A 1 362 ? -0.158 -15.293 18.194 1.00 94.19 362 TRP A C 1
ATOM 2787 O O . TRP A 1 362 ? -0.686 -14.192 18.306 1.00 94.19 362 TRP A O 1
ATOM 2797 N N . LEU A 1 363 ? -0.884 -16.416 18.171 1.00 94.38 363 LEU A N 1
ATOM 2798 C CA . LEU A 1 363 ? -2.345 -16.389 18.238 1.00 94.38 363 LEU A CA 1
ATOM 2799 C C . LEU A 1 363 ? -2.850 -15.879 19.597 1.00 94.38 363 LEU A C 1
ATOM 2801 O O . LEU A 1 363 ? -3.838 -15.152 19.639 1.00 94.38 363 LEU A O 1
ATOM 2805 N N . ALA A 1 364 ? -2.175 -16.230 20.695 1.00 94.44 364 ALA A N 1
ATOM 2806 C CA . ALA A 1 364 ? -2.518 -15.724 22.022 1.00 94.44 364 ALA A CA 1
ATOM 2807 C C . ALA A 1 364 ? -2.373 -14.193 22.098 1.00 94.44 364 ALA A C 1
ATOM 2809 O O . ALA A 1 364 ? -3.324 -13.515 22.478 1.00 94.44 364 ALA A O 1
ATOM 2810 N N . GLU A 1 365 ? -1.245 -13.647 21.635 1.00 95.31 365 GLU A N 1
ATOM 2811 C CA . GLU A 1 365 ? -1.007 -12.195 21.597 1.00 95.31 365 GLU A CA 1
ATOM 2812 C C . GLU A 1 365 ? -2.010 -11.455 20.695 1.00 95.31 365 GLU A C 1
ATOM 2814 O O . GLU A 1 365 ? -2.483 -10.369 21.036 1.00 95.31 365 GLU A O 1
ATOM 2819 N N . MET A 1 366 ? -2.383 -12.053 19.559 1.00 96.44 366 MET A N 1
ATOM 2820 C CA . MET A 1 366 ? -3.439 -11.520 18.694 1.00 96.44 366 MET A CA 1
ATOM 2821 C C . MET A 1 366 ? -4.791 -11.484 19.418 1.00 96.44 366 MET A C 1
ATOM 2823 O O . MET A 1 366 ? -5.498 -10.476 19.381 1.00 96.44 366 MET A O 1
ATOM 2827 N N . ILE A 1 367 ? -5.163 -12.568 20.100 1.00 96.00 367 ILE A N 1
ATOM 2828 C CA . ILE A 1 367 ? -6.406 -12.622 20.876 1.00 96.00 367 ILE A CA 1
ATOM 2829 C C . ILE A 1 367 ? -6.396 -11.562 21.985 1.00 96.00 367 ILE A C 1
ATOM 2831 O O . ILE A 1 367 ? -7.425 -10.930 22.231 1.00 96.00 367 ILE A O 1
ATOM 2835 N N . ASP A 1 368 ? -5.254 -11.331 22.629 1.00 95.62 368 ASP A N 1
ATOM 2836 C CA . ASP A 1 368 ? -5.124 -10.312 23.669 1.00 95.62 368 ASP A CA 1
ATOM 2837 C C . ASP A 1 368 ? -5.315 -8.900 23.102 1.00 95.62 368 ASP A C 1
ATOM 2839 O O . ASP A 1 368 ? -6.110 -8.132 23.647 1.00 95.62 368 ASP A O 1
ATOM 2843 N N . GLY A 1 369 ? -4.715 -8.586 21.947 1.00 96.19 369 GLY A N 1
ATOM 2844 C CA . GLY A 1 369 ? -4.967 -7.324 21.239 1.00 96.19 369 GLY A CA 1
ATOM 2845 C C . GLY A 1 369 ? -6.450 -7.110 20.910 1.00 96.19 369 GLY A C 1
ATOM 2846 O O . GLY A 1 369 ? -6.992 -6.025 21.129 1.00 96.19 369 GLY A O 1
ATOM 2847 N N . LYS A 1 370 ? -7.146 -8.164 20.467 1.00 97.50 370 LYS A N 1
ATOM 2848 C CA . LYS A 1 370 ? -8.589 -8.114 20.178 1.00 97.50 370 LYS A CA 1
ATOM 2849 C C . LYS A 1 370 ? -9.421 -7.822 21.427 1.00 97.50 370 LYS A C 1
ATOM 2851 O O . LYS A 1 370 ? -10.329 -6.987 21.389 1.00 97.50 370 LYS A O 1
ATOM 2856 N N . LYS A 1 371 ? -9.110 -8.494 22.540 1.00 96.62 371 LYS A N 1
ATOM 2857 C CA . LYS A 1 371 ? -9.809 -8.321 23.823 1.00 96.62 371 LYS A CA 1
ATOM 2858 C C . LYS A 1 371 ? -9.677 -6.906 24.376 1.00 96.62 371 LYS A C 1
ATOM 2860 O O . LYS A 1 371 ? -10.619 -6.429 25.006 1.00 96.62 371 LYS A O 1
ATOM 2865 N N . VAL A 1 372 ? -8.552 -6.227 24.133 1.00 95.19 372 VAL A N 1
ATOM 2866 C CA . VAL A 1 372 ? -8.376 -4.824 24.539 1.00 95.19 372 VAL A CA 1
ATOM 2867 C C . VAL A 1 372 ? -9.464 -3.951 23.912 1.00 95.19 372 VAL A C 1
ATOM 2869 O O . VAL A 1 372 ? -10.186 -3.266 24.635 1.00 95.19 372 VAL A O 1
ATOM 2872 N N . VAL A 1 373 ? -9.654 -4.031 22.591 1.00 96.06 373 VAL A N 1
ATOM 2873 C CA . VAL A 1 373 ? -10.688 -3.240 21.899 1.00 96.06 373 VAL A CA 1
ATOM 2874 C C . VAL A 1 373 ? -12.092 -3.661 22.331 1.00 96.06 373 VAL A C 1
ATOM 2876 O O . VAL A 1 373 ? -12.937 -2.803 22.583 1.00 96.06 373 VAL A O 1
ATOM 2879 N N . GLN A 1 374 ? -12.339 -4.968 22.479 1.00 96.19 374 GLN A N 1
ATOM 2880 C CA . GLN A 1 374 ? -13.619 -5.486 22.972 1.00 96.19 374 GLN A CA 1
ATOM 2881 C C . GLN A 1 374 ? -13.994 -4.886 24.331 1.00 96.19 374 GLN A C 1
ATOM 2883 O O . GLN A 1 374 ? -15.135 -4.466 24.523 1.00 96.19 374 GLN A O 1
ATOM 2888 N N . SER A 1 375 ? -13.045 -4.860 25.270 1.00 94.06 375 SER A N 1
ATOM 2889 C CA . SER A 1 375 ? -13.241 -4.318 26.616 1.00 94.06 375 SER A CA 1
ATOM 2890 C C . SER A 1 375 ? -13.595 -2.832 26.564 1.00 94.06 375 SER A C 1
ATOM 2892 O O . SER A 1 375 ? -14.599 -2.418 27.141 1.00 94.06 375 SER A O 1
ATOM 2894 N N . ILE A 1 376 ? -12.844 -2.046 25.785 1.00 92.62 376 ILE A N 1
ATOM 2895 C CA . ILE A 1 376 ? -13.091 -0.608 25.613 1.00 92.62 376 ILE A CA 1
ATOM 2896 C C . ILE A 1 376 ? -14.493 -0.359 25.046 1.00 92.62 376 ILE A C 1
ATOM 2898 O O . ILE A 1 376 ? -15.255 0.420 25.614 1.00 92.62 376 ILE A O 1
ATOM 2902 N N . VAL A 1 377 ? -14.870 -1.050 23.965 1.00 93.44 377 VAL A N 1
ATOM 2903 C CA . VAL A 1 377 ? -16.201 -0.892 23.357 1.00 93.44 377 VAL A CA 1
ATOM 2904 C C . VAL A 1 377 ? -17.300 -1.325 24.325 1.00 93.44 377 VAL A C 1
ATOM 2906 O O . VAL A 1 377 ? -18.302 -0.630 24.454 1.00 93.44 377 VAL A O 1
ATOM 2909 N N . SER A 1 378 ? -17.107 -2.427 25.053 1.00 93.38 378 SER A N 1
ATOM 2910 C CA . SER A 1 378 ? -18.090 -2.918 26.027 1.00 93.38 378 SER A CA 1
ATOM 2911 C C . SER A 1 378 ? -18.314 -1.921 27.163 1.00 93.38 378 SER A C 1
ATOM 2913 O O . SER A 1 378 ? -19.453 -1.745 27.582 1.00 93.38 378 SER A O 1
ATOM 2915 N N . ASN A 1 379 ? -17.259 -1.246 27.623 1.00 90.62 379 ASN A N 1
ATOM 2916 C CA . ASN A 1 379 ? -17.354 -0.221 28.662 1.00 90.62 379 ASN A CA 1
ATOM 2917 C C . ASN A 1 379 ? -17.983 1.090 28.171 1.00 90.62 379 ASN A C 1
ATOM 2919 O O . ASN A 1 379 ? -18.502 1.854 28.974 1.00 90.62 379 ASN A O 1
ATOM 2923 N N . ILE A 1 380 ? -17.907 1.381 26.870 1.00 89.81 380 ILE A N 1
ATOM 2924 C CA . ILE A 1 380 ? -18.580 2.545 26.282 1.00 89.81 380 ILE A CA 1
ATOM 2925 C C . ILE A 1 380 ? -20.062 2.234 26.054 1.00 89.81 380 ILE A C 1
ATOM 2927 O O . ILE A 1 380 ? -20.917 3.081 26.292 1.00 89.81 380 ILE A O 1
ATOM 2931 N N . VAL A 1 381 ? -20.383 1.036 25.559 1.00 90.06 381 VAL A N 1
ATOM 2932 C CA . VAL A 1 381 ? -21.746 0.672 25.145 1.00 90.06 381 VAL A CA 1
ATOM 2933 C C . VAL A 1 381 ? -22.650 0.360 26.335 1.00 90.06 381 VAL A C 1
ATOM 2935 O O . VAL A 1 381 ? -23.805 0.795 26.321 1.00 90.06 381 VAL A O 1
ATOM 2938 N N . ASN A 1 382 ? -22.152 -0.355 27.346 1.00 88.69 382 ASN A N 1
ATOM 2939 C CA . ASN A 1 382 ? -22.902 -0.657 28.569 1.00 88.69 382 ASN A CA 1
ATOM 2940 C C . ASN A 1 382 ? -22.796 0.531 29.521 1.00 88.69 382 ASN A C 1
ATOM 2942 O O . ASN A 1 382 ? -23.845 1.177 29.762 1.00 88.69 382 ASN A O 1
#

pLDDT: mean 78.75, std 18.94, range [25.98, 98.25]

Mean 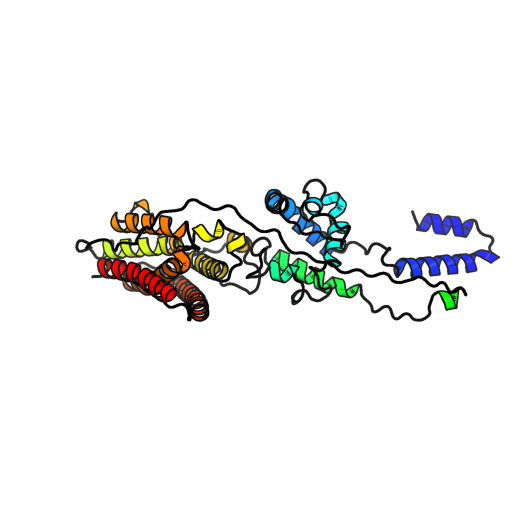predicted aligned error: 14.07 Å

Radius of gyration: 30.55 Å; Cα contacts (8 Å, |Δi|>4): 409; chains: 1; bounding box: 65×40×100 Å

Sequence (382 aa):
MGINAVIGYMASLPVAERDTAWKRIQAGFILASELPTTPSPRSDLDAALEKIFGEKTIAAQPMHASCPAKIGGQMGKKLDDWLDPILYPTHSLAFLRALADSRWVVRGEPEKSKLIREMKWGGRMFGAFTSQEVAVLEAWICDLNRHNLPIKRTGSYEAFTGAETKFPVIGVTCEWSDILACPSAPRQYTSSLMPTNSFSPLSFQEKSHAILSLLSVSAVPFEYLPSFPAKCASTYGMMAIRCLRALYGFLPDSDTCAGMNEVTTNGPILGVVEIAGVALKDTSEHVREFVAQLLCISAHPERNEAILVGLQDGFIDYVFPACEQLHTQLSVMELQALRSIRARCRQTLDAYVKQKNGHGNWLAEMIDGKKVVQSIVSNIVN

Solvent-accessible surface area (backbone atoms only — not comparable to full-atom values): 22060 Å² total; per-residue (Å²): 113,68,68,62,52,53,51,52,54,54,68,72,45,59,79,91,49,36,64,62,52,50,53,48,50,52,50,52,47,53,53,42,71,73,34,95,80,49,79,75,78,87,46,74,57,52,56,51,48,42,51,53,52,55,61,45,17,68,79,39,54,85,70,32,73,82,47,88,54,57,45,46,63,96,85,27,49,41,51,38,74,58,40,32,68,87,56,24,86,81,42,38,69,61,47,51,54,27,42,56,74,19,95,41,40,40,66,44,33,36,89,76,9,49,53,52,48,26,34,21,80,63,14,84,41,44,53,77,43,35,44,69,57,48,52,50,52,38,53,42,30,41,50,54,39,76,77,58,67,79,80,73,80,78,70,60,70,42,82,80,69,72,63,91,84,89,84,88,90,86,87,86,85,86,88,89,82,90,90,88,84,81,87,85,76,89,86,89,80,89,77,74,88,70,78,79,76,87,66,76,90,66,52,73,68,54,33,41,51,51,40,29,48,53,40,45,51,59,47,43,51,45,63,48,46,74,81,38,60,87,48,33,30,36,76,67,27,42,41,42,51,53,31,44,37,26,40,59,28,47,77,82,86,59,89,54,24,68,32,72,66,70,79,70,47,94,64,90,66,56,15,37,50,64,66,34,71,61,62,78,85,80,49,54,71,69,57,52,52,52,50,53,54,44,48,63,48,15,71,39,46,82,87,34,42,37,32,34,53,10,33,47,51,13,38,58,71,40,43,51,53,47,43,68,73,61,48,89,78,65,48,73,66,50,52,52,41,53,51,51,29,44,52,52,33,48,56,43,49,52,57,52,50,63,72,54,71,84,46,71,69,48,54,50,39,15,51,51,24,19,48,48,41,43,50,54,49,50,54,52,72,104

Secondary structure (DSSP, 8-state):
-HHHHHHHHHHHS-HHHHHHHHHHHHHHHHHHHHSTTSPPPPPHHHHHHHHHHHHHHHHHHHHHTT---EESSTTPEEHHHHT-TTTHHHHHHHHHHHHHTSTT--TT-GGG-HHHHHHSTTSTTTTTS-HHHHHHHHHHHHHTTTT-------S-HHHHH--------------------PPPPPP------PPPP-PPPPPHHHHHHHHHHHHHTTTHHHHTGGG-HHHHTSHHHHHHHHHHHHHTTPPPPPSSPP-GGGTS-SS----HHHHH---GGGS-HHHHHHHHHHHHHHTSTTTTHHHHHHHHHHIIIIIHHHHHHH-SS--HHHHHHHHHHHHHHHHHHHHHHHHHTT-HHHHHHHHHHHHHHHHHHHHHH-

Organism: NCBI:txid433720